Protein AF-0000000069704951 (afdb_homodimer)

pLDDT: mean 89.68, std 14.98, range [29.41, 98.88]

Nearest PDB structures (foldseek):
  1bdh-assembly1_A  TM=9.001E-01  e=2.059E-25  Escherichia coli
  1jft-assembly1_A-2  TM=9.031E-01  e=3.975E-25  Escherichia coli
  1qpz-assembly1_A  TM=8.983E-01  e=9.182E-25  Escherichia coli
  2pue-assembly1_A  TM=9.001E-01  e=1.482E-24  Escherichia coli
  2pua-assembly1_A  TM=8.979E-01  e=2.695E-24  Escherichia coli

Sequence (594 aa):
MGYQSNIFASNLRSKKTKNIGVLVPRLNSNFQSSVIAGMEKVANNAGFNLIISQSLENFEKECSNVESLFKSRVDGLLVSMAKNSNGTKHFDRFFNKGIPVIFFDRVADCDICTGVVIDNFNASYQATNHLLEQGCKRIVHVLGNTEINIYAERLKGYKNALTEHNISYDQTLIIIMDLGEDAGEFIVDQILGMETLPDGLFVSNDACAASCIKHLKLHNIRVPEDIAVVGFNNDPISRLVEPNITTVNYPGYEMGEIAMRNLINHLEGKDENTLSTTKKITLRSELLVRASSLKNNMGYQSNIFASNLRSKKTKNIGVLVPRLNSNFQSSVIAGMEKVANNAGFNLIISQSLENFEKECSNVESLFKSRVDGLLVSMAKNSNGTKHFDRFFNKGIPVIFFDRVADCDICTGVVIDNFNASYQATNHLLEQGCKRIVHVLGNTEINIYAERLKGYKNALTEHNISYDQTLIIIMDLGEDAGEFIVDQILGMETLPDGLFVSNDACAASCIKHLKLHNIRVPEDIAVVGFNNDPISRLVEPNITTVNYPGYEMGEIAMRNLINHLEGKDENTLSTTKKITLRSELLVRASSLKNN

Organism: NCBI:txid1187080

Structure (mmCIF, N/CA/C/O backbone):
data_AF-0000000069704951-model_v1
#
loop_
_entity.id
_entity.type
_entity.pdbx_description
1 polymer 'LacI family transcriptional regulator'
#
loop_
_atom_site.group_PDB
_atom_site.id
_atom_site.type_symbol
_atom_site.label_atom_id
_atom_site.label_alt_id
_atom_site.label_comp_id
_atom_site.label_asym_id
_atom_site.label_entity_id
_atom_site.label_seq_id
_atom_site.pdbx_PDB_ins_code
_atom_site.Cartn_x
_atom_site.Cartn_y
_atom_site.Cartn_z
_atom_site.occupancy
_atom_site.B_iso_or_equiv
_atom_site.auth_seq_id
_atom_site.auth_comp_id
_atom_site.auth_asym_id
_atom_site.auth_atom_id
_atom_site.pdbx_PDB_model_num
ATOM 1 N N . MET A 1 1 ? -59.781 -4.75 30.719 1 30.19 1 MET A N 1
ATOM 2 C CA . MET A 1 1 ? -59.344 -5.129 29.391 1 30.19 1 MET A CA 1
ATOM 3 C C . MET A 1 1 ? -57.906 -4.715 29.156 1 30.19 1 MET A C 1
ATOM 5 O O . MET A 1 1 ? -57.562 -3.529 29.188 1 30.19 1 MET A O 1
ATOM 9 N N . GLY A 1 2 ? -56.875 -5.332 29.656 1 30.8 2 GLY A N 1
ATOM 10 C CA . GLY A 1 2 ? -55.531 -5.082 30.109 1 30.8 2 GLY A CA 1
ATOM 11 C C . GLY A 1 2 ? -54.531 -4.855 28.984 1 30.8 2 GLY A C 1
ATOM 12 O O . GLY A 1 2 ? -54.656 -5.488 27.922 1 30.8 2 GLY A O 1
ATOM 13 N N . TYR A 1 3 ? -54.031 -3.541 28.812 1 30.89 3 TYR A N 1
ATOM 14 C CA . TYR A 1 3 ? -53.094 -2.961 27.875 1 30.89 3 TYR A CA 1
ATOM 15 C C . TYR A 1 3 ? -51.844 -3.846 27.734 1 30.89 3 TYR A C 1
ATOM 17 O O . TYR A 1 3 ? -51.094 -4.016 28.688 1 30.89 3 TYR A O 1
ATOM 25 N N . GLN A 1 4 ? -52 -5.039 27.047 1 29.78 4 GLN A N 1
ATOM 26 C CA . GLN A 1 4 ? -50.844 -5.887 26.734 1 29.78 4 GLN A CA 1
ATOM 27 C C . GLN A 1 4 ? -49.75 -5.086 26.031 1 29.78 4 GLN A C 1
ATOM 29 O O . GLN A 1 4 ? -49.938 -4.578 24.938 1 29.78 4 GLN A O 1
ATOM 34 N N . SER A 1 5 ? -48.969 -4.293 26.844 1 30.31 5 SER A N 1
ATOM 35 C CA . SER A 1 5 ? -47.812 -3.502 26.438 1 30.31 5 SER A CA 1
ATOM 36 C C . SER A 1 5 ? -46.969 -4.234 25.391 1 30.31 5 SER A C 1
ATOM 38 O O . SER A 1 5 ? -46.656 -5.41 25.562 1 30.31 5 SER A O 1
ATOM 40 N N . ASN A 1 6 ? -47.188 -3.941 24.094 1 29.41 6 ASN A N 1
ATOM 41 C CA . ASN A 1 6 ? -46.688 -4.473 22.828 1 29.41 6 ASN A CA 1
ATOM 42 C C . ASN A 1 6 ? -45.156 -4.691 22.906 1 29.41 6 ASN A C 1
ATOM 44 O O . ASN A 1 6 ? -44.406 -3.736 23.047 1 29.41 6 ASN A O 1
ATOM 48 N N . ILE A 1 7 ? -44.594 -5.785 23.484 1 32.75 7 ILE A N 1
ATOM 49 C CA . ILE A 1 7 ? -43.281 -6.434 23.422 1 32.75 7 ILE A CA 1
ATOM 50 C C . ILE A 1 7 ? -42.656 -6.203 22.047 1 32.75 7 ILE A C 1
ATOM 52 O O . ILE A 1 7 ? -41.5 -6.559 21.828 1 32.75 7 ILE A O 1
ATOM 56 N N . PHE A 1 8 ? -43.406 -5.961 20.953 1 31.23 8 PHE A N 1
ATOM 57 C CA . PHE A 1 8 ? -42.844 -5.785 19.625 1 31.23 8 PHE A CA 1
ATOM 58 C C . PHE A 1 8 ? -41.906 -4.574 19.578 1 31.23 8 PHE A C 1
ATOM 60 O O . PHE A 1 8 ? -41.188 -4.359 18.594 1 31.23 8 PHE A O 1
ATOM 67 N N . ALA A 1 9 ? -42.062 -3.51 20.375 1 33.44 9 ALA A N 1
ATOM 68 C CA . ALA A 1 9 ? -41.219 -2.32 20.406 1 33.44 9 ALA A CA 1
ATOM 69 C C . ALA A 1 9 ? -39.812 -2.66 20.844 1 33.44 9 ALA A C 1
ATOM 71 O O . ALA A 1 9 ? -38.844 -1.932 20.547 1 33.44 9 ALA A O 1
ATOM 72 N N . SER A 1 10 ? -39.562 -3.459 21.797 1 35.16 10 SER A N 1
ATOM 73 C CA . SER A 1 10 ? -38.281 -3.66 22.438 1 35.16 10 SER A CA 1
ATOM 74 C C . SER A 1 10 ? -37.281 -4.305 21.484 1 35.16 10 SER A C 1
ATOM 76 O O . SER A 1 10 ? -36.062 -4.125 21.625 1 35.16 10 SER A O 1
ATOM 78 N N . ASN A 1 11 ? -37.625 -5.398 20.75 1 34.03 11 ASN A N 1
ATOM 79 C CA . ASN A 1 11 ? -36.75 -6.234 19.953 1 34.03 11 ASN A CA 1
ATOM 80 C C . ASN A 1 11 ? -36.188 -5.477 18.734 1 34.03 11 ASN A C 1
ATOM 82 O O . ASN A 1 11 ? -35.688 -6.086 17.797 1 34.03 11 ASN A O 1
ATOM 86 N N . LEU A 1 12 ? -36.781 -4.426 18.328 1 36.84 12 LEU A N 1
ATOM 87 C CA . LEU A 1 12 ? -36.219 -3.525 17.328 1 36.84 12 LEU A CA 1
ATOM 88 C C . LEU A 1 12 ? -34.812 -3.084 17.734 1 36.84 12 LEU A C 1
ATOM 90 O O . LEU A 1 12 ? -34.5 -1.886 17.781 1 36.84 12 LEU A O 1
ATOM 94 N N . ARG A 1 13 ? -34.312 -3.324 18.828 1 40.25 13 ARG A N 1
ATOM 95 C CA . ARG A 1 13 ? -32.875 -3.111 19.094 1 40.25 13 ARG A CA 1
ATOM 96 C C . ARG A 1 13 ? -32.062 -3.26 17.812 1 40.25 13 ARG A C 1
ATOM 98 O O . ARG A 1 13 ? -32.125 -4.289 17.141 1 40.25 13 ARG A O 1
ATOM 105 N N . SER A 1 14 ? -31.688 -2.16 17.125 1 49.06 14 SER A N 1
ATOM 106 C CA . SER A 1 14 ? -31.016 -1.928 15.852 1 49.06 14 SER A CA 1
ATOM 107 C C . SER A 1 14 ? -30.031 -3.039 15.539 1 49.06 14 SER A C 1
ATOM 109 O O . SER A 1 14 ? -29.156 -3.354 16.359 1 49.06 14 SER A O 1
ATOM 111 N N . LYS A 1 15 ? -30.375 -4.094 14.938 1 60.53 15 LYS A N 1
ATOM 112 C CA . LYS A 1 15 ? -29.656 -5.289 14.523 1 60.53 15 LYS A CA 1
ATOM 113 C C . LYS A 1 15 ? -28.234 -4.938 14.086 1 60.53 15 LYS A C 1
ATOM 115 O O . LYS A 1 15 ? -28.031 -4.242 13.086 1 60.53 15 LYS A O 1
ATOM 120 N N . LYS A 1 16 ? -27.297 -5.117 15.039 1 78.31 16 LYS A N 1
ATOM 121 C CA . LYS A 1 16 ? -25.875 -4.98 14.766 1 78.31 16 LYS A CA 1
ATOM 122 C C . LYS A 1 16 ? -25.469 -5.75 13.508 1 78.31 16 LYS A C 1
ATOM 124 O O . LYS A 1 16 ? -25.859 -6.914 13.344 1 78.31 16 LYS A O 1
ATOM 129 N N . THR A 1 17 ? -25.047 -5.004 12.531 1 86.44 17 THR A N 1
ATOM 130 C CA . THR A 1 17 ? -24.609 -5.609 11.281 1 86.44 17 THR A CA 1
ATOM 131 C C . THR A 1 17 ? -23.219 -6.215 11.43 1 86.44 17 THR A C 1
ATOM 133 O O . THR A 1 17 ? -22.781 -7.016 10.594 1 86.44 17 THR A O 1
ATOM 136 N N . LYS A 1 18 ? -22.5 -5.773 12.531 1 92.56 18 LYS A N 1
ATOM 137 C CA . LYS A 1 18 ? -21.109 -6.152 12.773 1 92.56 18 LYS A CA 1
ATOM 138 C C . LYS A 1 18 ? -20.203 -5.648 11.648 1 92.56 18 LYS A C 1
ATOM 140 O O . LYS A 1 18 ? -19.219 -6.312 11.289 1 92.56 18 LYS A O 1
ATOM 145 N N . ASN A 1 19 ? -20.656 -4.5 11.047 1 94.75 19 ASN A N 1
ATOM 146 C CA . ASN A 1 19 ? -19.844 -3.803 10.055 1 94.75 19 ASN A CA 1
ATOM 147 C C . ASN A 1 19 ? -19.328 -2.465 10.594 1 94.75 19 ASN A C 1
ATOM 149 O O . ASN A 1 19 ? -20.078 -1.72 11.219 1 94.75 19 ASN A O 1
ATOM 153 N N . ILE A 1 20 ? -18.062 -2.271 10.398 1 97.25 20 ILE A N 1
ATOM 154 C CA . ILE A 1 20 ? -17.484 -0.973 10.727 1 97.25 20 ILE A CA 1
ATOM 155 C C . ILE A 1 20 ? -17.016 -0.28 9.445 1 97.25 20 ILE A C 1
ATOM 157 O O . ILE A 1 20 ? -16.328 -0.883 8.617 1 97.25 20 ILE A O 1
ATOM 161 N N . GLY A 1 21 ? -17.484 0.973 9.234 1 97.75 21 GLY A N 1
ATOM 162 C CA . GLY A 1 21 ? -17.016 1.768 8.109 1 97.75 21 GLY A CA 1
ATOM 163 C C . GLY A 1 21 ? -15.672 2.414 8.352 1 97.75 21 GLY A C 1
ATOM 164 O O . GLY A 1 21 ? -15.383 2.867 9.461 1 97.75 21 GLY A O 1
ATOM 165 N N . VAL A 1 22 ? -14.844 2.369 7.336 1 97.88 22 VAL A N 1
ATOM 166 C CA . VAL A 1 22 ? -13.562 3.07 7.352 1 97.88 22 VAL A CA 1
ATOM 167 C C . VAL A 1 22 ? -13.461 3.982 6.129 1 97.88 22 VAL A C 1
ATOM 169 O O . VAL A 1 22 ? -13.594 3.527 4.992 1 97.88 22 VAL A O 1
ATOM 172 N N . LEU A 1 23 ? -13.273 5.258 6.375 1 97.31 23 LEU A N 1
ATOM 173 C CA . LEU A 1 23 ? -13.141 6.25 5.316 1 97.31 23 LEU A CA 1
ATOM 174 C C . LEU A 1 23 ? -11.742 6.867 5.324 1 97.31 23 LEU A C 1
ATOM 176 O O . LEU A 1 23 ? -11.312 7.422 6.336 1 97.31 23 LEU A O 1
ATOM 180 N N . VAL A 1 24 ? -11.055 6.703 4.199 1 95.44 24 VAL A N 1
ATOM 181 C CA . VAL A 1 24 ? -9.695 7.219 4.105 1 95.44 24 VAL A CA 1
ATOM 182 C C . VAL A 1 24 ? -9.555 8.102 2.865 1 95.44 24 VAL A C 1
ATOM 184 O O . VAL A 1 24 ? -10.336 7.973 1.916 1 95.44 24 VAL A O 1
ATOM 187 N N . PRO A 1 25 ? -8.547 9 2.842 1 91.94 25 PRO A N 1
ATOM 188 C CA . PRO A 1 25 ? -8.359 9.836 1.656 1 91.94 25 PRO A CA 1
ATOM 189 C C . PRO A 1 25 ? -7.777 9.07 0.474 1 91.94 25 PRO A C 1
ATOM 191 O O . PRO A 1 25 ? -8.141 9.328 -0.676 1 91.94 25 PRO A O 1
ATOM 194 N N . ARG A 1 26 ? -6.852 8.141 0.787 1 87.25 26 ARG A N 1
ATOM 195 C CA . ARG A 1 26 ? -6.207 7.348 -0.25 1 87.25 26 ARG A CA 1
ATOM 196 C C . ARG A 1 26 ? -5.852 5.957 0.269 1 87.25 26 ARG A C 1
ATOM 198 O O . ARG A 1 26 ? -5.438 5.805 1.419 1 87.25 26 ARG A O 1
ATOM 205 N N . LEU A 1 27 ? -5.98 4.98 -0.632 1 87.19 27 LEU A N 1
ATOM 206 C CA . LEU A 1 27 ? -5.637 3.615 -0.249 1 87.19 27 LEU A CA 1
ATOM 207 C C . LEU A 1 27 ? -4.25 3.24 -0.763 1 87.19 27 LEU A C 1
ATOM 209 O O . LEU A 1 27 ? -3.693 2.213 -0.367 1 87.19 27 LEU A O 1
ATOM 213 N N . ASN A 1 28 ? -3.66 4.051 -1.605 1 78.81 28 ASN A N 1
ATOM 214 C CA . ASN A 1 28 ? -2.346 3.746 -2.162 1 78.81 28 ASN A CA 1
ATOM 215 C C . ASN A 1 28 ? -1.225 4.328 -1.307 1 78.81 28 ASN A C 1
ATOM 217 O O . ASN A 1 28 ? -0.296 4.949 -1.83 1 78.81 28 ASN A O 1
ATOM 221 N N . SER A 1 29 ? -1.322 4.234 -0.016 1 83.25 29 SER A N 1
ATOM 222 C CA . SER A 1 29 ? -0.356 4.695 0.978 1 83.25 29 SER A CA 1
ATOM 223 C C . SER A 1 29 ? 0.003 3.578 1.954 1 83.25 29 SER A C 1
ATOM 225 O O . SER A 1 29 ? -0.881 2.904 2.488 1 83.25 29 SER A O 1
ATOM 227 N N . ASN A 1 30 ? 1.362 3.42 2.092 1 86.31 30 ASN A N 1
ATOM 228 C CA . ASN A 1 30 ? 1.797 2.412 3.053 1 86.31 30 ASN A CA 1
ATOM 229 C C . ASN A 1 30 ? 1.276 2.715 4.453 1 86.31 30 ASN A C 1
ATOM 231 O O . ASN A 1 30 ? 0.973 1.798 5.219 1 86.31 30 ASN A O 1
ATOM 235 N N . PHE A 1 31 ? 1.188 3.984 4.738 1 90 31 PHE A N 1
ATOM 236 C CA . PHE A 1 31 ? 0.68 4.375 6.047 1 90 31 PHE A CA 1
ATOM 237 C C . PHE A 1 31 ? -0.77 3.938 6.215 1 90 31 PHE A C 1
ATOM 239 O O . PHE A 1 31 ? -1.118 3.299 7.211 1 90 31 PHE A O 1
ATOM 246 N N . GLN A 1 32 ? -1.568 4.199 5.281 1 91.75 32 GLN A N 1
ATOM 247 C CA . GLN A 1 32 ? -2.984 3.857 5.371 1 91.75 32 GLN A CA 1
ATOM 248 C C . GLN A 1 32 ? -3.182 2.344 5.406 1 91.75 32 GLN A C 1
ATOM 250 O O . GLN A 1 32 ? -4.047 1.843 6.129 1 91.75 32 GLN A O 1
ATOM 255 N N . SER A 1 33 ? -2.414 1.692 4.617 1 89.75 33 SER A N 1
ATOM 256 C CA . SER A 1 33 ? -2.496 0.235 4.629 1 89.75 33 SER A CA 1
ATOM 257 C C . SER A 1 33 ? -2.148 -0.325 6.004 1 89.75 33 SER A C 1
ATOM 259 O O . SER A 1 33 ? -2.764 -1.291 6.461 1 89.75 33 SER A O 1
ATOM 261 N N . SER A 1 34 ? -1.17 0.238 6.641 1 91.81 34 SER A N 1
ATOM 262 C CA . SER A 1 34 ? -0.765 -0.184 7.977 1 91.81 34 SER A CA 1
ATOM 263 C C . SER A 1 34 ? -1.862 0.092 9 1 91.81 34 SER A C 1
ATOM 265 O O . SER A 1 34 ? -2.117 -0.73 9.883 1 91.81 34 SER A O 1
ATOM 267 N N . VAL A 1 35 ? -2.494 1.228 8.867 1 96 35 VAL A N 1
ATOM 268 C CA . VAL A 1 35 ? -3.59 1.579 9.766 1 96 35 VAL A CA 1
ATOM 269 C C . VAL A 1 35 ? -4.715 0.556 9.633 1 96 35 VAL A C 1
ATOM 271 O O . VAL A 1 35 ? -5.215 0.038 10.633 1 96 35 VAL A O 1
ATOM 274 N N . ILE A 1 36 ? -5.027 0.257 8.414 1 95 36 ILE A N 1
ATOM 275 C CA . ILE A 1 36 ? -6.125 -0.666 8.141 1 95 36 ILE A CA 1
ATOM 276 C C . ILE A 1 36 ? -5.77 -2.057 8.664 1 95 36 ILE A C 1
ATOM 278 O O . ILE A 1 36 ? -6.629 -2.758 9.203 1 95 36 ILE A O 1
ATOM 282 N N . ALA A 1 37 ? -4.539 -2.43 8.539 1 92.31 37 ALA A N 1
ATOM 283 C CA . ALA A 1 37 ? -4.102 -3.715 9.07 1 92.31 37 ALA A CA 1
ATOM 284 C C . ALA A 1 37 ? -4.309 -3.777 10.586 1 92.31 37 ALA A C 1
ATOM 286 O O . ALA A 1 37 ? -4.781 -4.785 11.109 1 92.31 37 ALA A O 1
ATOM 287 N N . GLY A 1 38 ? -3.932 -2.746 11.258 1 94.88 38 GLY A N 1
ATOM 288 C CA . GLY A 1 38 ? -4.168 -2.674 12.688 1 94.88 38 GLY A CA 1
ATOM 289 C C . GLY A 1 38 ? -5.641 -2.725 13.055 1 94.88 38 GLY A C 1
ATOM 290 O O . GLY A 1 38 ? -6.031 -3.42 13.992 1 94.88 38 GLY A O 1
ATOM 291 N N . MET A 1 39 ? -6.461 -2.002 12.266 1 97.19 39 MET A N 1
ATOM 292 C CA . MET A 1 39 ? -7.906 -2.021 12.469 1 97.19 39 MET A CA 1
ATOM 293 C C . MET A 1 39 ? -8.461 -3.432 12.297 1 97.19 39 MET A C 1
ATOM 295 O O . MET A 1 39 ? -9.281 -3.885 13.102 1 97.19 39 MET A O 1
ATOM 299 N N . GLU A 1 40 ? -7.984 -4.078 11.273 1 94.06 40 GLU A N 1
ATOM 300 C CA . GLU A 1 40 ? -8.461 -5.418 10.938 1 94.06 40 GLU A CA 1
ATOM 301 C C . GLU A 1 40 ? -8.148 -6.41 12.055 1 94.06 40 GLU A C 1
ATOM 303 O O . GLU A 1 40 ? -8.984 -7.254 12.391 1 94.06 40 GLU A O 1
ATOM 308 N N . LYS A 1 41 ? -6.996 -6.316 12.562 1 92.69 41 LYS A N 1
ATOM 309 C CA . LYS A 1 41 ? -6.609 -7.223 13.641 1 92.69 41 LYS A CA 1
ATOM 310 C C . LYS A 1 41 ? -7.598 -7.148 14.797 1 92.69 41 LYS A C 1
ATOM 312 O O . LYS A 1 41 ? -8.125 -8.172 15.234 1 92.69 41 LYS A O 1
ATOM 317 N N . VAL A 1 42 ? -7.898 -5.992 15.195 1 95.62 42 VAL A N 1
ATOM 318 C CA . VAL A 1 42 ? -8.773 -5.781 16.344 1 95.62 42 VAL A CA 1
ATOM 319 C C . VAL A 1 42 ? -10.211 -6.148 15.969 1 95.62 42 VAL A C 1
ATOM 321 O O . VAL A 1 42 ? -10.898 -6.836 16.719 1 95.62 42 VAL A O 1
ATOM 324 N N . ALA A 1 43 ? -10.648 -5.695 14.781 1 95.31 43 ALA A N 1
ATOM 325 C CA . ALA A 1 43 ? -12.016 -5.957 14.32 1 95.31 43 ALA A CA 1
ATOM 326 C C . ALA A 1 43 ? -12.273 -7.457 14.195 1 95.31 43 ALA A C 1
ATOM 328 O O . ALA A 1 43 ? -13.312 -7.953 14.633 1 95.31 43 ALA A O 1
ATOM 329 N N . ASN A 1 44 ? -11.383 -8.125 13.633 1 90.31 44 ASN A N 1
ATOM 330 C CA . ASN A 1 44 ? -11.523 -9.562 13.43 1 90.31 44 ASN A CA 1
ATOM 331 C C . ASN A 1 44 ? -11.648 -10.305 14.758 1 90.31 44 ASN A C 1
ATOM 333 O O . ASN A 1 44 ? -12.477 -11.211 14.891 1 90.31 44 ASN A O 1
ATOM 337 N N . ASN A 1 45 ? -10.82 -9.945 15.641 1 91 45 ASN A N 1
ATOM 338 C CA . ASN A 1 45 ? -10.852 -10.57 16.953 1 91 45 ASN A CA 1
ATOM 339 C C . ASN A 1 45 ? -12.195 -10.352 17.656 1 91 45 ASN A C 1
ATOM 341 O O . ASN A 1 45 ? -12.625 -11.18 18.453 1 91 45 ASN A O 1
ATOM 345 N N . ALA A 1 46 ? -12.875 -9.289 17.281 1 92.88 46 ALA A N 1
ATOM 346 C CA . ALA A 1 46 ? -14.141 -8.945 17.922 1 92.88 46 ALA A CA 1
ATOM 347 C C . ALA A 1 46 ? -15.328 -9.375 17.062 1 92.88 46 ALA A C 1
ATOM 349 O O . ALA A 1 46 ? -16.484 -9.156 17.422 1 92.88 46 ALA A O 1
ATOM 350 N N . GLY A 1 47 ? -15.047 -9.945 15.867 1 90.81 47 GLY A N 1
ATOM 351 C CA . GLY A 1 47 ? -16.094 -10.484 15.016 1 90.81 47 GLY A CA 1
ATOM 352 C C . GLY A 1 47 ? -16.719 -9.438 14.109 1 90.81 47 GLY A C 1
ATOM 353 O O . GLY A 1 47 ? -17.859 -9.602 13.664 1 90.81 47 GLY A O 1
ATOM 354 N N . PHE A 1 48 ? -16.047 -8.281 13.891 1 93.75 48 PHE A N 1
ATOM 355 C CA . PHE A 1 48 ? -16.547 -7.234 13.008 1 93.75 48 PHE A CA 1
ATOM 356 C C . PHE A 1 48 ? -15.906 -7.34 11.625 1 93.75 48 PHE A C 1
ATOM 358 O O . PHE A 1 48 ? -14.773 -7.805 11.5 1 93.75 48 PHE A O 1
ATOM 365 N N . ASN A 1 49 ? -16.672 -6.855 10.602 1 92.94 49 ASN A N 1
ATOM 366 C CA . ASN A 1 49 ? -16.141 -6.672 9.25 1 92.94 49 ASN A CA 1
ATOM 367 C C . ASN A 1 49 ? -15.898 -5.195 8.945 1 92.94 49 ASN A C 1
ATOM 369 O O . ASN A 1 49 ? -16.594 -4.324 9.469 1 92.94 49 ASN A O 1
ATOM 373 N N . LEU A 1 50 ? -14.906 -5.02 8.102 1 95.31 50 LEU A N 1
ATOM 374 C CA . LEU A 1 50 ? -14.641 -3.648 7.68 1 95.31 50 LEU A CA 1
ATOM 375 C C . LEU A 1 50 ? -15.227 -3.381 6.297 1 95.31 50 LEU A C 1
ATOM 377 O O . LEU A 1 50 ? -15.148 -4.234 5.41 1 95.31 50 LEU A O 1
ATOM 381 N N . ILE A 1 51 ? -15.836 -2.207 6.188 1 95.19 51 ILE A N 1
ATOM 382 C CA . ILE A 1 51 ? -16.25 -1.634 4.91 1 95.19 51 ILE A CA 1
ATOM 383 C C . ILE A 1 51 ? -15.461 -0.347 4.648 1 95.19 51 ILE A C 1
ATOM 385 O O . ILE A 1 51 ? -15.68 0.664 5.324 1 95.19 51 ILE A O 1
ATOM 389 N N . ILE A 1 52 ? -14.656 -0.426 3.596 1 95.44 52 ILE A N 1
ATOM 390 C CA . ILE A 1 52 ? -13.672 0.636 3.404 1 95.44 52 ILE A CA 1
ATOM 391 C C . ILE A 1 52 ? -14.023 1.444 2.158 1 95.44 52 ILE A C 1
ATOM 393 O O . ILE A 1 52 ? -14.398 0.879 1.129 1 95.44 52 ILE A O 1
ATOM 397 N N . SER A 1 53 ? -13.922 2.773 2.271 1 94.75 53 SER A N 1
ATOM 398 C CA . SER A 1 53 ? -14.086 3.689 1.147 1 94.75 53 SER A CA 1
ATOM 399 C C . SER A 1 53 ? -13 4.754 1.137 1 94.75 53 SER A C 1
ATOM 401 O O . SER A 1 53 ? -12.406 5.051 2.176 1 94.75 53 SER A O 1
ATOM 403 N N . GLN A 1 54 ? -12.742 5.266 -0.022 1 92.75 54 GLN A N 1
ATOM 404 C CA . GLN A 1 54 ? -11.766 6.344 -0.119 1 92.75 54 GLN A CA 1
ATOM 405 C C . GLN A 1 54 ? -12.352 7.559 -0.834 1 92.75 54 GLN A C 1
ATOM 407 O O . GLN A 1 54 ? -13.117 7.414 -1.785 1 92.75 54 GLN A O 1
ATOM 412 N N . SER A 1 55 ? -11.938 8.734 -0.42 1 91.62 55 SER A N 1
ATOM 413 C CA . SER A 1 55 ? -12.484 9.977 -0.935 1 91.62 55 SER A CA 1
ATOM 414 C C . SER A 1 55 ? -11.648 10.523 -2.084 1 91.62 55 SER A C 1
ATOM 416 O O . SER A 1 55 ? -12.07 11.438 -2.797 1 91.62 55 SER A O 1
ATOM 418 N N . LEU A 1 56 ? -10.43 9.984 -2.312 1 87.69 56 LEU A N 1
ATOM 419 C CA . LEU A 1 56 ? -9.492 10.5 -3.301 1 87.69 56 LEU A CA 1
ATOM 420 C C . LEU A 1 56 ? -9.266 11.992 -3.115 1 87.69 56 LEU A C 1
ATOM 422 O O . LEU A 1 56 ? -9.258 12.75 -4.09 1 87.69 56 LEU A O 1
ATOM 426 N N . GLU A 1 57 ? -9.258 12.383 -1.902 1 87.88 57 GLU A N 1
ATOM 427 C CA . GLU A 1 57 ? -8.945 13.75 -1.49 1 87.88 57 GLU A CA 1
ATOM 428 C C . GLU A 1 57 ? -10.031 14.727 -1.938 1 87.88 57 GLU A C 1
ATOM 430 O O . GLU A 1 57 ? -9.789 15.93 -2.049 1 87.88 57 GLU A O 1
ATOM 435 N N . ASN A 1 58 ? -11.219 14.266 -2.217 1 90.5 58 ASN A N 1
ATOM 436 C CA . ASN A 1 58 ? -12.328 15.07 -2.699 1 90.5 58 ASN A CA 1
ATOM 437 C C . ASN A 1 58 ? -13.453 15.164 -1.668 1 90.5 58 ASN A C 1
ATOM 439 O O . ASN A 1 58 ? -13.977 14.133 -1.226 1 90.5 58 ASN A O 1
ATOM 443 N N . PHE A 1 59 ? -13.828 16.375 -1.396 1 92.12 59 PHE A N 1
ATOM 444 C CA . PHE A 1 59 ? -14.82 16.609 -0.35 1 92.12 59 PHE A CA 1
ATOM 445 C C . PHE A 1 59 ? -16.172 16.047 -0.763 1 92.12 59 PHE A C 1
ATOM 447 O O . PHE A 1 59 ? -16.859 15.422 0.043 1 92.12 59 PHE A O 1
ATOM 454 N N . GLU A 1 60 ? -16.547 16.25 -1.953 1 92.19 60 GLU A N 1
ATOM 455 C CA . GLU A 1 60 ? -17.844 15.758 -2.432 1 92.19 60 GLU A CA 1
ATOM 456 C C . GLU A 1 60 ? -17.891 14.234 -2.375 1 92.19 60 GLU A C 1
ATOM 458 O O . GLU A 1 60 ? -18.922 13.664 -2.02 1 92.19 60 GLU A O 1
ATOM 463 N N . LYS A 1 61 ? -16.828 13.68 -2.666 1 92.06 61 LYS A N 1
ATOM 464 C CA . LYS A 1 61 ? -16.766 12.227 -2.6 1 92.06 61 LYS A CA 1
ATOM 465 C C . LYS A 1 61 ? -16.797 11.734 -1.152 1 92.06 61 LYS A C 1
ATOM 467 O O . LYS A 1 61 ? -17.406 10.703 -0.855 1 92.06 61 LYS A O 1
ATOM 472 N N . GLU A 1 62 ? -16.094 12.445 -0.313 1 94.44 62 GLU A N 1
ATOM 473 C CA . GLU A 1 62 ? -16.172 12.117 1.107 1 94.44 62 GLU A CA 1
ATOM 474 C C . GLU A 1 62 ? -17.609 12.125 1.603 1 94.44 62 GLU A C 1
ATOM 476 O O . GLU A 1 62 ? -18.047 11.195 2.279 1 94.44 62 GLU A O 1
ATOM 481 N N . CYS A 1 63 ? -18.375 13.156 1.234 1 95.06 63 CYS A N 1
ATOM 482 C CA . CYS A 1 63 ? -19.766 13.273 1.629 1 95.06 63 CYS A CA 1
ATOM 483 C C . CYS A 1 63 ? -20.594 12.102 1.085 1 95.06 63 CYS A C 1
ATOM 485 O O . CYS A 1 63 ? -21.391 11.508 1.81 1 95.06 63 CYS A O 1
ATOM 487 N N . SER A 1 64 ? -20.312 11.82 -0.166 1 93.88 64 SER A N 1
ATOM 488 C CA . SER A 1 64 ? -21.031 10.711 -0.801 1 93.88 64 SER A CA 1
ATOM 489 C C . SER A 1 64 ? -20.719 9.391 -0.117 1 93.88 64 SER A C 1
ATOM 491 O O . SER A 1 64 ? -21.609 8.562 0.088 1 93.88 64 SER A O 1
ATOM 493 N N . ASN A 1 65 ? -19.5 9.203 0.21 1 94.62 65 ASN A N 1
ATOM 494 C CA . ASN A 1 65 ? -19.078 7.984 0.894 1 94.62 65 ASN A CA 1
ATOM 495 C C . ASN A 1 65 ? -19.719 7.871 2.275 1 94.62 65 ASN A C 1
ATOM 497 O O . ASN A 1 65 ? -20.141 6.789 2.684 1 94.62 65 ASN A O 1
ATOM 501 N N . VAL A 1 66 ? -19.734 8.977 2.963 1 96.06 66 VAL A N 1
ATOM 502 C CA . VAL A 1 66 ? -20.344 8.992 4.289 1 96.06 66 VAL A CA 1
ATOM 503 C C . VAL A 1 66 ? -21.812 8.586 4.188 1 96.06 66 VAL A C 1
ATOM 505 O O . VAL A 1 66 ? -22.297 7.758 4.973 1 96.06 66 VAL A O 1
ATOM 508 N N . GLU A 1 67 ? -22.469 9.117 3.217 1 95 67 GLU A N 1
ATOM 509 C CA . GLU A 1 67 ? -23.859 8.773 2.986 1 95 67 GLU A CA 1
ATOM 510 C C . GLU A 1 67 ? -24.016 7.293 2.654 1 95 67 GLU A C 1
ATOM 512 O O . GLU A 1 67 ? -24.906 6.621 3.178 1 95 67 GLU A O 1
ATOM 517 N N . SER A 1 68 ? -23.156 6.824 1.826 1 93 68 SER A N 1
ATOM 518 C CA . SER A 1 68 ? -23.188 5.422 1.426 1 93 68 SER A CA 1
ATOM 519 C C . SER A 1 68 ? -22.969 4.5 2.619 1 93 68 SER A C 1
ATOM 521 O O . SER A 1 68 ? -23.656 3.488 2.77 1 93 68 SER A O 1
ATOM 523 N N . LEU A 1 69 ? -22.031 4.82 3.455 1 95.5 69 LEU A N 1
ATOM 524 C CA . LEU A 1 69 ? -21.719 4 4.625 1 95.5 69 LEU A CA 1
ATOM 525 C C . LEU A 1 69 ? -22.875 4.039 5.633 1 95.5 69 LEU A C 1
ATOM 527 O O . LEU A 1 69 ? -23.156 3.035 6.289 1 95.5 69 LEU A O 1
ATOM 531 N N . PHE A 1 70 ? -23.516 5.188 5.703 1 94.81 70 PHE A N 1
ATOM 532 C CA . PHE A 1 70 ? -24.688 5.289 6.555 1 94.81 70 PHE A CA 1
ATOM 533 C C . PHE A 1 70 ? -25.797 4.375 6.055 1 94.81 70 PHE A C 1
ATOM 535 O O . PHE A 1 70 ? -26.391 3.615 6.832 1 94.81 70 PHE A O 1
ATOM 542 N N . LYS A 1 71 ? -25.984 4.406 4.777 1 91.06 71 LYS A N 1
ATOM 543 C CA . LYS A 1 71 ? -27.031 3.602 4.156 1 91.06 71 LYS A CA 1
ATOM 544 C C . LYS A 1 71 ? -26.703 2.113 4.246 1 91.06 71 LYS A C 1
ATOM 546 O O . LYS A 1 71 ? -27.609 1.273 4.242 1 91.06 71 LYS A O 1
ATOM 551 N N . SER A 1 72 ? -25.484 1.854 4.352 1 90.56 72 SER A N 1
ATOM 552 C CA . SER A 1 72 ? -25.047 0.468 4.488 1 90.56 72 SER A CA 1
ATOM 553 C C . SER A 1 72 ? -25.219 -0.026 5.922 1 90.56 72 SER A C 1
ATOM 555 O O . SER A 1 72 ? -24.922 -1.183 6.227 1 90.56 72 SER A O 1
ATOM 557 N N . ARG A 1 73 ? -25.594 0.835 6.855 1 92.12 73 ARG A N 1
ATOM 558 C CA . ARG A 1 73 ? -25.953 0.522 8.234 1 92.12 73 ARG A CA 1
ATOM 559 C C . ARG A 1 73 ? -24.75 0.023 9.016 1 92.12 73 ARG A C 1
ATOM 561 O O . ARG A 1 73 ? -24.828 -0.971 9.742 1 92.12 73 ARG A O 1
ATOM 568 N N . VAL A 1 74 ? -23.625 0.678 8.82 1 95.31 74 VAL A N 1
ATOM 569 C CA . VAL A 1 74 ? -22.453 0.336 9.625 1 95.31 74 VAL A CA 1
ATOM 570 C C . VAL A 1 74 ? -22.719 0.679 11.086 1 95.31 74 VAL A C 1
ATOM 572 O O . VAL A 1 74 ? -23.453 1.622 11.391 1 95.31 74 VAL A O 1
ATOM 575 N N . ASP A 1 75 ? -22.094 -0.116 11.992 1 95.81 75 ASP A N 1
ATOM 576 C CA . ASP A 1 75 ? -22.281 0.065 13.43 1 95.81 75 ASP A CA 1
ATOM 577 C C . ASP A 1 75 ? -21.422 1.209 13.953 1 95.81 75 ASP A C 1
ATOM 579 O O . ASP A 1 75 ? -21.672 1.734 15.039 1 95.81 75 ASP A O 1
ATOM 583 N N . GLY A 1 76 ? -20.438 1.585 13.32 1 96.19 76 GLY A N 1
ATOM 584 C CA . GLY A 1 76 ? -19.5 2.652 13.656 1 96.19 76 GLY A CA 1
ATOM 585 C C . GLY A 1 76 ? -18.656 3.09 12.477 1 96.19 76 GLY A C 1
ATOM 586 O O . GLY A 1 76 ? -18.625 2.418 11.438 1 96.19 76 GLY A O 1
ATOM 587 N N . LEU A 1 77 ? -18 4.266 12.648 1 97.06 77 LEU A N 1
ATOM 588 C CA . LEU A 1 77 ? -17.25 4.855 11.547 1 97.06 77 LEU A CA 1
ATOM 589 C C . LEU A 1 77 ? -15.883 5.348 12.016 1 97.06 77 LEU A C 1
ATOM 591 O O . LEU A 1 77 ? -15.781 6 13.062 1 97.06 77 LEU A O 1
ATOM 595 N N . LEU A 1 78 ? -14.859 4.898 11.336 1 97.81 78 LEU A N 1
ATOM 596 C CA . LEU A 1 78 ? -13.516 5.445 11.492 1 97.81 78 LEU A CA 1
ATOM 597 C C . LEU A 1 78 ? -13.133 6.312 10.297 1 97.81 78 LEU A C 1
ATOM 599 O O . LEU A 1 78 ? -13.289 5.891 9.148 1 97.81 78 LEU A O 1
ATOM 603 N N . VAL A 1 79 ? -12.578 7.578 10.562 1 97 79 VAL A N 1
ATOM 604 C CA . VAL A 1 79 ? -12.453 8.523 9.461 1 97 79 VAL A CA 1
ATOM 605 C C . VAL A 1 79 ? -11.086 9.203 9.516 1 97 79 VAL A C 1
ATOM 607 O O . VAL A 1 79 ? -10.656 9.68 10.57 1 97 79 VAL A O 1
ATOM 610 N N . SER A 1 80 ? -10.367 9.156 8.445 1 96.06 80 SER A N 1
ATOM 611 C CA . SER A 1 80 ? -9.305 10.102 8.141 1 96.06 80 SER A CA 1
ATOM 612 C C . SER A 1 80 ? -9.742 11.086 7.051 1 96.06 80 SER A C 1
ATOM 614 O O . SER A 1 80 ? -9.984 10.688 5.91 1 96.06 80 SER A O 1
ATOM 616 N N . MET A 1 81 ? -9.75 12.289 7.316 1 93.75 81 MET A N 1
ATOM 617 C CA . MET A 1 81 ? -10.453 13.281 6.512 1 93.75 81 MET A CA 1
ATOM 618 C C . MET A 1 81 ? -9.695 13.578 5.223 1 93.75 81 MET A C 1
ATOM 620 O O . MET A 1 81 ? -8.477 13.438 5.172 1 93.75 81 MET A O 1
ATOM 624 N N . ALA A 1 82 ? -10.477 14.047 4.223 1 90.75 82 ALA A N 1
ATOM 625 C CA . ALA A 1 82 ? -9.906 14.523 2.963 1 90.75 82 ALA A CA 1
ATOM 626 C C . ALA A 1 82 ? -9.312 15.914 3.123 1 90.75 82 ALA A C 1
ATOM 628 O O . ALA A 1 82 ? -9.539 16.578 4.137 1 90.75 82 ALA A O 1
ATOM 629 N N . LYS A 1 83 ? -8.469 16.359 2.148 1 82.56 83 LYS A N 1
ATOM 630 C CA . LYS A 1 83 ? -7.758 17.625 2.189 1 82.56 83 LYS A CA 1
ATOM 631 C C . LYS A 1 83 ? -8.727 18.797 2.303 1 82.56 83 LYS A C 1
ATOM 633 O O . LYS A 1 83 ? -8.484 19.75 3.047 1 82.56 83 LYS A O 1
ATOM 638 N N . ASN A 1 84 ? -9.812 18.859 1.644 1 77.12 84 ASN A N 1
ATOM 639 C CA . ASN A 1 84 ? -10.695 20.031 1.605 1 77.12 84 ASN A CA 1
ATOM 640 C C . ASN A 1 84 ? -11.961 19.797 2.428 1 77.12 84 ASN A C 1
ATOM 642 O O . ASN A 1 84 ? -12.992 20.422 2.166 1 77.12 84 ASN A O 1
ATOM 646 N N . SER A 1 85 ? -11.695 18.906 3.398 1 76.94 85 SER A N 1
ATOM 647 C CA . SER A 1 85 ? -12.883 18.656 4.211 1 76.94 85 SER A CA 1
ATOM 648 C C . SER A 1 85 ? -13.258 19.875 5.043 1 76.94 85 SER A C 1
ATOM 650 O O . SER A 1 85 ? -12.375 20.562 5.57 1 76.94 85 SER A O 1
ATOM 652 N N . ASN A 1 86 ? -14.539 20.219 4.941 1 75 86 ASN A N 1
ATOM 653 C CA . ASN A 1 86 ? -15.07 21.406 5.609 1 75 86 ASN A CA 1
ATOM 654 C C . ASN A 1 86 ? -16.031 21.031 6.738 1 75 86 ASN A C 1
ATOM 656 O O . ASN A 1 86 ? -17.219 20.859 6.504 1 75 86 ASN A O 1
ATOM 660 N N . GLY A 1 87 ? -15.531 20.922 7.93 1 80.56 87 GLY A N 1
ATOM 661 C CA . GLY A 1 87 ? -16.406 20.703 9.078 1 80.56 87 GLY A CA 1
ATOM 662 C C . GLY A 1 87 ? -16.891 19.281 9.203 1 80.56 87 GLY A C 1
ATOM 663 O O . GLY A 1 87 ? -16.281 18.359 8.648 1 80.56 87 GLY A O 1
ATOM 664 N N . THR A 1 88 ? -17.906 19.062 10.047 1 89.38 88 THR A N 1
ATOM 665 C CA . THR A 1 88 ? -18.344 17.719 10.359 1 89.38 88 THR A CA 1
ATOM 666 C C . THR A 1 88 ? -19.844 17.562 10.07 1 89.38 88 THR A C 1
ATOM 668 O O . THR A 1 88 ? -20.469 16.609 10.516 1 89.38 88 THR A O 1
ATOM 671 N N . LYS A 1 89 ? -20.406 18.406 9.289 1 91.56 89 LYS A N 1
ATOM 672 C CA . LYS A 1 89 ? -21.859 18.406 9.062 1 91.56 89 LYS A CA 1
ATOM 673 C C . LYS A 1 89 ? -22.297 17.141 8.336 1 91.56 89 LYS A C 1
ATOM 675 O O . LYS A 1 89 ? -23.391 16.625 8.578 1 91.56 89 LYS A O 1
ATOM 680 N N . HIS A 1 90 ? -21.484 16.719 7.426 1 93.06 90 HIS A N 1
ATOM 681 C CA . HIS A 1 90 ? -21.859 15.57 6.621 1 93.06 90 HIS A CA 1
ATOM 682 C C . HIS A 1 90 ? -21.844 14.289 7.453 1 93.06 90 HIS A C 1
ATOM 684 O O . HIS A 1 90 ? -22.297 13.242 6.988 1 93.06 90 HIS A O 1
ATOM 690 N N . PHE A 1 91 ? -21.406 14.398 8.711 1 94.38 91 PHE A N 1
ATOM 691 C CA . PHE A 1 91 ? -21.453 13.258 9.625 1 94.38 91 PHE A CA 1
ATOM 692 C C . PHE A 1 91 ? -22.688 13.344 10.523 1 94.38 91 PHE A C 1
ATOM 694 O O . PHE A 1 91 ? -22.906 12.469 11.367 1 94.38 91 PHE A O 1
ATOM 701 N N . ASP A 1 92 ? -23.547 14.273 10.422 1 93.75 92 ASP A N 1
ATOM 702 C CA . ASP A 1 92 ? -24.641 14.562 11.344 1 93.75 92 ASP A CA 1
ATOM 703 C C . ASP A 1 92 ? -25.594 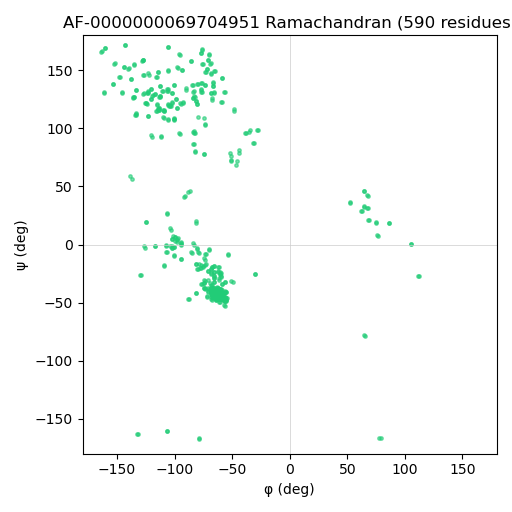13.367 11.469 1 93.75 92 ASP A C 1
ATOM 705 O O . ASP A 1 92 ? -26.125 13.102 12.547 1 93.75 92 ASP A O 1
ATOM 709 N N . ARG A 1 93 ? -25.812 12.727 10.398 1 94.25 93 ARG A N 1
ATOM 710 C CA . ARG A 1 93 ? -26.703 11.578 10.453 1 94.25 93 ARG A CA 1
ATOM 711 C C . ARG A 1 93 ? -26.172 10.508 11.406 1 94.25 93 ARG A C 1
ATOM 713 O O . ARG A 1 93 ? -26.953 9.852 12.102 1 94.25 93 ARG A O 1
ATOM 720 N N . PHE A 1 94 ? -24.875 10.344 11.391 1 94.12 94 PHE A N 1
ATOM 721 C CA . PHE A 1 94 ? -24.266 9.406 12.328 1 94.12 94 PHE A CA 1
ATOM 722 C C . PHE A 1 94 ? -24.438 9.883 13.766 1 94.12 94 PHE A C 1
ATOM 724 O O . PHE A 1 94 ? -24.891 9.125 14.625 1 94.12 94 PHE A O 1
ATOM 731 N N . PHE A 1 95 ? -24.188 11.148 13.969 1 91.12 95 PHE A N 1
ATOM 732 C CA . PHE A 1 95 ? -24.297 11.727 15.297 1 91.12 95 PHE A CA 1
ATOM 733 C C . PHE A 1 95 ? -25.719 11.648 15.82 1 91.12 95 PHE A C 1
ATOM 735 O O . PHE A 1 95 ? -25.953 11.227 16.953 1 91.12 95 PHE A O 1
ATOM 742 N N . ASN A 1 96 ? -26.609 11.984 15 1 92.94 96 ASN A N 1
ATOM 743 C CA . ASN A 1 96 ? -28.016 12.047 15.391 1 92.94 96 ASN A CA 1
ATOM 744 C C . ASN A 1 96 ? -28.562 10.664 15.727 1 92.94 96 ASN A C 1
ATOM 746 O O . ASN A 1 96 ? -29.453 10.531 16.562 1 92.94 96 ASN A O 1
ATOM 750 N N . LYS A 1 97 ? -28 9.664 15.109 1 93.88 97 LYS A N 1
ATOM 751 C CA . LYS A 1 97 ? -28.484 8.305 15.352 1 93.88 97 LYS A CA 1
ATOM 752 C C . LYS A 1 97 ? -27.656 7.621 16.438 1 93.88 97 LYS A C 1
ATOM 754 O O . LYS A 1 97 ? -27.891 6.449 16.75 1 93.88 97 LYS A O 1
ATOM 759 N N . GLY A 1 98 ? -26.719 8.352 16.922 1 90.19 98 GLY A N 1
ATOM 760 C CA . GLY A 1 98 ? -25.891 7.809 17.984 1 90.19 98 GLY A CA 1
ATOM 761 C C . GLY A 1 98 ? -24.875 6.785 17.5 1 90.19 98 GLY A C 1
ATOM 762 O O . GLY A 1 98 ? -24.422 5.945 18.266 1 90.19 98 GLY A O 1
ATOM 763 N N . ILE A 1 99 ? -24.578 6.754 16.219 1 93.31 99 ILE A N 1
ATOM 764 C CA . ILE A 1 99 ? -23.547 5.887 15.672 1 93.31 99 ILE A CA 1
ATOM 765 C C . ILE A 1 99 ? -22.172 6.516 15.898 1 93.31 99 ILE A C 1
ATOM 767 O O . ILE A 1 99 ? -21.906 7.633 15.453 1 93.31 99 ILE A O 1
ATOM 771 N N . PRO A 1 100 ? -21.297 5.797 16.609 1 93.5 100 PRO A N 1
ATOM 772 C CA . PRO A 1 100 ? -20.016 6.414 16.969 1 93.5 100 PRO A CA 1
ATOM 773 C C . PRO A 1 100 ? -19.125 6.676 15.75 1 93.5 100 PRO A C 1
ATOM 775 O O . PRO A 1 100 ? -19.062 5.848 14.836 1 93.5 100 PRO A O 1
ATOM 778 N N . VAL A 1 101 ? -18.453 7.875 15.773 1 94.5 101 VAL A N 1
ATOM 779 C CA . VAL A 1 101 ? -17.469 8.289 14.773 1 94.5 101 VAL A CA 1
ATOM 780 C C . VAL A 1 101 ? -16.156 8.641 15.461 1 94.5 101 VAL A C 1
ATOM 782 O O . VAL A 1 101 ? -16.125 9.477 16.359 1 94.5 101 VAL A O 1
ATOM 785 N N . ILE A 1 102 ? -15.094 7.949 15.078 1 95.12 102 ILE A N 1
ATOM 786 C CA . ILE A 1 102 ? -13.758 8.25 15.586 1 95.12 102 ILE A CA 1
ATOM 787 C C . ILE A 1 102 ? -12.859 8.695 14.43 1 95.12 102 ILE A C 1
ATOM 789 O O . ILE A 1 102 ? -12.852 8.07 13.367 1 95.12 102 ILE A O 1
ATOM 793 N N . PHE A 1 103 ? -12.227 9.789 14.633 1 95.25 103 PHE A N 1
ATOM 794 C CA . PHE A 1 103 ? -11.281 10.281 13.633 1 95.25 103 PHE A CA 1
ATOM 795 C C . PHE A 1 103 ? -9.867 9.812 13.953 1 95.25 103 PHE A C 1
ATOM 797 O O . PHE A 1 103 ? -9.531 9.555 15.109 1 95.25 103 PHE A O 1
ATOM 804 N N . PHE A 1 104 ? -9.078 9.648 12.883 1 95.81 104 PHE A N 1
ATOM 805 C CA . PHE A 1 104 ? -7.68 9.266 13.047 1 95.81 104 PHE A CA 1
ATOM 806 C C . PHE A 1 104 ? -6.809 9.945 12 1 95.81 104 PHE A C 1
ATOM 808 O O . PHE A 1 104 ? -7.289 10.289 10.914 1 95.81 104 PHE A O 1
ATOM 815 N N . ASP A 1 105 ? -5.52 10.211 12.234 1 94.44 105 ASP A N 1
ATOM 816 C CA . ASP A 1 105 ? -4.543 10.805 11.328 1 94.44 105 ASP A CA 1
ATOM 817 C C . ASP A 1 105 ? -4.918 12.25 10.992 1 94.44 105 ASP A C 1
ATOM 819 O O . ASP A 1 105 ? -4.453 13.188 11.641 1 94.44 105 ASP A O 1
ATOM 823 N N . ARG A 1 106 ? -5.863 12.414 10.102 1 93.44 106 ARG A N 1
ATOM 824 C CA . ARG A 1 106 ? -6.457 13.711 9.789 1 93.44 106 ARG A CA 1
ATOM 825 C C . ARG A 1 106 ? -7.805 13.867 10.484 1 93.44 106 ARG A C 1
ATOM 827 O O . ARG A 1 106 ? -8.797 13.273 10.062 1 93.44 106 ARG A O 1
ATOM 834 N N . VAL A 1 107 ? -7.789 14.734 11.5 1 90.19 107 VAL A N 1
ATOM 835 C CA . VAL A 1 107 ? -8.93 14.734 12.406 1 90.19 107 VAL A CA 1
ATOM 836 C C . VAL A 1 107 ? -9.688 16.062 12.289 1 90.19 107 VAL A C 1
ATOM 838 O O . VAL A 1 107 ? -9.094 17.094 11.969 1 90.19 107 VAL A O 1
ATOM 841 N N . ALA A 1 108 ? -10.953 15.969 12.492 1 83.56 108 ALA A N 1
ATOM 842 C CA . ALA A 1 108 ? -11.797 17.156 12.523 1 83.56 108 ALA A CA 1
ATOM 843 C C . ALA A 1 108 ? -11.586 17.953 13.805 1 83.56 108 ALA A C 1
ATOM 845 O O . ALA A 1 108 ? -11.195 17.391 14.836 1 83.56 108 ALA A O 1
ATOM 846 N N . ASP A 1 109 ? -11.758 19.203 13.594 1 78.12 109 ASP A N 1
ATOM 847 C CA . ASP A 1 109 ? -11.805 20.047 14.781 1 78.12 109 ASP A CA 1
ATOM 848 C C . ASP A 1 109 ? -13.195 20.031 15.406 1 78.12 109 ASP A C 1
ATOM 850 O O . ASP A 1 109 ? -14.039 20.875 15.07 1 78.12 109 ASP A O 1
ATOM 854 N N . CYS A 1 110 ? -13.461 19.031 16.125 1 73 110 CYS A N 1
ATOM 855 C CA . CYS A 1 110 ? -14.789 18.891 16.719 1 73 110 CYS A CA 1
ATOM 856 C C . CYS A 1 110 ? -14.695 18.5 18.188 1 73 110 CYS A C 1
ATOM 858 O O . CYS A 1 110 ? -13.93 17.609 18.547 1 73 110 CYS A O 1
ATOM 860 N N . ASP A 1 111 ? -15.422 19.156 18.969 1 68.44 111 ASP A N 1
ATOM 861 C CA . ASP A 1 111 ? -15.375 18.984 20.422 1 68.44 111 ASP A CA 1
ATOM 862 C C . ASP A 1 111 ? -15.977 17.641 20.828 1 68.44 111 ASP A C 1
ATOM 864 O O . ASP A 1 111 ? -15.641 17.094 21.875 1 68.44 111 ASP A O 1
ATOM 868 N N . ILE A 1 112 ? -16.797 17.109 20.016 1 69.5 112 ILE A N 1
ATOM 869 C CA . ILE A 1 112 ? -17.531 15.93 20.438 1 69.5 112 ILE A CA 1
ATOM 870 C C . ILE A 1 112 ? -16.906 14.688 19.812 1 69.5 112 ILE A C 1
ATOM 872 O O . ILE A 1 112 ? -17.391 13.57 20 1 69.5 112 ILE A O 1
ATOM 876 N N . CYS A 1 113 ? -15.828 14.852 19.125 1 78.44 113 CYS A N 1
ATOM 877 C CA . CYS A 1 113 ? -15.266 13.703 18.422 1 78.44 113 CYS A CA 1
ATOM 878 C C . CYS A 1 113 ? -13.891 13.344 18.984 1 78.44 113 CYS A C 1
ATOM 880 O O . CYS A 1 113 ? -13.156 14.219 19.453 1 78.44 113 CYS A O 1
ATOM 882 N N . THR A 1 114 ? -13.672 12.062 19 1 87.5 114 THR A N 1
ATOM 883 C CA . THR A 1 114 ? -12.367 11.555 19.391 1 87.5 114 THR A CA 1
ATOM 884 C C . THR A 1 114 ? -11.453 11.414 18.172 1 87.5 114 THR A C 1
ATOM 886 O O . THR A 1 114 ? -11.883 10.984 17.109 1 87.5 114 THR A O 1
ATOM 889 N N . GLY A 1 115 ? -10.25 11.883 18.359 1 93.06 115 GLY A N 1
ATOM 890 C CA . GLY A 1 115 ? -9.242 11.766 17.328 1 93.06 115 GLY A CA 1
ATOM 891 C C . GLY A 1 115 ? -7.984 11.062 17.797 1 93.06 115 GLY A C 1
ATOM 892 O O . GLY A 1 115 ? -7.535 11.273 18.922 1 93.06 115 GLY A O 1
ATOM 893 N N . VAL A 1 116 ? -7.527 10.094 17.062 1 94.81 116 VAL A N 1
ATOM 894 C CA . VAL A 1 116 ? -6.25 9.438 17.312 1 94.81 116 VAL A CA 1
ATOM 895 C C . VAL A 1 116 ? -5.176 10.023 16.406 1 94.81 116 VAL A C 1
ATOM 897 O O . VAL A 1 116 ? -5.285 9.945 15.172 1 94.81 116 VAL A O 1
ATOM 900 N N . VAL A 1 117 ? -4.125 10.656 16.938 1 95.19 117 VAL A N 1
ATOM 901 C CA . VAL A 1 117 ? -3.156 11.398 16.125 1 95.19 117 VAL A CA 1
ATOM 902 C C . VAL A 1 117 ? -1.756 11.211 16.719 1 95.19 117 VAL A C 1
ATOM 904 O O . VAL A 1 117 ? -1.587 10.562 17.75 1 95.19 117 VAL A O 1
ATOM 907 N N . ILE A 1 118 ? -0.727 11.68 16 1 95.94 118 ILE A N 1
ATOM 908 C CA . ILE A 1 118 ? 0.589 11.922 16.578 1 95.94 118 ILE A CA 1
ATOM 909 C C . ILE A 1 118 ? 0.814 13.422 16.75 1 95.94 118 ILE A C 1
ATOM 911 O O . ILE A 1 118 ? -0.019 14.234 16.328 1 95.94 118 ILE A O 1
ATOM 915 N N . ASP A 1 119 ? 1.886 13.773 17.453 1 96.81 119 ASP A N 1
ATOM 916 C CA . ASP A 1 119 ? 2.314 15.164 17.547 1 96.81 119 ASP A CA 1
ATOM 917 C C . ASP A 1 119 ? 3.17 15.562 16.359 1 96.81 119 ASP A C 1
ATOM 919 O O . ASP A 1 119 ? 4.398 15.492 16.406 1 96.81 119 ASP A O 1
ATOM 923 N N . ASN A 1 120 ? 2.518 15.977 15.312 1 97.06 120 ASN A N 1
ATOM 924 C CA . ASN A 1 120 ? 3.188 16.297 14.055 1 97.06 120 ASN A CA 1
ATOM 925 C C . ASN A 1 120 ? 4.164 17.453 14.219 1 97.06 120 ASN A C 1
ATOM 927 O O . ASN A 1 120 ? 5.199 17.5 13.555 1 97.06 120 ASN A O 1
ATOM 931 N N . PHE A 1 121 ? 3.773 18.406 15.023 1 97.5 121 PHE A N 1
ATOM 932 C CA . PHE A 1 121 ? 4.684 19.516 15.312 1 97.5 121 PHE A CA 1
ATOM 933 C C . PHE A 1 121 ? 6.008 18.984 15.867 1 97.5 121 PHE A C 1
ATOM 935 O O . PHE A 1 121 ? 7.07 19.281 15.32 1 97.5 121 PHE A O 1
ATOM 942 N N . ASN A 1 122 ? 5.914 18.203 16.844 1 97.94 122 ASN A N 1
ATOM 943 C CA . ASN A 1 122 ? 7.121 17.688 17.484 1 97.94 122 ASN A CA 1
ATOM 944 C C . ASN A 1 122 ? 7.898 16.75 16.562 1 97.94 122 ASN A C 1
ATOM 946 O O . ASN A 1 122 ? 9.133 16.75 16.562 1 97.94 122 ASN A O 1
ATOM 950 N N . ALA A 1 123 ? 7.207 15.93 15.836 1 98.12 123 ALA A N 1
ATOM 951 C CA . ALA A 1 123 ? 7.855 15.016 14.898 1 98.12 123 ALA A CA 1
ATOM 952 C C . ALA A 1 123 ? 8.703 15.789 13.891 1 98.12 123 ALA A C 1
ATOM 954 O O . ALA A 1 123 ? 9.867 15.438 13.656 1 98.12 123 ALA A O 1
ATOM 955 N N . SER A 1 124 ? 8.125 16.812 13.336 1 98.38 124 SER A N 1
ATOM 956 C CA . SER A 1 124 ? 8.836 17.609 12.344 1 98.38 124 SER A CA 1
ATOM 957 C C . SER A 1 124 ? 9.953 18.422 12.984 1 98.38 124 SER A C 1
ATOM 959 O O . SER A 1 124 ? 11.016 18.609 12.383 1 98.38 124 SER A O 1
ATOM 961 N N . TYR A 1 125 ? 9.68 18.922 14.156 1 98.56 125 TYR A N 1
ATOM 962 C CA . TYR A 1 125 ? 10.703 19.641 14.906 1 98.56 125 TYR A CA 1
ATOM 963 C C . TYR A 1 125 ? 11.93 18.766 15.125 1 98.56 125 TYR A C 1
ATOM 965 O O . TYR A 1 125 ? 13.055 19.188 14.859 1 98.56 125 TYR A O 1
ATOM 973 N N . GLN A 1 126 ? 11.734 17.547 15.547 1 98.5 126 GLN A N 1
ATOM 974 C CA . GLN A 1 126 ? 12.828 16.625 15.836 1 98.5 126 GLN A CA 1
ATOM 975 C C . GLN A 1 126 ? 13.617 16.281 14.57 1 98.5 126 GLN A C 1
ATOM 977 O O . GLN A 1 126 ? 14.844 16.234 14.594 1 98.5 126 GLN A O 1
ATOM 982 N N . ALA A 1 127 ? 12.891 16.078 13.5 1 98.75 127 ALA A N 1
ATOM 983 C CA . ALA A 1 127 ? 13.531 15.742 12.227 1 98.75 127 ALA A CA 1
ATOM 984 C C . ALA A 1 127 ? 14.398 16.891 11.727 1 98.75 127 ALA A C 1
ATOM 986 O O . ALA A 1 127 ? 15.547 16.688 11.328 1 98.75 127 ALA A O 1
ATOM 987 N N . THR A 1 128 ? 13.844 18.078 11.781 1 98.81 128 THR A N 1
ATOM 988 C CA . THR A 1 128 ? 14.57 19.266 11.344 1 98.81 128 THR A CA 1
ATOM 989 C C . THR A 1 128 ? 15.758 19.547 12.258 1 98.81 128 THR A C 1
ATOM 991 O O . THR A 1 128 ? 16.859 19.828 11.781 1 98.81 128 THR A O 1
ATOM 994 N N . ASN A 1 129 ? 15.5 19.469 13.531 1 98.62 129 ASN A N 1
ATOM 995 C CA . ASN A 1 129 ? 16.562 19.688 14.516 1 98.62 129 ASN A CA 1
ATOM 996 C C . ASN A 1 129 ? 17.734 18.734 14.305 1 98.62 129 ASN A C 1
ATOM 998 O O . ASN A 1 129 ? 18.891 19.125 14.422 1 98.62 129 ASN A O 1
ATOM 1002 N N . HIS A 1 130 ? 17.438 17.5 14.016 1 98.69 130 HIS A N 1
ATOM 1003 C CA . HIS A 1 130 ? 18.469 16.516 13.742 1 98.69 130 HIS A CA 1
ATOM 1004 C C . HIS A 1 130 ? 19.375 16.953 12.586 1 98.69 130 HIS A C 1
ATOM 1006 O O . HIS A 1 130 ? 20.594 16.891 12.688 1 98.69 130 HIS A O 1
ATOM 1012 N N . LEU A 1 131 ? 18.75 17.406 11.492 1 98.75 131 LEU A N 1
ATOM 1013 C CA . LEU A 1 131 ? 19.516 17.875 10.344 1 98.75 131 LEU A CA 1
ATOM 1014 C C . LEU A 1 131 ? 20.391 19.062 10.727 1 98.75 131 LEU A C 1
ATOM 1016 O O . LEU A 1 131 ? 21.562 19.141 10.32 1 98.75 131 LEU A O 1
ATOM 1020 N N . LEU A 1 132 ? 19.875 19.984 11.523 1 98.44 132 LEU A N 1
ATOM 1021 C CA . LEU A 1 132 ? 20.625 21.156 11.977 1 98.44 132 LEU A CA 1
ATOM 1022 C C . LEU A 1 132 ? 21.797 20.734 12.852 1 98.44 132 LEU A C 1
ATOM 1024 O O . LEU A 1 132 ? 22.891 21.281 12.719 1 98.44 132 LEU A O 1
ATOM 1028 N N . GLU A 1 133 ? 21.531 19.75 13.695 1 97.88 133 GLU A N 1
ATOM 1029 C CA . GLU A 1 133 ? 22.578 19.234 14.578 1 97.88 133 GLU A CA 1
ATOM 1030 C C . GLU A 1 133 ? 23.688 18.547 13.781 1 97.88 133 GLU A C 1
ATOM 1032 O O . GLU A 1 133 ? 24.844 18.5 14.227 1 97.88 133 GLU A O 1
ATOM 1037 N N . GLN A 1 134 ? 23.328 18.031 12.617 1 97.56 134 GLN A N 1
ATOM 1038 C CA . GLN A 1 134 ? 24.297 17.391 11.742 1 97.56 134 GLN A CA 1
ATOM 1039 C C . GLN A 1 134 ? 25.078 18.438 10.938 1 97.56 134 GLN A C 1
ATOM 1041 O O . GLN A 1 134 ? 25.953 18.094 10.148 1 97.56 134 GLN A O 1
ATOM 1046 N N . GLY A 1 135 ? 24.719 19.75 11.086 1 97.31 135 GLY A N 1
ATOM 1047 C CA . GLY A 1 135 ? 25.469 20.828 10.469 1 97.31 135 GLY A CA 1
ATOM 1048 C C . GLY A 1 135 ? 24.766 21.438 9.266 1 97.31 135 GLY A C 1
ATOM 1049 O O . GLY A 1 135 ? 25.281 22.375 8.648 1 97.31 135 GLY A O 1
ATOM 1050 N N . CYS A 1 136 ? 23.594 20.938 8.93 1 98.12 136 CYS A N 1
ATOM 1051 C CA . CYS A 1 136 ? 22.859 21.516 7.809 1 98.12 136 CYS A CA 1
ATOM 1052 C C . CYS A 1 136 ? 22.375 22.922 8.133 1 98.12 136 CYS A C 1
ATOM 1054 O O . CYS A 1 136 ? 22.031 23.219 9.281 1 98.12 136 CYS A O 1
ATOM 1056 N N . LYS A 1 137 ? 22.328 23.766 7.125 1 97 137 LYS A N 1
ATOM 1057 C CA . LYS A 1 137 ? 21.922 25.156 7.316 1 97 137 LYS A CA 1
ATOM 1058 C C . LYS A 1 137 ? 20.828 25.547 6.32 1 97 137 LYS A C 1
ATOM 1060 O O . LYS A 1 137 ? 20.078 26.5 6.547 1 97 137 LYS A O 1
ATOM 1065 N N . ARG A 1 138 ? 20.812 24.891 5.219 1 98.31 138 ARG A N 1
ATOM 1066 C CA . ARG A 1 138 ? 19.828 25.125 4.172 1 98.31 138 ARG A CA 1
ATOM 1067 C C . ARG A 1 138 ? 19.016 23.859 3.893 1 98.31 138 ARG A C 1
ATOM 1069 O O . ARG A 1 138 ? 19.391 23.062 3.025 1 98.31 138 ARG A O 1
ATOM 1076 N N . ILE A 1 139 ? 17.922 23.781 4.566 1 98.69 139 ILE A N 1
ATOM 1077 C CA . ILE A 1 139 ? 17.156 22.531 4.562 1 98.69 139 ILE A CA 1
ATOM 1078 C C . ILE A 1 139 ? 15.867 22.719 3.76 1 98.69 139 ILE A C 1
ATOM 1080 O O . ILE A 1 139 ? 15.016 23.531 4.121 1 98.69 139 ILE A O 1
ATOM 1084 N N . VAL A 1 140 ? 15.734 22 2.658 1 98.81 140 VAL A N 1
ATOM 1085 C CA . VAL A 1 140 ? 14.477 21.938 1.915 1 98.81 140 VAL A CA 1
ATOM 1086 C C . VAL A 1 140 ? 13.492 21.016 2.641 1 98.81 140 VAL A C 1
ATOM 1088 O O . VAL A 1 140 ? 13.859 19.938 3.094 1 98.81 140 VAL A O 1
ATOM 1091 N N . HIS A 1 141 ? 12.305 21.484 2.82 1 98.62 141 HIS A N 1
ATOM 1092 C CA . HIS A 1 141 ? 11.227 20.688 3.383 1 98.62 141 HIS A CA 1
ATOM 1093 C C . HIS A 1 141 ? 10.125 20.438 2.355 1 98.62 141 HIS A C 1
ATOM 1095 O O . HIS A 1 141 ? 9.531 21.391 1.838 1 98.62 141 HIS A O 1
ATOM 1101 N N . VAL A 1 142 ? 9.961 19.156 2.014 1 98 142 VAL A N 1
ATOM 1102 C CA . VAL A 1 142 ? 8.93 18.766 1.059 1 98 142 VAL A CA 1
ATOM 1103 C C . VAL A 1 142 ? 7.672 18.328 1.806 1 98 142 VAL A C 1
ATOM 1105 O O . VAL A 1 142 ? 7.707 17.391 2.592 1 98 142 VAL A O 1
ATOM 1108 N N . LEU A 1 143 ? 6.566 19.016 1.518 1 95.5 143 LEU A N 1
ATOM 1109 C CA . LEU A 1 143 ? 5.309 18.812 2.229 1 95.5 143 LEU A CA 1
ATOM 1110 C C . LEU A 1 143 ? 4.164 18.578 1.251 1 95.5 143 LEU A C 1
ATOM 1112 O O . LEU A 1 143 ? 4.277 18.891 0.065 1 95.5 143 LEU A O 1
ATOM 1116 N N . GLY A 1 144 ? 3.133 17.953 1.78 1 91.56 144 GLY A N 1
ATOM 1117 C CA . GLY A 1 144 ? 1.855 18 1.087 1 91.56 144 GLY A CA 1
ATOM 1118 C C . GLY A 1 144 ? 1.11 19.297 1.292 1 91.56 144 GLY A C 1
ATOM 1119 O O . GLY A 1 144 ? 1.674 20.266 1.804 1 91.56 144 GLY A O 1
ATOM 1120 N N . ASN A 1 145 ? -0.154 19.297 0.918 1 86 145 ASN A N 1
ATOM 1121 C CA . ASN A 1 145 ? -0.998 20.469 1.044 1 86 145 ASN A CA 1
ATOM 1122 C C . ASN A 1 145 ? -1.096 20.938 2.492 1 86 145 ASN A C 1
ATOM 1124 O O . ASN A 1 145 ? -1.62 20.219 3.348 1 86 145 ASN A O 1
ATOM 1128 N N . THR A 1 146 ? -0.731 22.188 2.771 1 87.12 146 THR A N 1
ATOM 1129 C CA . THR A 1 146 ? -0.622 22.672 4.141 1 87.12 146 THR A CA 1
ATOM 1130 C C . THR A 1 146 ? -1.984 23.125 4.668 1 87.12 146 THR A C 1
ATOM 1132 O O . THR A 1 146 ? -2.109 23.516 5.828 1 87.12 146 THR A O 1
ATOM 1135 N N . GLU A 1 147 ? -2.996 22.969 3.807 1 82.12 147 GLU A N 1
ATOM 1136 C CA . GLU A 1 147 ? -4.359 23.125 4.301 1 82.12 147 GLU A CA 1
ATOM 1137 C C . GLU A 1 147 ? -4.785 21.938 5.148 1 82.12 147 GLU A C 1
ATOM 1139 O O . GLU A 1 147 ? -5.75 22.016 5.914 1 82.12 147 GLU A O 1
ATOM 1144 N N . ILE A 1 148 ? -4.059 20.953 4.977 1 82.12 148 ILE A N 1
ATOM 1145 C CA . ILE A 1 148 ? -4.258 19.766 5.805 1 82.12 148 ILE A CA 1
ATOM 1146 C C . ILE A 1 148 ? -3.525 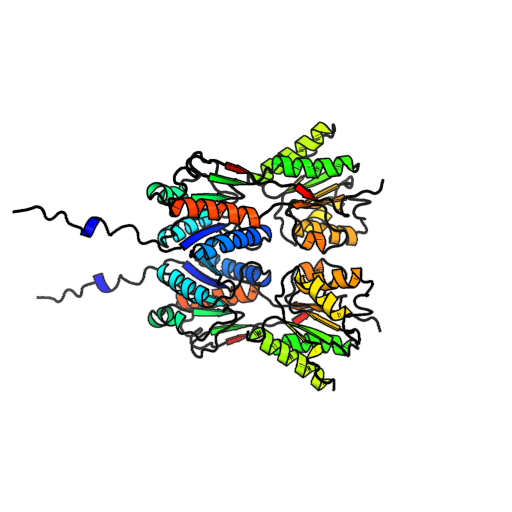19.938 7.133 1 82.12 148 ILE A C 1
ATOM 1148 O O . ILE A 1 148 ? -2.342 20.281 7.16 1 82.12 148 ILE A O 1
ATOM 1152 N N . ASN A 1 149 ? -4.176 19.672 8.18 1 85.69 149 ASN A N 1
ATOM 1153 C CA . ASN A 1 149 ? -3.701 19.969 9.523 1 85.69 149 ASN A CA 1
ATOM 1154 C C . ASN A 1 149 ? -2.348 19.328 9.797 1 85.69 149 ASN A C 1
ATOM 1156 O O . ASN A 1 149 ? -1.464 19.953 10.391 1 85.69 149 ASN A O 1
ATOM 1160 N N . ILE A 1 150 ? -2.15 18.125 9.367 1 90.75 150 ILE A N 1
ATOM 1161 C CA . ILE A 1 150 ? -0.919 17.422 9.711 1 90.75 150 ILE A CA 1
ATOM 1162 C C . ILE A 1 150 ? 0.276 18.141 9.078 1 90.75 150 ILE A C 1
ATOM 1164 O O . ILE A 1 150 ? 1.306 18.328 9.727 1 90.75 150 ILE A O 1
ATOM 1168 N N . TYR A 1 151 ? 0.157 18.609 7.902 1 93.81 151 TYR A N 1
ATOM 1169 C CA . TYR A 1 151 ? 1.265 19.266 7.219 1 93.81 151 TYR A CA 1
ATOM 1170 C C . TYR A 1 151 ? 1.477 20.672 7.754 1 93.81 151 TYR A C 1
ATOM 1172 O O . TYR A 1 151 ? 2.609 21.156 7.809 1 93.81 151 TYR A O 1
ATOM 1180 N N . ALA A 1 152 ? 0.381 21.344 8.133 1 94.12 152 ALA A N 1
ATOM 1181 C CA . ALA A 1 152 ? 0.512 22.641 8.781 1 94.12 152 ALA A CA 1
ATOM 1182 C C . ALA A 1 152 ? 1.341 22.547 10.055 1 94.12 152 ALA A C 1
ATOM 1184 O O . ALA A 1 152 ? 2.219 23.375 10.297 1 94.12 152 ALA A O 1
ATOM 1185 N N . GLU A 1 153 ? 1.038 21.516 10.82 1 96 153 GLU A N 1
ATOM 1186 C CA . GLU A 1 153 ? 1.765 21.312 12.07 1 96 153 GLU A CA 1
ATOM 1187 C C . GLU A 1 153 ? 3.221 20.938 11.805 1 96 153 GLU A C 1
ATOM 1189 O O . GLU A 1 153 ? 4.121 21.375 12.531 1 96 153 GLU A O 1
ATOM 1194 N N . ARG A 1 154 ? 3.479 20.172 10.773 1 97.44 154 ARG A N 1
ATOM 1195 C CA . ARG A 1 154 ? 4.848 19.797 10.422 1 97.44 154 ARG A CA 1
ATOM 1196 C C . ARG A 1 154 ? 5.641 21.031 9.977 1 97.44 154 ARG A C 1
ATOM 1198 O O . ARG A 1 154 ? 6.805 21.188 10.352 1 97.44 154 ARG A O 1
ATOM 1205 N N . LEU A 1 155 ? 4.969 21.859 9.211 1 98.06 155 LEU A N 1
ATOM 1206 C CA . LEU A 1 155 ? 5.621 23.094 8.789 1 98.06 155 LEU A CA 1
ATOM 1207 C C . LEU A 1 155 ? 5.977 23.953 9.992 1 98.06 155 LEU A C 1
ATOM 1209 O O . LEU A 1 155 ? 7.062 24.531 10.047 1 98.06 155 LEU A O 1
ATOM 1213 N N . LYS A 1 156 ? 5.059 24.031 10.953 1 98.12 156 LYS A N 1
ATOM 1214 C CA . LYS A 1 156 ? 5.316 24.797 12.18 1 98.12 156 LYS A CA 1
ATOM 1215 C C . LYS A 1 156 ? 6.52 24.234 12.93 1 98.12 156 LYS A C 1
ATOM 1217 O O . LYS A 1 156 ? 7.348 25 13.438 1 98.12 156 LYS A O 1
ATOM 1222 N N . GLY A 1 157 ? 6.57 22.906 13.016 1 98.56 157 GLY A N 1
ATOM 1223 C CA . GLY A 1 157 ? 7.707 22.266 13.664 1 98.56 157 GLY A CA 1
ATOM 1224 C C . GLY A 1 157 ? 9.031 22.562 12.977 1 98.56 157 GLY A C 1
ATOM 1225 O O . GLY A 1 157 ? 10.031 22.844 13.641 1 98.56 157 GLY A O 1
ATOM 1226 N N . TYR A 1 158 ? 8.992 22.578 11.664 1 98.69 158 TYR A N 1
ATOM 1227 C CA . TYR A 1 158 ? 10.148 22.922 10.844 1 98.69 158 TYR A CA 1
ATOM 1228 C C . TYR A 1 158 ? 10.609 24.344 11.125 1 98.69 158 TYR A C 1
ATOM 1230 O O . TYR A 1 158 ? 11.789 24.578 11.406 1 98.69 158 TYR A O 1
ATOM 1238 N N . LYS A 1 159 ? 9.742 25.266 11.117 1 98.69 159 LYS A N 1
ATOM 1239 C CA . LYS A 1 159 ? 10.039 26.672 11.344 1 98.69 159 LYS A CA 1
ATOM 1240 C C . LYS A 1 159 ? 10.594 26.891 12.75 1 98.69 159 LYS A C 1
ATOM 1242 O O . LYS A 1 159 ? 11.531 27.688 12.938 1 98.69 159 LYS A O 1
ATOM 1247 N N . ASN A 1 160 ? 10 26.234 13.68 1 98.62 160 ASN A N 1
ATOM 1248 C CA . ASN A 1 160 ? 10.438 26.406 15.062 1 98.62 160 ASN A CA 1
ATOM 1249 C C . ASN A 1 160 ? 11.875 25.938 15.258 1 98.62 160 ASN A C 1
ATOM 1251 O O . ASN A 1 160 ? 12.641 26.562 15.992 1 98.62 160 ASN A O 1
ATOM 1255 N N . ALA A 1 161 ? 12.211 24.797 14.656 1 98.69 161 ALA A N 1
ATOM 1256 C CA . ALA A 1 161 ? 13.586 24.297 14.742 1 98.69 161 ALA A CA 1
ATOM 1257 C C . ALA A 1 161 ? 14.57 25.297 14.156 1 98.69 161 ALA A C 1
ATOM 1259 O O . ALA A 1 161 ? 15.625 25.562 14.742 1 98.69 161 ALA A O 1
ATOM 1260 N N . LEU A 1 162 ? 14.227 25.891 13.016 1 98.62 162 LEU A N 1
ATOM 1261 C CA . LEU A 1 162 ? 15.078 26.891 12.406 1 98.62 162 LEU A CA 1
ATOM 1262 C C . LEU A 1 162 ? 15.281 28.078 13.344 1 98.62 162 LEU A C 1
ATOM 1264 O O . LEU A 1 162 ? 16.406 28.531 13.555 1 98.62 162 LEU A O 1
ATOM 1268 N N . THR A 1 163 ? 14.203 28.516 13.891 1 98.19 163 THR A N 1
ATOM 1269 C CA . THR A 1 163 ? 14.227 29.672 14.773 1 98.19 163 THR A CA 1
ATOM 1270 C C . THR A 1 163 ? 15.141 29.422 15.969 1 98.19 163 THR A C 1
ATOM 1272 O O . THR A 1 163 ? 15.961 30.281 16.312 1 98.19 163 THR A O 1
ATOM 1275 N N . GLU A 1 164 ? 15.039 28.312 16.547 1 97.94 164 GLU A N 1
ATOM 1276 C CA . GLU A 1 164 ? 15.812 27.984 17.734 1 97.94 164 GLU A CA 1
ATOM 1277 C C . GLU A 1 164 ? 17.312 27.906 17.406 1 97.94 164 GLU A C 1
ATOM 1279 O O . GLU A 1 164 ? 18.141 28.078 18.297 1 97.94 164 GLU A O 1
ATOM 1284 N N . HIS A 1 165 ? 17.625 27.672 16.203 1 97.94 165 HIS A N 1
ATOM 1285 C CA . HIS A 1 165 ? 19.016 27.609 15.781 1 97.94 165 HIS A CA 1
ATOM 1286 C C . HIS A 1 165 ? 19.453 28.906 15.117 1 97.94 165 HIS A C 1
ATOM 1288 O O . HIS A 1 165 ? 20.531 28.969 14.508 1 97.94 165 HIS A O 1
ATOM 1294 N N . ASN A 1 166 ? 18.594 29.875 15.156 1 97.88 166 ASN A N 1
ATOM 1295 C CA . ASN A 1 166 ? 18.859 31.219 14.625 1 97.88 166 ASN A CA 1
ATOM 1296 C C . ASN A 1 166 ? 19.062 31.188 13.109 1 97.88 166 ASN A C 1
ATOM 1298 O O . ASN A 1 166 ? 19.953 31.859 12.594 1 97.88 166 ASN A O 1
ATOM 1302 N N . ILE A 1 167 ? 18.375 30.297 12.484 1 97.81 167 ILE A N 1
ATOM 1303 C CA . ILE A 1 167 ? 18.359 30.25 11.023 1 97.81 167 ILE A CA 1
ATOM 1304 C C . ILE A 1 167 ? 17.062 30.844 10.508 1 97.81 167 ILE A C 1
ATOM 1306 O O . ILE A 1 167 ? 15.977 30.516 10.992 1 97.81 167 ILE A O 1
ATOM 1310 N N . SER A 1 168 ? 17.125 31.75 9.578 1 97.31 168 SER A N 1
ATOM 1311 C CA . SER A 1 168 ? 15.953 32.438 9.055 1 97.31 168 SER A CA 1
ATOM 1312 C C . SER A 1 168 ? 15.141 31.5 8.156 1 97.31 168 SER A C 1
ATOM 1314 O O . SER A 1 168 ? 15.703 30.734 7.363 1 97.31 168 SER A O 1
ATOM 1316 N N . TYR A 1 169 ? 13.914 31.594 8.359 1 97.69 169 TYR A N 1
ATOM 1317 C CA . TYR A 1 169 ? 12.992 30.875 7.484 1 97.69 169 TYR A CA 1
ATOM 1318 C C . TYR A 1 169 ? 13.055 31.422 6.062 1 97.69 169 TYR A C 1
ATOM 1320 O O . TYR A 1 169 ? 13.07 32.625 5.855 1 97.69 169 TYR A O 1
ATOM 1328 N N . ASP A 1 170 ? 13.188 30.594 5.105 1 97.62 170 ASP A N 1
ATOM 1329 C CA . ASP A 1 170 ? 13.211 30.906 3.682 1 97.62 170 ASP A CA 1
ATOM 1330 C C . ASP A 1 170 ? 12.125 30.141 2.928 1 97.62 170 ASP A C 1
ATOM 1332 O O . ASP A 1 170 ? 12.234 28.938 2.732 1 97.62 170 ASP A O 1
ATOM 1336 N N . GLN A 1 171 ? 11.125 30.828 2.457 1 96.56 171 GLN A N 1
ATOM 1337 C 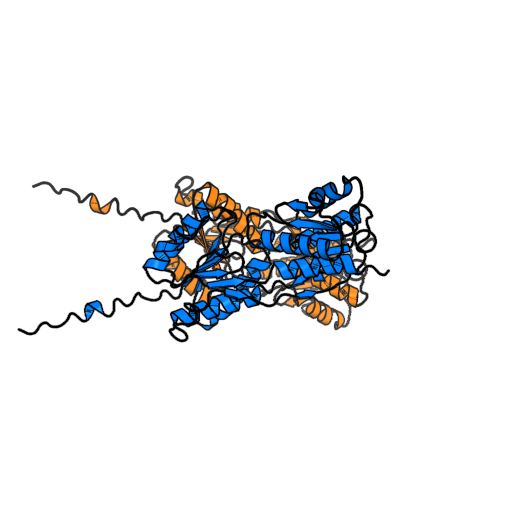CA . GLN A 1 171 ? 9.977 30.219 1.8 1 96.56 171 GLN A CA 1
ATOM 1338 C C . GLN A 1 171 ? 10.391 29.484 0.533 1 96.56 171 GLN A C 1
ATOM 1340 O O . GLN A 1 171 ? 9.727 28.531 0.12 1 96.56 171 GLN A O 1
ATOM 1345 N N . THR A 1 172 ? 11.516 29.828 -0.055 1 96.75 172 THR A N 1
ATOM 1346 C CA . THR A 1 172 ? 11.961 29.203 -1.297 1 96.75 172 THR A CA 1
ATOM 1347 C C . THR A 1 172 ? 12.461 27.781 -1.042 1 96.75 172 THR A C 1
ATOM 1349 O O . THR A 1 172 ? 12.656 27.016 -1.983 1 96.75 172 THR A O 1
ATOM 1352 N N . LEU A 1 173 ? 12.578 27.406 0.239 1 98.19 173 LEU A N 1
ATOM 1353 C CA . LEU A 1 173 ? 13.047 26.078 0.603 1 98.19 173 LEU A CA 1
ATOM 1354 C C . LEU A 1 173 ? 11.883 25.141 0.901 1 98.19 173 LEU A C 1
ATOM 1356 O O . LEU A 1 173 ? 12.086 23.984 1.294 1 98.19 173 LEU A O 1
ATOM 1360 N N . ILE A 1 174 ? 10.664 25.625 0.684 1 98.19 174 ILE A N 1
ATOM 1361 C CA . ILE A 1 174 ? 9.469 24.828 0.879 1 98.19 174 ILE A CA 1
ATOM 1362 C C . ILE A 1 174 ? 8.938 24.344 -0.473 1 98.19 174 ILE A C 1
ATOM 1364 O O . ILE A 1 174 ? 8.703 25.156 -1.373 1 98.19 174 ILE A O 1
ATOM 1368 N N . ILE A 1 175 ? 8.828 23.047 -0.617 1 97.38 175 ILE A N 1
ATOM 1369 C CA . ILE A 1 175 ? 8.227 22.453 -1.808 1 97.38 175 ILE A CA 1
ATOM 1370 C C . ILE A 1 175 ? 6.922 21.75 -1.431 1 97.38 175 ILE A C 1
ATOM 1372 O O . ILE A 1 175 ? 6.918 20.844 -0.602 1 97.38 175 ILE A O 1
ATOM 1376 N N . ILE A 1 176 ? 5.793 22.219 -1.973 1 94.81 176 ILE A N 1
ATOM 1377 C CA . ILE A 1 176 ? 4.484 21.609 -1.739 1 94.81 176 ILE A CA 1
ATOM 1378 C C . ILE A 1 176 ? 4.059 20.812 -2.971 1 94.81 176 ILE A C 1
ATOM 1380 O O . ILE A 1 176 ? 3.945 21.375 -4.066 1 94.81 176 ILE A O 1
ATOM 1384 N N . MET A 1 177 ? 3.881 19.547 -2.777 1 90.62 177 MET A N 1
ATOM 1385 C CA . MET A 1 177 ? 3.451 18.719 -3.906 1 90.62 177 MET A CA 1
ATOM 1386 C C . MET A 1 177 ? 2.832 17.406 -3.424 1 90.62 177 MET A C 1
ATOM 1388 O O . MET A 1 177 ? 2.824 17.125 -2.227 1 90.62 177 MET A O 1
ATOM 1392 N N . ASP A 1 178 ? 2.203 16.703 -4.387 1 83.19 178 ASP A N 1
ATOM 1393 C CA . ASP A 1 178 ? 1.726 15.359 -4.082 1 83.19 178 ASP A CA 1
ATOM 1394 C C . ASP A 1 178 ? 2.893 14.398 -3.857 1 83.19 178 ASP A C 1
ATOM 1396 O O . ASP A 1 178 ? 3.799 14.305 -4.688 1 83.19 178 ASP A O 1
ATOM 1400 N N . LEU A 1 179 ? 2.939 13.766 -2.781 1 83 179 LEU A N 1
ATOM 1401 C CA . LEU A 1 179 ? 4.078 12.977 -2.316 1 83 179 LEU A CA 1
ATOM 1402 C C . LEU A 1 179 ? 4.012 11.555 -2.867 1 83 179 LEU A C 1
ATOM 1404 O O . LEU A 1 179 ? 4.164 10.586 -2.117 1 83 179 LEU A O 1
ATOM 1408 N N . GLY A 1 180 ? 3.732 11.469 -4.156 1 77.12 180 GLY A N 1
ATOM 1409 C CA . GLY A 1 180 ? 3.75 10.156 -4.789 1 77.12 180 GLY A CA 1
ATOM 1410 C C . GLY A 1 180 ? 5.152 9.641 -5.051 1 77.12 180 GLY A C 1
ATOM 1411 O O . GLY A 1 180 ? 6.133 10.352 -4.84 1 77.12 180 GLY A O 1
ATOM 1412 N N . GLU A 1 181 ? 5.297 8.344 -5.41 1 72.38 181 GLU A N 1
ATOM 1413 C CA . GLU A 1 181 ? 6.586 7.688 -5.629 1 72.38 181 GLU A CA 1
ATOM 1414 C C . GLU A 1 181 ? 7.344 8.344 -6.781 1 72.38 181 GLU A C 1
ATOM 1416 O O . GLU A 1 181 ? 8.578 8.312 -6.812 1 72.38 181 GLU A O 1
ATOM 1421 N N . ASP A 1 182 ? 6.695 9.031 -7.574 1 76.56 182 ASP A N 1
ATOM 1422 C CA . ASP A 1 182 ? 7.332 9.578 -8.766 1 76.56 182 ASP A CA 1
ATOM 1423 C C . ASP A 1 182 ? 7.676 11.055 -8.578 1 76.56 182 ASP A C 1
ATOM 1425 O O . ASP A 1 182 ? 8.227 11.688 -9.484 1 76.56 182 ASP A O 1
ATOM 1429 N N . ALA A 1 183 ? 7.496 11.5 -7.445 1 90.12 183 ALA A N 1
ATOM 1430 C CA . ALA A 1 183 ? 7.684 12.93 -7.219 1 90.12 183 ALA A CA 1
ATOM 1431 C C . ALA A 1 183 ? 9.156 13.266 -7.039 1 90.12 183 ALA A C 1
ATOM 1433 O O . ALA A 1 183 ? 9.555 14.43 -7.156 1 90.12 183 ALA A O 1
ATOM 1434 N N . GLY A 1 184 ? 9.977 12.297 -6.781 1 94.56 184 GLY A N 1
ATOM 1435 C CA . GLY A 1 184 ? 11.375 12.5 -6.449 1 94.56 184 GLY A CA 1
ATOM 1436 C C . GLY A 1 184 ? 12.148 13.211 -7.539 1 94.56 184 GLY A C 1
ATOM 1437 O O . GLY A 1 184 ? 12.961 14.094 -7.254 1 94.56 184 GLY A O 1
ATOM 1438 N N . GLU A 1 185 ? 11.859 12.844 -8.789 1 94.19 185 GLU A N 1
ATOM 1439 C CA . GLU A 1 185 ? 12.547 13.469 -9.914 1 94.19 185 GLU A CA 1
ATOM 1440 C C . GLU A 1 185 ? 12.273 14.969 -9.977 1 94.19 185 GLU A C 1
ATOM 1442 O O . GLU A 1 185 ? 13.195 15.766 -10.148 1 94.19 185 GLU A O 1
ATOM 1447 N N . PHE A 1 186 ? 11.055 15.289 -9.805 1 96.12 186 PHE A N 1
ATOM 1448 C CA . PHE A 1 186 ? 10.641 16.688 -9.875 1 96.12 186 PHE A CA 1
ATOM 1449 C C . PHE A 1 186 ? 11.25 17.484 -8.727 1 96.12 186 PHE A C 1
ATOM 1451 O O . PHE A 1 186 ? 11.703 18.609 -8.93 1 96.12 186 PHE A O 1
ATOM 1458 N N . ILE A 1 187 ? 11.258 16.906 -7.586 1 97.44 187 ILE A N 1
ATOM 1459 C CA . ILE A 1 187 ? 11.805 17.562 -6.402 1 97.44 187 ILE A CA 1
ATOM 1460 C C . ILE A 1 187 ? 13.289 17.844 -6.602 1 97.44 187 ILE A C 1
ATOM 1462 O O . ILE A 1 187 ? 13.758 18.953 -6.34 1 97.44 187 ILE A O 1
ATOM 1466 N N . VAL A 1 188 ? 14.023 16.922 -7.086 1 97.88 188 VAL A N 1
ATOM 1467 C CA . VAL A 1 188 ? 15.469 17.062 -7.277 1 97.88 188 VAL A CA 1
ATOM 1468 C C . VAL A 1 188 ? 15.742 18.078 -8.383 1 97.88 188 VAL A C 1
ATOM 1470 O O . VAL A 1 188 ? 16.688 18.875 -8.273 1 97.88 188 VAL A O 1
ATOM 1473 N N . ASP A 1 189 ? 14.898 18.062 -9.414 1 97.19 189 ASP A N 1
ATOM 1474 C CA . ASP A 1 189 ? 15.031 19.062 -10.461 1 97.19 189 ASP A CA 1
ATOM 1475 C C . ASP A 1 189 ? 14.906 20.469 -9.891 1 97.19 189 ASP A C 1
ATOM 1477 O O . ASP A 1 189 ? 15.664 21.375 -10.258 1 97.19 189 ASP A O 1
ATOM 1481 N N . GLN A 1 190 ? 13.945 20.656 -9.055 1 97.38 190 GLN A N 1
ATOM 1482 C CA . GLN A 1 190 ? 13.766 21.953 -8.414 1 97.38 190 GLN A CA 1
ATOM 1483 C C . GLN A 1 190 ? 14.977 22.312 -7.559 1 97.38 190 GLN A C 1
ATOM 1485 O O . GLN A 1 190 ? 15.422 23.469 -7.566 1 97.38 190 GLN A O 1
ATOM 1490 N N . ILE A 1 191 ? 15.5 21.375 -6.852 1 97.94 191 ILE A N 1
ATOM 1491 C CA . ILE A 1 191 ? 16.656 21.578 -5.977 1 97.94 191 ILE A CA 1
ATOM 1492 C C . ILE A 1 191 ? 17.859 21.984 -6.809 1 97.94 191 ILE A C 1
ATOM 1494 O O . ILE A 1 191 ? 18.578 22.938 -6.453 1 97.94 191 ILE A O 1
ATOM 1498 N N . LEU A 1 192 ? 18.047 21.312 -7.922 1 97.62 192 LEU A N 1
ATOM 1499 C CA . LEU A 1 192 ? 19.203 21.578 -8.789 1 97.62 192 LEU A CA 1
ATOM 1500 C C . LEU A 1 192 ? 19.094 22.953 -9.438 1 97.62 192 LEU A C 1
ATOM 1502 O O . LEU A 1 192 ? 20.094 23.516 -9.883 1 97.62 192 LEU A O 1
ATOM 1506 N N . GLY A 1 193 ? 17.906 23.469 -9.508 1 97.19 193 GLY A N 1
ATOM 1507 C CA . GLY A 1 193 ? 17.672 24.781 -10.094 1 97.19 193 GLY A CA 1
ATOM 1508 C C . GLY A 1 193 ? 17.875 25.906 -9.109 1 97.19 193 GLY A C 1
ATOM 1509 O O . GLY A 1 193 ? 17.875 27.078 -9.5 1 97.19 193 GLY A O 1
ATOM 1510 N N . MET A 1 194 ? 18.078 25.594 -7.867 1 96.81 194 MET A N 1
ATOM 1511 C CA . MET A 1 194 ? 18.266 26.625 -6.852 1 96.81 194 MET A CA 1
ATOM 1512 C C . MET A 1 194 ? 19.641 27.297 -7.008 1 96.81 194 MET A C 1
ATOM 1514 O O . MET A 1 194 ? 20.594 26.672 -7.484 1 96.81 194 MET A O 1
ATOM 1518 N N . GLU A 1 195 ? 19.719 28.531 -6.613 1 94.81 195 GLU A N 1
ATOM 1519 C CA . GLU A 1 195 ? 20.953 29.297 -6.695 1 94.81 195 GLU A CA 1
ATOM 1520 C C . GLU A 1 195 ? 22.047 28.656 -5.84 1 94.81 195 GLU A C 1
ATOM 1522 O O . GLU A 1 195 ? 23.203 28.562 -6.266 1 94.81 195 GLU A O 1
ATOM 1527 N N . THR A 1 196 ? 21.672 28.297 -4.664 1 96.12 196 THR A N 1
ATOM 1528 C CA . THR A 1 196 ? 22.531 27.578 -3.74 1 96.12 196 THR A CA 1
ATOM 1529 C C . THR A 1 196 ? 21.938 26.219 -3.383 1 96.12 196 THR A C 1
ATOM 1531 O O . THR A 1 196 ? 20.781 26.141 -2.947 1 96.12 196 THR A O 1
ATOM 1534 N N . LEU A 1 197 ? 22.75 25.203 -3.537 1 97.25 197 LEU A N 1
ATOM 1535 C CA . LEU A 1 197 ? 22.281 23.859 -3.215 1 97.25 197 LEU A CA 1
ATOM 1536 C C . LEU A 1 197 ? 22.016 23.719 -1.719 1 97.25 197 LEU A C 1
ATOM 1538 O O . LEU A 1 197 ? 22.812 24.203 -0.901 1 97.25 197 LEU A O 1
ATOM 1542 N N . PRO A 1 198 ? 20.938 23.109 -1.406 1 98.56 198 PRO A N 1
ATOM 1543 C CA . PRO A 1 198 ? 20.75 22.797 0.013 1 98.56 198 PRO A CA 1
ATOM 1544 C C . PRO A 1 198 ? 21.688 21.719 0.517 1 98.56 198 PRO A C 1
ATOM 1546 O O . PRO A 1 198 ? 22.312 21.016 -0.284 1 98.56 198 PRO A O 1
ATOM 1549 N N . ASP A 1 199 ? 21.766 21.672 1.789 1 98.56 199 ASP A N 1
ATOM 1550 C CA . ASP A 1 199 ? 22.609 20.641 2.381 1 98.56 199 ASP A CA 1
ATOM 1551 C C . ASP A 1 199 ? 21.766 19.688 3.23 1 98.56 199 ASP A C 1
ATOM 1553 O O . ASP A 1 199 ? 22.297 18.734 3.812 1 98.56 199 ASP A O 1
ATOM 1557 N N . GLY A 1 200 ? 20.438 19.906 3.35 1 98.75 200 GLY A N 1
ATOM 1558 C CA . GLY A 1 200 ? 19.453 19.047 3.992 1 98.75 200 GLY A CA 1
ATOM 1559 C C . GLY A 1 200 ? 18.156 18.938 3.221 1 98.75 200 GLY A C 1
ATOM 1560 O O . GLY A 1 200 ? 17.719 19.891 2.582 1 98.75 200 GLY A O 1
ATOM 1561 N N . LEU A 1 201 ? 17.594 17.812 3.213 1 98.81 201 LEU A N 1
ATOM 1562 C CA . LEU A 1 201 ? 16.312 17.531 2.572 1 98.81 201 LEU A CA 1
ATOM 1563 C C . LEU A 1 201 ? 15.406 16.719 3.496 1 98.81 201 LEU A C 1
ATOM 1565 O O . LEU A 1 201 ? 15.734 15.578 3.854 1 98.81 201 LEU A O 1
ATOM 1569 N N . PHE A 1 202 ? 14.359 17.344 3.947 1 98.81 202 PHE A N 1
ATOM 1570 C CA . PHE A 1 202 ? 13.344 16.688 4.77 1 98.81 202 PHE A CA 1
ATOM 1571 C C . PHE A 1 202 ? 12.078 16.438 3.965 1 98.81 202 PHE A C 1
ATOM 1573 O O . PHE A 1 202 ? 11.352 17.375 3.629 1 98.81 202 PHE A O 1
ATOM 1580 N N . VAL A 1 203 ? 11.852 15.141 3.645 1 98.19 203 VAL A N 1
ATOM 1581 C CA . VAL A 1 203 ? 10.719 14.75 2.812 1 98.19 203 VAL A CA 1
ATOM 1582 C C . VAL A 1 203 ? 9.656 14.086 3.676 1 98.19 203 VAL A C 1
ATOM 1584 O O . VAL A 1 203 ? 9.945 13.148 4.426 1 98.19 203 VAL A O 1
ATOM 1587 N N . SER A 1 204 ? 8.414 14.438 3.527 1 96 204 SER A N 1
ATOM 1588 C CA . SER A 1 204 ? 7.336 14.008 4.406 1 96 204 SER A CA 1
ATOM 1589 C C . SER A 1 204 ? 6.84 12.617 4.035 1 96 204 SER A C 1
ATOM 1591 O O . SER A 1 204 ? 5.707 12.242 4.355 1 96 204 SER A O 1
ATOM 1593 N N . ASN A 1 205 ? 7.602 11.859 3.336 1 94.12 205 ASN A N 1
ATOM 1594 C CA . ASN A 1 205 ? 7.238 10.516 2.896 1 94.12 205 ASN A CA 1
ATOM 1595 C C . ASN A 1 205 ? 8.461 9.703 2.486 1 94.12 205 ASN A C 1
ATOM 1597 O O . ASN A 1 205 ? 9.258 10.148 1.656 1 94.12 205 ASN A O 1
ATOM 1601 N N . ASP A 1 206 ? 8.594 8.5 2.975 1 94.94 206 ASP A N 1
ATOM 1602 C CA . ASP A 1 206 ? 9.797 7.695 2.779 1 94.94 206 ASP A CA 1
ATOM 1603 C C . ASP A 1 206 ? 9.945 7.277 1.317 1 94.94 206 ASP A C 1
ATOM 1605 O O . ASP A 1 206 ? 11.062 7.25 0.786 1 94.94 206 ASP A O 1
ATOM 1609 N N . ALA A 1 207 ? 8.828 6.91 0.729 1 92.75 207 ALA A N 1
ATOM 1610 C CA . ALA A 1 207 ? 8.914 6.508 -0.674 1 92.75 207 ALA A CA 1
ATOM 1611 C C . ALA A 1 207 ? 9.391 7.668 -1.547 1 92.75 207 ALA A C 1
ATOM 1613 O O . ALA A 1 207 ? 10.219 7.477 -2.441 1 92.75 207 ALA A O 1
ATOM 1614 N N . CYS A 1 208 ? 8.898 8.82 -1.283 1 94.81 208 CYS A N 1
ATOM 1615 C CA . CYS A 1 208 ? 9.328 10.023 -1.983 1 94.81 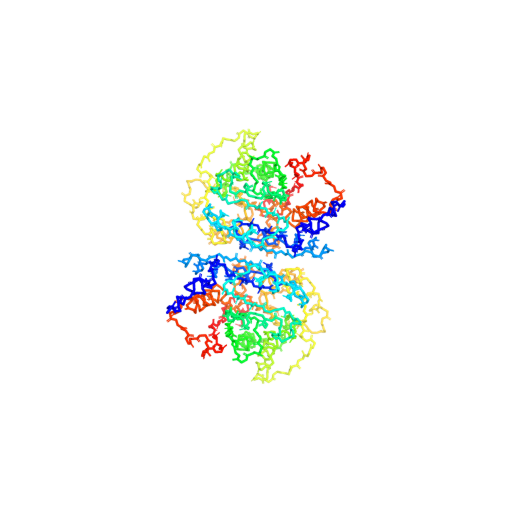208 CYS A CA 1
ATOM 1616 C C . CYS A 1 208 ? 10.789 10.336 -1.68 1 94.81 208 CYS A C 1
ATOM 1618 O O . CYS A 1 208 ? 11.547 10.711 -2.576 1 94.81 208 CYS A O 1
ATOM 1620 N N . ALA A 1 209 ? 11.164 10.195 -0.432 1 97.06 209 ALA A N 1
ATOM 1621 C CA . ALA A 1 209 ? 12.555 10.422 -0.037 1 97.06 209 ALA A CA 1
ATOM 1622 C C . ALA A 1 209 ? 13.5 9.477 -0.782 1 97.06 209 ALA A C 1
ATOM 1624 O O . ALA A 1 209 ? 14.562 9.891 -1.249 1 97.06 209 ALA A O 1
ATOM 1625 N N . ALA A 1 210 ? 13.062 8.242 -0.891 1 95.88 210 ALA A N 1
ATOM 1626 C CA . ALA A 1 210 ? 13.859 7.262 -1.622 1 95.88 210 ALA A CA 1
ATOM 1627 C C . ALA A 1 210 ? 14.016 7.664 -3.086 1 95.88 210 ALA A C 1
ATOM 1629 O O . ALA A 1 210 ? 15.102 7.531 -3.658 1 95.88 210 ALA A O 1
ATOM 1630 N N . SER A 1 211 ? 12.953 8.133 -3.656 1 96 211 SER A N 1
ATOM 1631 C CA . SER A 1 211 ? 13.008 8.602 -5.035 1 96 211 SER A CA 1
ATOM 1632 C C . SER A 1 211 ? 13.938 9.805 -5.176 1 96 211 SER A C 1
ATOM 1634 O O . SER A 1 211 ? 14.688 9.898 -6.148 1 96 211 SER A O 1
ATOM 1636 N N . CYS A 1 212 ? 13.898 10.672 -4.238 1 97.62 212 CYS A N 1
ATOM 1637 C CA . CYS A 1 212 ? 14.805 11.812 -4.238 1 97.62 212 CYS A CA 1
ATOM 1638 C C . CYS A 1 212 ? 16.266 11.359 -4.191 1 97.62 212 CYS A C 1
ATOM 1640 O O . CYS A 1 212 ? 17.094 11.859 -4.949 1 97.62 212 CYS A O 1
ATOM 1642 N N . ILE A 1 213 ? 16.547 10.414 -3.283 1 97.44 213 ILE A N 1
ATOM 1643 C CA . ILE A 1 213 ? 17.906 9.922 -3.135 1 97.44 213 ILE A CA 1
ATOM 1644 C C . ILE A 1 213 ? 18.391 9.336 -4.461 1 97.44 213 ILE A C 1
ATOM 1646 O O . ILE A 1 213 ? 19.516 9.625 -4.898 1 97.44 213 ILE A O 1
ATOM 1650 N N . LYS A 1 214 ? 17.547 8.555 -5.094 1 95.75 214 LYS A N 1
ATOM 1651 C CA . LYS A 1 214 ? 17.891 7.977 -6.391 1 95.75 214 LYS A CA 1
ATOM 1652 C C . LYS A 1 214 ? 18.266 9.062 -7.395 1 95.75 214 LYS A C 1
ATOM 1654 O O . LYS A 1 214 ? 19.297 8.961 -8.078 1 95.75 214 LYS A O 1
ATOM 1659 N N . HIS A 1 215 ? 17.453 10.07 -7.484 1 96.56 215 HIS A N 1
ATOM 1660 C CA . HIS A 1 215 ? 17.656 11.109 -8.492 1 96.56 215 HIS A CA 1
ATOM 1661 C C . HIS A 1 215 ? 18.828 12.016 -8.117 1 96.56 215 HIS A C 1
ATOM 1663 O O . HIS A 1 215 ? 19.531 12.516 -9 1 96.56 215 HIS A O 1
ATOM 1669 N N . LEU A 1 216 ? 19.078 12.234 -6.812 1 98 216 LEU A N 1
ATOM 1670 C CA . LEU A 1 216 ? 20.281 12.938 -6.391 1 98 216 LEU A CA 1
ATOM 1671 C C . LEU A 1 216 ? 21.547 12.203 -6.848 1 98 216 LEU A C 1
ATOM 1673 O O . LEU A 1 216 ? 22.453 12.82 -7.41 1 98 216 LEU A O 1
ATOM 1677 N N . LYS A 1 217 ? 21.531 10.922 -6.668 1 96.81 217 LYS A N 1
ATOM 1678 C CA . LYS A 1 217 ? 22.672 10.094 -7.07 1 96.81 217 LYS A CA 1
ATOM 1679 C C . LYS A 1 217 ? 22.891 10.164 -8.578 1 96.81 217 LYS A C 1
ATOM 1681 O O . LYS A 1 217 ? 24.031 10.211 -9.039 1 96.81 217 LYS A O 1
ATOM 1686 N N . LEU A 1 218 ? 21.828 10.141 -9.289 1 95.19 218 LEU A N 1
ATOM 1687 C CA . LEU A 1 218 ? 21.906 10.211 -10.742 1 95.19 218 LEU A CA 1
ATOM 1688 C C . LEU A 1 218 ? 22.594 11.5 -11.188 1 95.19 218 LEU A C 1
ATOM 1690 O O . LEU A 1 218 ? 23.156 11.562 -12.273 1 95.19 218 LEU A O 1
ATOM 1694 N N . HIS A 1 219 ? 22.531 12.492 -10.328 1 97.31 219 HIS A N 1
ATOM 1695 C CA . HIS A 1 219 ? 23.156 13.781 -10.625 1 97.31 219 HIS A CA 1
ATOM 1696 C C . HIS A 1 219 ? 24.469 13.953 -9.867 1 97.31 219 HIS A C 1
ATOM 1698 O O . HIS A 1 219 ? 24.953 15.078 -9.711 1 97.31 219 HIS A O 1
ATOM 1704 N N . ASN A 1 220 ? 24.953 12.883 -9.312 1 97.75 220 ASN A N 1
ATOM 1705 C CA . ASN A 1 220 ? 26.266 12.805 -8.656 1 97.75 220 ASN A CA 1
ATOM 1706 C C . ASN A 1 220 ? 26.297 13.633 -7.379 1 97.75 220 ASN A C 1
ATOM 1708 O O . ASN A 1 220 ? 27.312 14.258 -7.066 1 97.75 220 ASN A O 1
ATOM 1712 N N . ILE A 1 221 ? 25.172 13.719 -6.758 1 98.12 221 ILE A N 1
ATOM 1713 C CA . ILE A 1 221 ? 25.094 14.336 -5.438 1 98.12 221 ILE A CA 1
ATOM 1714 C C . ILE A 1 221 ? 25.094 13.258 -4.359 1 98.12 221 ILE A C 1
ATOM 1716 O O . ILE A 1 221 ? 24.266 12.352 -4.379 1 98.12 221 ILE A O 1
ATOM 1720 N N . ARG A 1 222 ? 26.062 13.461 -3.479 1 97.5 222 ARG A N 1
ATOM 1721 C CA . ARG A 1 222 ? 26.25 12.422 -2.467 1 97.5 222 ARG A CA 1
ATOM 1722 C C . ARG A 1 222 ? 25.297 12.633 -1.297 1 97.5 222 ARG A C 1
ATOM 1724 O O . ARG A 1 222 ? 25.062 13.766 -0.875 1 97.5 222 ARG A O 1
ATOM 1731 N N . VAL A 1 223 ? 24.656 11.531 -0.777 1 98.44 223 VAL A N 1
ATOM 1732 C CA . VAL A 1 223 ? 23.828 11.484 0.418 1 98.44 223 VAL A CA 1
ATOM 1733 C C . VAL A 1 223 ? 24.5 10.617 1.482 1 98.44 223 VAL A C 1
ATOM 1735 O O . VAL A 1 223 ? 24.766 9.438 1.249 1 98.44 223 VAL A O 1
ATOM 1738 N N . PRO A 1 224 ? 24.844 11.148 2.557 1 98.31 224 PRO A N 1
ATOM 1739 C CA . PRO A 1 224 ? 24.406 12.414 3.145 1 98.31 224 PRO A CA 1
ATOM 1740 C C . PRO A 1 224 ? 25.438 13.531 2.961 1 98.31 224 PRO A C 1
ATOM 1742 O O . PRO A 1 224 ? 25.219 14.664 3.393 1 98.31 224 PRO A O 1
ATOM 1745 N N . GLU A 1 225 ? 26.562 13.219 2.389 1 97.69 225 GLU A N 1
ATOM 1746 C CA . GLU A 1 225 ? 27.703 14.117 2.432 1 97.69 225 GLU A CA 1
ATOM 1747 C C . GLU A 1 225 ? 27.359 15.492 1.864 1 97.69 225 GLU A C 1
ATOM 1749 O O . GLU A 1 225 ? 27.688 16.516 2.457 1 97.69 225 GLU A O 1
ATOM 1754 N N . ASP A 1 226 ? 26.734 15.523 0.704 1 97.88 226 ASP A N 1
ATOM 1755 C CA . ASP A 1 226 ? 26.359 16.781 0.076 1 97.88 226 ASP A CA 1
ATOM 1756 C C . ASP A 1 226 ? 24.984 17.234 0.557 1 97.88 226 ASP A C 1
ATOM 1758 O O . ASP A 1 226 ? 24.797 18.406 0.903 1 97.88 226 ASP A O 1
ATOM 1762 N N . ILE A 1 227 ? 24 16.328 0.572 1 98.69 227 ILE A N 1
ATOM 1763 C CA . ILE A 1 227 ? 22.656 16.609 1.046 1 98.69 227 ILE A CA 1
ATOM 1764 C C . ILE A 1 227 ? 22.188 15.484 1.972 1 98.69 227 ILE A C 1
ATOM 1766 O O . ILE A 1 227 ? 22.031 14.344 1.538 1 98.69 227 ILE A O 1
ATOM 1770 N N . ALA A 1 228 ? 22.031 15.805 3.24 1 98.81 228 ALA A N 1
ATOM 1771 C CA . ALA A 1 228 ? 21.453 14.852 4.184 1 98.81 228 ALA A CA 1
ATOM 1772 C C . ALA A 1 228 ? 19.938 14.742 4.012 1 98.81 228 ALA A C 1
ATOM 1774 O O . ALA A 1 228 ? 19.266 15.75 3.785 1 98.81 228 ALA A O 1
ATOM 1775 N N . VAL A 1 229 ? 19.406 13.5 4.094 1 98.88 229 VAL A N 1
ATOM 1776 C CA . VAL A 1 229 ? 18 13.289 3.762 1 98.88 229 VAL A CA 1
ATOM 1777 C C . VAL A 1 229 ? 17.281 12.656 4.945 1 98.88 229 VAL A C 1
ATOM 1779 O O . VAL A 1 229 ? 17.781 11.703 5.551 1 98.88 229 VAL A O 1
ATOM 1782 N N . VAL A 1 230 ? 16.156 13.195 5.312 1 98.81 230 VAL A N 1
ATOM 1783 C CA . VAL A 1 230 ? 15.242 12.641 6.297 1 98.81 230 VAL A CA 1
ATOM 1784 C C . VAL A 1 230 ? 13.883 12.391 5.652 1 98.81 230 VAL A C 1
ATOM 1786 O O . VAL A 1 230 ? 13.414 13.203 4.848 1 98.81 230 VAL A O 1
ATOM 1789 N N . GLY A 1 231 ? 13.367 11.234 5.934 1 98.19 231 GLY A N 1
ATOM 1790 C CA . GLY A 1 231 ? 12.031 10.898 5.477 1 98.19 231 GLY A CA 1
ATOM 1791 C C . GLY A 1 231 ? 10.992 10.906 6.59 1 98.19 231 GLY A C 1
ATOM 1792 O O . GLY A 1 231 ? 11.156 11.609 7.59 1 98.19 231 GLY A O 1
ATOM 1793 N N . PHE A 1 232 ? 9.867 10.242 6.363 1 97.38 232 PHE A N 1
ATOM 1794 C CA . PHE A 1 232 ? 8.742 10.195 7.293 1 97.38 232 PHE A CA 1
ATOM 1795 C C . PHE A 1 232 ? 7.938 8.914 7.098 1 97.38 232 PHE A C 1
ATOM 1797 O O . PHE A 1 232 ? 7.734 8.469 5.965 1 97.38 232 PHE A O 1
ATOM 1804 N N . ASN A 1 233 ? 7.484 8.242 8.242 1 94.88 233 ASN A N 1
ATOM 1805 C CA . ASN A 1 233 ? 6.539 7.137 8.281 1 94.88 233 ASN A CA 1
ATOM 1806 C C . ASN A 1 233 ? 7.211 5.84 8.719 1 94.88 233 ASN A C 1
ATOM 1808 O O . ASN A 1 233 ? 6.539 4.914 9.18 1 94.88 233 ASN A O 1
ATOM 1812 N N . ASN A 1 234 ? 8.492 5.723 8.469 1 95.94 234 ASN A N 1
ATOM 1813 C CA . ASN A 1 234 ? 9.203 4.48 8.75 1 95.94 234 ASN A CA 1
ATOM 1814 C C . ASN A 1 234 ? 8.688 3.33 7.895 1 95.94 234 ASN A C 1
ATOM 1816 O O . ASN A 1 234 ? 8.398 2.248 8.406 1 95.94 234 ASN A O 1
ATOM 1820 N N . ASP A 1 235 ? 8.523 3.625 6.605 1 92.06 235 ASP A N 1
ATOM 1821 C CA . ASP A 1 235 ? 8.133 2.588 5.656 1 92.06 235 ASP A CA 1
ATOM 1822 C C . ASP A 1 235 ? 9.273 1.604 5.414 1 92.06 235 ASP A C 1
ATOM 1824 O O . ASP A 1 235 ? 10.445 1.952 5.578 1 92.06 235 ASP A O 1
ATOM 1828 N N . PRO A 1 236 ? 8.922 0.423 4.941 1 88.94 236 PRO A N 1
ATOM 1829 C CA . PRO A 1 236 ? 9.969 -0.578 4.699 1 88.94 236 PRO A CA 1
ATOM 1830 C C . PRO A 1 236 ? 11.055 -0.079 3.754 1 88.94 236 PRO A C 1
ATOM 1832 O O . PRO A 1 236 ? 12.227 -0.425 3.92 1 88.94 236 PRO A O 1
ATOM 1835 N N . ILE A 1 237 ? 10.672 0.744 2.842 1 91.88 237 ILE A N 1
ATOM 1836 C CA . ILE A 1 237 ? 11.609 1.238 1.835 1 91.88 237 ILE A CA 1
ATOM 1837 C C . ILE A 1 237 ? 12.758 1.979 2.516 1 91.88 237 ILE A C 1
ATOM 1839 O O . ILE A 1 237 ? 13.875 2.012 1.998 1 91.88 237 ILE A O 1
ATOM 1843 N N . SER A 1 238 ? 12.5 2.535 3.67 1 95.31 238 SER A N 1
ATOM 1844 C CA . SER A 1 238 ? 13.516 3.312 4.371 1 95.31 238 SER A CA 1
ATOM 1845 C C . SER A 1 238 ? 14.68 2.43 4.812 1 95.31 238 SER A C 1
ATOM 1847 O O . SER A 1 238 ? 15.781 2.926 5.07 1 95.31 238 SER A O 1
ATOM 1849 N N . ARG A 1 239 ? 14.422 1.112 4.848 1 93.62 239 ARG A N 1
ATOM 1850 C CA . ARG A 1 239 ? 15.453 0.171 5.27 1 93.62 239 ARG A CA 1
ATOM 1851 C C . ARG A 1 239 ? 15.992 -0.625 4.086 1 93.62 239 ARG A C 1
ATOM 1853 O O . ARG A 1 239 ? 16.922 -1.411 4.23 1 93.62 239 ARG A O 1
ATOM 1860 N N . LEU A 1 240 ? 15.422 -0.334 2.902 1 92.94 240 LEU A N 1
ATOM 1861 C CA . LEU A 1 240 ? 15.75 -1.187 1.763 1 92.94 240 LEU A CA 1
ATOM 1862 C C . LEU A 1 240 ? 16.625 -0.442 0.76 1 92.94 240 LEU A C 1
ATOM 1864 O O . LEU A 1 240 ? 17.266 -1.062 -0.094 1 92.94 240 LEU A O 1
ATOM 1868 N N . VAL A 1 241 ? 16.625 0.843 0.88 1 94 241 VAL A N 1
ATOM 1869 C CA . VAL A 1 241 ? 17.422 1.645 -0.036 1 94 241 VAL A CA 1
ATOM 1870 C C . VAL A 1 241 ? 18.766 1.979 0.611 1 94 241 VAL A C 1
ATOM 1872 O O . VAL A 1 241 ? 18.953 1.773 1.812 1 94 241 VAL A O 1
ATOM 1875 N N . GLU A 1 242 ? 19.703 2.412 -0.292 1 93.44 242 GLU A N 1
ATOM 1876 C CA . GLU A 1 242 ? 21.031 2.818 0.176 1 93.44 242 GLU A CA 1
ATOM 1877 C C . GLU A 1 242 ? 21.328 4.27 -0.19 1 93.44 242 GLU A C 1
ATOM 1879 O O . GLU A 1 242 ? 21.328 4.633 -1.368 1 93.44 242 GLU A O 1
ATOM 1884 N N . PRO A 1 243 ? 21.688 5.098 0.851 1 96.56 243 PRO A N 1
ATOM 1885 C CA . PRO A 1 243 ? 21.719 4.785 2.281 1 96.56 243 PRO A CA 1
ATOM 1886 C C . PRO A 1 243 ? 20.328 4.57 2.873 1 96.56 243 PRO A C 1
ATOM 1888 O O . PRO A 1 243 ? 19.328 5.035 2.309 1 96.56 243 PRO A O 1
ATOM 1891 N N . ASN A 1 244 ? 20.266 3.803 4.008 1 97.25 244 ASN A N 1
ATOM 1892 C CA . ASN A 1 244 ? 19.016 3.715 4.75 1 97.25 244 ASN A CA 1
ATOM 1893 C C . ASN A 1 244 ? 18.531 5.086 5.219 1 97.25 244 ASN A C 1
ATOM 1895 O O . ASN A 1 244 ? 19.344 5.914 5.652 1 97.25 244 ASN A O 1
ATOM 1899 N N . ILE A 1 245 ? 17.297 5.277 5.203 1 98.31 245 ILE A N 1
ATOM 1900 C CA . ILE A 1 245 ? 16.75 6.625 5.352 1 98.31 245 ILE A CA 1
ATOM 1901 C C . ILE A 1 245 ? 16.438 6.898 6.82 1 98.31 245 ILE A C 1
ATOM 1903 O O . ILE A 1 245 ? 15.719 6.137 7.461 1 98.31 245 ILE A O 1
ATOM 1907 N N . THR A 1 246 ? 17.031 7.938 7.379 1 98.81 246 THR A N 1
ATOM 1908 C CA . THR A 1 246 ? 16.516 8.516 8.617 1 98.81 246 THR A CA 1
ATOM 1909 C C . THR A 1 246 ? 15.062 8.93 8.453 1 98.81 246 THR A C 1
ATOM 1911 O O . THR A 1 246 ? 14.695 9.562 7.457 1 98.81 246 THR A O 1
ATOM 1914 N N . THR A 1 247 ? 14.219 8.531 9.406 1 98.69 247 THR A N 1
ATOM 1915 C CA . THR A 1 247 ? 12.789 8.758 9.195 1 98.69 247 THR A CA 1
ATOM 1916 C C . THR A 1 247 ? 12.07 8.898 10.531 1 98.69 247 THR A C 1
ATOM 1918 O O . THR A 1 247 ? 12.586 8.484 11.57 1 98.69 247 THR A O 1
ATOM 1921 N N . VAL A 1 248 ? 10.945 9.57 10.508 1 98.44 248 VAL A N 1
ATOM 1922 C CA . VAL A 1 248 ? 10.062 9.633 11.664 1 98.44 248 VAL A CA 1
ATOM 1923 C C . VAL A 1 248 ? 9.164 8.398 11.695 1 98.44 248 VAL A C 1
ATOM 1925 O O . VAL A 1 248 ? 8.531 8.055 10.688 1 98.44 248 VAL A O 1
ATOM 1928 N N . ASN A 1 249 ? 9.164 7.719 12.758 1 97.31 249 ASN A N 1
ATOM 1929 C CA . ASN A 1 249 ? 8.258 6.586 12.93 1 97.31 249 ASN A CA 1
ATOM 1930 C C . ASN A 1 249 ? 6.82 7.047 13.156 1 97.31 249 ASN A C 1
ATOM 1932 O O . ASN A 1 249 ? 6.496 7.574 14.227 1 97.31 249 ASN A O 1
ATOM 1936 N N . TYR A 1 250 ? 5.98 6.98 12.188 1 95.25 250 TYR A N 1
ATOM 1937 C CA . TYR A 1 250 ? 4.539 7.203 12.234 1 95.25 250 TYR A CA 1
ATOM 1938 C C . TYR A 1 250 ? 3.789 5.887 12.398 1 95.25 250 TYR A C 1
ATOM 1940 O O . TYR A 1 250 ? 3.533 5.184 11.422 1 95.25 250 TYR A O 1
ATOM 1948 N N . PRO A 1 251 ? 3.424 5.48 13.648 1 95.06 251 PRO A N 1
ATOM 1949 C CA . PRO A 1 251 ? 2.963 4.121 13.945 1 95.06 251 PRO A CA 1
ATOM 1950 C C . PRO A 1 251 ? 1.543 3.857 13.453 1 95.06 251 PRO A C 1
ATOM 1952 O O . PRO A 1 251 ? 0.604 3.814 14.25 1 95.06 251 PRO A O 1
ATOM 1955 N N . GLY A 1 252 ? 1.402 3.623 12.172 1 95.44 252 GLY A N 1
ATOM 1956 C CA . GLY A 1 252 ? 0.104 3.418 11.547 1 95.44 252 GLY A CA 1
ATOM 1957 C C . GLY A 1 252 ? -0.631 2.207 12.094 1 95.44 252 GLY A C 1
ATOM 1958 O O . GLY A 1 252 ? -1.825 2.281 12.391 1 95.44 252 GLY A O 1
ATOM 1959 N N . TYR A 1 253 ? 0.08 1.088 12.273 1 94.44 253 TYR A N 1
ATOM 1960 C CA . TYR A 1 253 ? -0.524 -0.142 12.773 1 94.44 253 TYR A CA 1
ATOM 1961 C C . TYR A 1 253 ? -1.12 0.066 14.164 1 94.44 253 TYR A C 1
ATOM 1963 O O . TYR A 1 253 ? -2.275 -0.285 14.406 1 94.44 253 TYR A O 1
ATOM 1971 N N . GLU A 1 254 ? -0.411 0.691 15 1 96.5 254 GLU A N 1
ATOM 1972 C CA . GLU A 1 254 ? -0.868 0.972 16.359 1 96.5 254 GLU A CA 1
ATOM 1973 C C . GLU A 1 254 ? -2.045 1.944 16.359 1 96.5 254 GLU A C 1
ATOM 1975 O O . GLU A 1 254 ? -2.982 1.794 17.141 1 96.5 254 GLU A O 1
ATOM 1980 N N . MET A 1 255 ? -1.954 2.928 15.539 1 96.94 255 MET A N 1
ATOM 1981 C CA . MET A 1 255 ? -3.055 3.881 15.414 1 96.94 255 MET A CA 1
ATOM 1982 C C . MET A 1 255 ? -4.352 3.166 15.055 1 96.94 255 MET A C 1
ATOM 1984 O O . MET A 1 255 ? -5.402 3.449 15.641 1 96.94 255 MET A O 1
ATOM 1988 N N . GLY A 1 256 ? -4.227 2.24 14.086 1 97.75 256 GLY A N 1
ATOM 1989 C CA . GLY A 1 256 ? -5.391 1.457 13.703 1 97.75 256 GLY A CA 1
ATOM 1990 C C . GLY A 1 256 ? -5.957 0.63 14.836 1 97.75 256 GLY A C 1
ATOM 1991 O O . GLY A 1 256 ? -7.172 0.604 15.047 1 97.75 256 GLY A O 1
ATOM 1992 N N . GLU A 1 257 ? -5.059 -0.024 15.562 1 97 257 GLU A N 1
ATOM 1993 C CA . GLU A 1 257 ? -5.484 -0.841 16.688 1 97 257 GLU A CA 1
ATOM 1994 C C . GLU A 1 257 ? -6.211 0.001 17.734 1 97 257 GLU A C 1
ATOM 1996 O O . GLU A 1 257 ? -7.285 -0.376 18.219 1 97 257 GLU A O 1
ATOM 2001 N N . ILE A 1 258 ? -5.637 1.135 18.047 1 96.38 258 ILE A N 1
ATOM 2002 C CA . ILE A 1 258 ? -6.16 1.989 19.094 1 96.38 258 ILE A CA 1
ATOM 2003 C C . ILE A 1 258 ? -7.512 2.568 18.672 1 96.38 258 ILE A C 1
ATOM 2005 O O . ILE A 1 258 ? -8.469 2.559 19.453 1 96.38 258 ILE A O 1
ATOM 2009 N N . ALA A 1 259 ? -7.594 3.045 17.438 1 96.81 259 ALA A N 1
ATOM 2010 C CA . ALA A 1 259 ? -8.844 3.615 16.953 1 96.81 259 ALA A CA 1
ATOM 2011 C C . ALA A 1 259 ? -9.969 2.58 16.969 1 96.81 259 ALA A C 1
ATOM 2013 O O . ALA A 1 259 ? -11.055 2.848 17.484 1 96.81 259 ALA A O 1
ATOM 2014 N N . MET A 1 260 ? -9.68 1.395 16.469 1 96.88 260 MET A N 1
ATOM 2015 C CA . MET A 1 260 ? -10.68 0.33 16.391 1 96.88 260 MET A CA 1
ATOM 2016 C C . MET A 1 260 ? -11.07 -0.164 17.781 1 96.88 260 MET A C 1
ATOM 2018 O O . MET A 1 260 ? -12.25 -0.377 18.062 1 96.88 260 MET A O 1
ATOM 2022 N N . ARG A 1 261 ? -10.094 -0.357 18.656 1 95.81 261 ARG A N 1
ATOM 2023 C CA . ARG A 1 261 ? -10.359 -0.822 20.016 1 95.81 261 ARG A CA 1
ATOM 2024 C C . ARG A 1 261 ? -11.281 0.145 20.75 1 95.81 261 ARG A C 1
ATOM 2026 O O . ARG A 1 261 ? -12.211 -0.28 21.438 1 95.81 261 ARG A O 1
ATOM 2033 N N . ASN A 1 262 ? -11.031 1.395 20.609 1 94 262 ASN A N 1
ATOM 2034 C CA . ASN A 1 262 ? -11.875 2.391 21.25 1 94 262 ASN A CA 1
ATOM 2035 C C . ASN A 1 262 ? -13.297 2.363 20.703 1 94 262 ASN A C 1
ATOM 2037 O O . ASN A 1 262 ? -14.258 2.475 21.469 1 94 262 ASN A O 1
ATOM 2041 N N . LEU A 1 263 ? -13.398 2.211 19.391 1 94.62 263 LEU A N 1
ATOM 2042 C CA . LEU A 1 263 ? -14.719 2.145 18.766 1 94.62 263 LEU A CA 1
ATOM 2043 C C . LEU A 1 263 ? -15.484 0.921 19.266 1 94.62 263 LEU A C 1
ATOM 2045 O O . LEU A 1 263 ? -16.656 1.031 19.656 1 94.62 263 LEU A O 1
ATOM 2049 N N . ILE A 1 264 ? -14.859 -0.2 19.281 1 94.12 264 ILE A N 1
ATOM 2050 C CA . ILE A 1 264 ? -15.508 -1.455 19.641 1 94.12 264 ILE A CA 1
ATOM 2051 C C . ILE A 1 264 ? -15.875 -1.442 21.125 1 94.12 264 ILE A C 1
ATOM 2053 O O . ILE A 1 264 ? -16.953 -1.907 21.516 1 94.12 264 ILE A O 1
ATOM 2057 N N . ASN A 1 265 ? -14.945 -0.941 21.922 1 91.38 265 ASN A N 1
ATOM 2058 C CA . ASN A 1 265 ? -15.258 -0.812 23.344 1 91.38 265 ASN A CA 1
ATOM 2059 C C . ASN A 1 265 ? -16.531 0.008 23.562 1 91.38 265 ASN A C 1
ATOM 2061 O O . ASN A 1 265 ? -17.328 -0.316 24.438 1 91.38 265 ASN A O 1
ATOM 2065 N N . HIS A 1 266 ? -16.672 1.041 22.812 1 89.44 266 HIS A N 1
ATOM 2066 C CA . HIS A 1 266 ? -17.875 1.862 22.906 1 89.44 266 HIS A CA 1
ATOM 2067 C C . HIS A 1 266 ? -19.109 1.08 22.469 1 89.44 266 HIS A C 1
ATOM 2069 O O . HIS A 1 266 ? -20.156 1.135 23.125 1 89.44 266 HIS A O 1
ATOM 2075 N N . LEU A 1 267 ? -19 0.334 21.391 1 90.56 267 LEU A N 1
ATOM 2076 C CA . LEU A 1 267 ? -20.109 -0.436 20.828 1 90.56 267 LEU A CA 1
ATOM 2077 C C . LEU A 1 267 ? -20.531 -1.545 21.781 1 90.56 267 LEU A C 1
ATOM 2079 O O . LEU A 1 267 ? -21.719 -1.896 21.859 1 90.56 267 LEU A O 1
ATOM 2083 N N . GLU A 1 268 ? -19.609 -2.049 22.484 1 88.12 268 GLU A N 1
ATOM 2084 C CA . GLU A 1 268 ? -19.891 -3.178 23.359 1 88.12 268 GLU A CA 1
ATOM 2085 C C . GLU A 1 268 ? -20.203 -2.707 24.781 1 88.12 268 GLU A C 1
ATOM 2087 O O . GLU A 1 268 ? -20.453 -3.523 25.672 1 88.12 268 GLU A O 1
ATOM 2092 N N . GLY A 1 269 ? -20.234 -1.502 25.062 1 80.25 269 GLY A N 1
ATOM 2093 C CA . GLY A 1 269 ? -20.641 -0.939 26.344 1 80.25 269 GLY A CA 1
ATOM 2094 C C . GLY A 1 269 ? -19.594 -1.101 27.422 1 80.25 269 GLY A C 1
ATOM 2095 O O . GLY A 1 269 ? -19.906 -1.02 28.609 1 80.25 269 GLY A O 1
ATOM 2096 N N . LYS A 1 270 ? -18.422 -1.546 27.156 1 68.5 270 LYS A N 1
ATOM 2097 C CA . LYS A 1 270 ? -17.375 -1.781 28.156 1 68.5 270 LYS A CA 1
ATOM 2098 C C . LYS A 1 270 ? -16.828 -0.465 28.688 1 68.5 270 LYS A C 1
ATOM 2100 O O . LYS A 1 270 ? -16.328 -0.412 29.812 1 68.5 270 LYS A O 1
ATOM 2105 N N . ASP A 1 271 ? -16.844 0.545 27.859 1 60.5 271 ASP A N 1
ATOM 2106 C CA . ASP A 1 271 ? -16.297 1.834 28.25 1 60.5 271 ASP A CA 1
ATOM 2107 C C . ASP A 1 271 ? -17.172 2.984 27.766 1 60.5 271 ASP A C 1
ATOM 2109 O O . ASP A 1 271 ? -16.781 3.74 26.875 1 60.5 271 ASP A O 1
ATOM 2113 N N . GLU A 1 272 ? -18.344 3.035 28.141 1 56.09 272 GLU A N 1
ATOM 2114 C CA . GLU A 1 272 ? -19.359 3.963 27.625 1 56.09 272 GLU A CA 1
ATOM 2115 C C . GLU A 1 272 ? -18.844 5.402 27.656 1 56.09 272 GLU A C 1
ATOM 2117 O O . GLU A 1 272 ? -19.141 6.188 26.766 1 56.09 272 GLU A O 1
ATOM 2122 N N . ASN A 1 273 ? -18 5.715 28.609 1 57.78 273 ASN A N 1
ATOM 2123 C CA . ASN A 1 273 ? -17.703 7.133 28.797 1 57.78 273 ASN A CA 1
ATOM 2124 C C . ASN A 1 273 ? -16.328 7.484 28.234 1 57.78 273 ASN A C 1
ATOM 2126 O O . ASN A 1 273 ? -15.953 8.656 28.188 1 57.78 273 ASN A O 1
ATOM 2130 N N . THR A 1 274 ? -15.695 6.52 27.734 1 58.25 274 THR A N 1
ATOM 2131 C CA . THR A 1 274 ? -14.312 6.797 27.344 1 58.25 274 THR A CA 1
ATOM 2132 C C . THR A 1 274 ? -14.266 7.621 26.062 1 58.25 274 THR A C 1
ATOM 2134 O O . THR A 1 274 ? -13.547 8.617 25.984 1 58.25 274 THR A O 1
ATOM 2137 N N . LEU A 1 275 ? -15.141 7.348 25.172 1 66.75 275 LEU A N 1
ATOM 2138 C CA . LEU A 1 275 ? -15.117 8.109 23.922 1 66.75 275 LEU A CA 1
ATOM 2139 C C . LEU A 1 275 ? -15.656 9.523 24.141 1 66.75 275 LEU A C 1
ATOM 2141 O O . LEU A 1 275 ? -15.156 10.477 23.547 1 66.75 275 LEU A O 1
ATOM 2145 N N . SER A 1 276 ? -16.562 9.539 25.031 1 62.28 276 SER A N 1
ATOM 2146 C CA . SER A 1 276 ? -17.172 10.844 25.266 1 62.28 276 SER A CA 1
ATOM 2147 C C . SER A 1 276 ? -16.25 11.75 26.062 1 62.28 276 SER A C 1
ATOM 2149 O O . SER A 1 276 ? -16.359 12.977 25.984 1 62.28 276 SER A O 1
ATOM 2151 N N . THR A 1 277 ? -15.344 11.125 26.688 1 68.38 277 THR A N 1
ATOM 2152 C CA . THR A 1 277 ? -14.492 11.93 27.547 1 68.38 277 THR A CA 1
ATOM 2153 C C . THR A 1 277 ? -13.102 12.102 26.953 1 68.38 277 THR A C 1
ATOM 2155 O O . THR A 1 277 ? -12.289 12.875 27.453 1 68.38 277 THR A O 1
ATOM 2158 N N . THR A 1 278 ? -12.961 11.391 25.906 1 75.5 278 THR A N 1
ATOM 2159 C CA . THR A 1 278 ? -11.641 11.461 25.281 1 75.5 278 THR A CA 1
ATOM 2160 C C . THR A 1 278 ? -11.703 12.211 23.953 1 75.5 278 THR A C 1
ATOM 2162 O O . THR A 1 278 ? -12.32 11.742 23 1 75.5 278 THR A O 1
ATOM 2165 N N . LYS A 1 279 ? -11.141 13.375 23.984 1 79.12 279 LYS A N 1
ATOM 2166 C CA . LYS A 1 279 ? -11.148 14.188 22.766 1 79.12 279 LYS A CA 1
ATOM 2167 C C . LYS A 1 279 ? -10.039 13.75 21.812 1 79.12 279 LYS A C 1
ATOM 2169 O O . LYS A 1 279 ? -10.266 13.641 20.609 1 79.12 279 LYS A O 1
ATOM 2174 N N . LYS A 1 280 ? -8.922 13.508 22.5 1 88.69 280 LYS A N 1
ATOM 2175 C CA . LYS A 1 280 ? -7.773 13.266 21.625 1 88.69 280 LYS A CA 1
ATOM 2176 C C . LYS A 1 280 ? -6.824 12.234 22.25 1 88.69 280 LYS A C 1
ATOM 2178 O O . LYS A 1 280 ? -6.551 12.273 23.453 1 88.69 280 LYS A O 1
ATOM 2183 N N . ILE A 1 281 ? -6.426 11.25 21.5 1 91.69 281 ILE A N 1
ATOM 2184 C CA . ILE A 1 281 ? -5.391 10.281 21.844 1 91.69 281 ILE A CA 1
ATOM 2185 C C . ILE A 1 281 ? -4.148 10.523 21 1 91.69 281 ILE A C 1
ATOM 2187 O O . ILE A 1 281 ? -4.199 10.438 19.766 1 91.69 281 ILE A O 1
ATOM 2191 N N . THR A 1 282 ? -3.074 10.898 21.578 1 94.12 282 THR A N 1
ATOM 2192 C CA . THR A 1 282 ? -1.832 11.18 20.859 1 94.12 282 THR A CA 1
ATOM 2193 C C . THR A 1 282 ? -0.84 10.039 21.031 1 94.12 282 THR A C 1
ATOM 2195 O O . THR A 1 282 ? -0.459 9.695 22.156 1 94.12 282 THR A O 1
ATOM 2198 N N . LEU A 1 283 ? -0.438 9.438 19.969 1 96 283 LEU A N 1
ATOM 2199 C CA . LEU A 1 283 ? 0.521 8.336 19.984 1 96 283 LEU A CA 1
ATOM 2200 C C . LEU A 1 283 ? 1.952 8.867 19.969 1 96 283 LEU A C 1
ATOM 2202 O O . LEU A 1 283 ? 2.199 9.984 19.516 1 96 283 LEU A O 1
ATOM 2206 N N . ARG A 1 284 ? 2.803 8.008 20.438 1 93.81 284 ARG A N 1
ATOM 2207 C CA . ARG A 1 284 ? 4.219 8.352 20.422 1 93.81 284 ARG A CA 1
ATOM 2208 C C . ARG A 1 284 ? 4.805 8.195 19.016 1 93.81 284 ARG A C 1
ATOM 2210 O O . ARG A 1 284 ? 4.473 7.242 18.312 1 93.81 284 ARG A O 1
ATOM 2217 N N . SER A 1 285 ? 5.535 9.156 18.578 1 94 285 SER A N 1
ATOM 2218 C CA . SER A 1 285 ? 6.367 9.109 17.391 1 94 285 SER A CA 1
ATOM 2219 C C . SER A 1 285 ? 7.824 9.406 17.703 1 94 285 SER A C 1
ATOM 2221 O O . SER A 1 285 ? 8.117 10.102 18.688 1 94 285 SER A O 1
ATOM 2223 N N . GLU A 1 286 ? 8.734 8.789 17 1 96.31 286 GLU A N 1
ATOM 2224 C CA . GLU A 1 286 ? 10.148 9.016 17.266 1 96.31 286 GLU A CA 1
ATOM 2225 C C . GLU A 1 286 ? 10.945 9.102 15.961 1 96.31 286 GLU A C 1
ATOM 2227 O O . GLU A 1 286 ? 10.555 8.531 14.945 1 96.31 286 GLU A O 1
ATOM 2232 N N . LEU A 1 287 ? 11.992 9.828 16.047 1 98.38 287 LEU A N 1
ATOM 2233 C CA . LEU A 1 287 ? 12.938 9.875 14.938 1 98.38 287 LEU A CA 1
ATOM 2234 C C . LEU A 1 287 ? 13.875 8.672 14.961 1 98.38 287 LEU A C 1
ATOM 2236 O O . LEU A 1 287 ? 14.492 8.383 15.992 1 98.38 287 LEU A O 1
ATOM 2240 N N . LEU A 1 288 ? 13.922 7.945 13.945 1 98.5 288 LEU A N 1
ATOM 2241 C CA . LEU A 1 288 ? 14.859 6.844 13.766 1 98.5 288 LEU A CA 1
ATOM 2242 C C . LEU A 1 288 ? 16.031 7.262 12.875 1 98.5 288 LEU A C 1
ATOM 2244 O O . LEU A 1 288 ? 15.867 7.402 11.664 1 98.5 288 LEU A O 1
ATOM 2248 N N . VAL A 1 289 ? 17.141 7.406 13.477 1 98.62 289 VAL A N 1
ATOM 2249 C CA . VAL A 1 289 ? 18.312 7.906 12.766 1 98.62 289 VAL A CA 1
ATOM 2250 C C . VAL A 1 289 ? 18.984 6.762 12.023 1 98.62 289 VAL A C 1
ATOM 2252 O O . VAL A 1 289 ? 19.266 5.707 12.609 1 98.62 289 VAL A O 1
ATOM 2255 N N . ARG A 1 290 ? 19.203 7 10.688 1 98.06 290 ARG A N 1
ATOM 2256 C CA . ARG A 1 290 ? 19.906 6.043 9.836 1 98.06 290 ARG A CA 1
ATOM 2257 C C . ARG A 1 290 ? 20.969 6.73 9 1 98.06 290 ARG A C 1
ATOM 2259 O O . ARG A 1 290 ? 21.359 7.867 9.281 1 98.06 290 ARG A O 1
ATOM 2266 N N . ALA A 1 291 ? 21.453 6.121 7.961 1 97.81 291 ALA A N 1
ATOM 2267 C CA . ALA A 1 291 ? 22.688 6.527 7.281 1 97.81 291 ALA A CA 1
ATOM 2268 C C . ALA A 1 291 ? 22.453 7.742 6.395 1 97.81 291 ALA A C 1
ATOM 2270 O O . ALA A 1 291 ? 23.375 8.5 6.102 1 97.81 291 ALA A O 1
ATOM 2271 N N . SER A 1 292 ? 21.219 8.031 6.012 1 98.56 292 SER A N 1
ATOM 2272 C CA . SER A 1 292 ? 20.938 9.039 4.996 1 98.56 292 SER A CA 1
ATOM 2273 C C . SER A 1 292 ? 21.125 10.453 5.547 1 98.56 292 SER A C 1
ATOM 2275 O O . SER A 1 292 ? 21.156 11.422 4.789 1 98.56 292 SER A O 1
ATOM 2277 N N . SER A 1 293 ? 21.266 10.57 6.91 1 98.62 293 SER A N 1
ATOM 2278 C CA . SER A 1 293 ? 21.344 11.914 7.469 1 98.62 293 SER A CA 1
ATOM 2279 C C . SER A 1 293 ? 22.578 12.078 8.352 1 98.62 293 SER A C 1
ATOM 2281 O O . SER A 1 293 ? 22.766 13.117 8.984 1 98.62 293 SER A O 1
ATOM 2283 N N . LEU A 1 294 ? 23.359 11.055 8.523 1 96.94 294 LEU A N 1
ATOM 2284 C CA . LEU A 1 294 ? 24.547 11.109 9.359 1 96.94 294 LEU A CA 1
ATOM 2285 C C . LEU A 1 294 ? 25.734 11.664 8.578 1 96.94 294 LEU A C 1
ATOM 2287 O O . LEU A 1 294 ? 26.391 10.93 7.832 1 96.94 294 LEU A O 1
ATOM 2291 N N . LYS A 1 295 ? 25.906 12.914 8.781 1 91.94 295 LYS A N 1
ATOM 2292 C CA . LYS A 1 295 ? 27.031 13.555 8.109 1 91.94 295 LYS A CA 1
ATOM 2293 C C . LYS A 1 295 ? 28.328 13.344 8.883 1 91.94 295 LYS A C 1
ATOM 2295 O O . LYS A 1 295 ? 28.328 13.344 10.117 1 91.94 295 LYS A O 1
ATOM 2300 N N . ASN A 1 296 ? 29.172 12.336 8.555 1 70.5 296 ASN A N 1
ATOM 2301 C CA . ASN A 1 296 ? 30.469 12.156 9.219 1 70.5 296 ASN A CA 1
ATOM 2302 C C . ASN A 1 296 ? 31.281 13.445 9.219 1 70.5 296 ASN A C 1
ATOM 2304 O O . ASN A 1 296 ? 31.719 13.906 8.156 1 70.5 296 ASN A O 1
ATOM 2308 N N . ASN A 1 297 ? 30.891 14.422 10 1 47.94 297 ASN A N 1
ATOM 2309 C CA . ASN A 1 297 ? 31.859 15.5 10.172 1 47.94 297 ASN A CA 1
ATOM 2310 C C . ASN A 1 297 ? 33.156 14.992 10.805 1 47.94 297 ASN A C 1
ATOM 2312 O O . ASN A 1 297 ? 33.125 14.023 11.562 1 47.94 297 ASN A O 1
ATOM 2316 N N . MET B 1 1 ? -65.625 -2.365 -15.148 1 30.92 1 MET B N 1
ATOM 2317 C CA . MET B 1 1 ? -64.938 -1.918 -13.93 1 30.92 1 MET B CA 1
ATOM 2318 C C . MET B 1 1 ? -63.406 -2.174 -14.023 1 30.92 1 MET B C 1
ATOM 2320 O O . MET B 1 1 ? -63 -3.311 -14.227 1 30.92 1 MET B O 1
ATOM 2324 N N . GLY B 1 2 ? -62.562 -1.373 -14.562 1 30.47 2 GLY B N 1
ATOM 2325 C CA . GLY B 1 2 ? -61.312 -1.369 -15.336 1 30.47 2 GLY B CA 1
ATOM 2326 C C . GLY B 1 2 ? -60.094 -1.587 -14.492 1 30.47 2 GLY B C 1
ATOM 2327 O O . GLY B 1 2 ? -60 -1.102 -13.359 1 30.47 2 GLY B O 1
ATOM 2328 N N . TYR B 1 3 ? -59.406 -2.816 -14.617 1 30.77 3 TYR B N 1
ATOM 2329 C CA . TYR B 1 3 ? -58.219 -3.348 -13.992 1 30.77 3 TYR B CA 1
ATOM 2330 C C . TYR B 1 3 ? -57.094 -2.316 -14.016 1 30.77 3 TYR B C 1
ATOM 2332 O O . TYR B 1 3 ? -56.562 -1.972 -15.078 1 30.77 3 TYR B O 1
ATOM 2340 N N . GLN B 1 4 ? -57.219 -1.167 -13.242 1 29.64 4 GLN B N 1
ATOM 2341 C CA . GLN B 1 4 ? -56.125 -0.208 -13.125 1 29.64 4 GLN B CA 1
ATOM 2342 C C . GLN B 1 4 ? -54.812 -0.901 -12.734 1 29.64 4 GLN B C 1
ATOM 2344 O O . GLN B 1 4 ? -54.688 -1.443 -11.633 1 29.64 4 GLN B O 1
ATOM 2349 N N . SER B 1 5 ? -54.156 -1.598 -13.695 1 30.36 5 SER B N 1
ATOM 2350 C CA . SER B 1 5 ? -52.875 -2.273 -13.586 1 30.36 5 SER B CA 1
ATOM 2351 C C . SER B 1 5 ? -51.875 -1.462 -12.75 1 30.36 5 SER B C 1
ATOM 2353 O O . SER B 1 5 ? -51.719 -0.261 -12.977 1 30.36 5 SER B O 1
ATOM 2355 N N . ASN B 1 6 ? -51.75 -1.758 -11.445 1 29.5 6 ASN B N 1
ATOM 2356 C CA . ASN B 1 6 ? -51 -1.138 -10.359 1 29.5 6 ASN B CA 1
ATOM 2357 C C . ASN B 1 6 ? -49.594 -0.761 -10.781 1 29.5 6 ASN B C 1
ATOM 2359 O O . ASN B 1 6 ? -48.781 -1.634 -11.086 1 29.5 6 ASN B O 1
ATOM 2363 N N . ILE B 1 7 ? -49.312 0.359 -11.516 1 32.38 7 ILE B N 1
ATOM 2364 C CA . ILE B 1 7 ? -48.094 1.15 -11.797 1 32.38 7 ILE B CA 1
ATOM 2365 C C . ILE B 1 7 ? -47.156 1.062 -10.609 1 32.38 7 ILE B C 1
ATOM 2367 O O . ILE B 1 7 ? -46.031 1.548 -10.688 1 32.38 7 ILE B O 1
ATOM 2371 N N . PHE B 1 8 ? -47.562 0.81 -9.359 1 31.31 8 PHE B N 1
ATOM 2372 C CA . PHE B 1 8 ? -46.688 0.759 -8.211 1 31.31 8 PHE B CA 1
ATOM 2373 C C . PHE B 1 8 ? -45.656 -0.349 -8.367 1 31.31 8 PHE B C 1
ATOM 2375 O O . PHE B 1 8 ? -44.656 -0.389 -7.641 1 31.31 8 PHE B O 1
ATOM 2382 N N . ALA B 1 9 ? -45.875 -1.482 -9.039 1 34.09 9 ALA B N 1
ATOM 2383 C CA . ALA B 1 9 ? -44.969 -2.596 -9.258 1 34.09 9 ALA B CA 1
ATOM 2384 C C . ALA B 1 9 ? -43.781 -2.166 -10.109 1 34.09 9 ALA B C 1
ATOM 2386 O O . ALA B 1 9 ? -42.688 -2.748 -10.016 1 34.09 9 ALA B O 1
ATOM 2387 N N . SER B 1 10 ? -43.906 -1.417 -11.125 1 35.28 10 SER B N 1
ATOM 2388 C CA . SER B 1 10 ? -42.844 -1.122 -12.117 1 35.28 10 SER B CA 1
ATOM 2389 C C . SER B 1 10 ? -41.75 -0.284 -11.508 1 35.28 10 SER B C 1
ATOM 2391 O O . SER B 1 10 ? -40.594 -0.319 -11.977 1 35.28 10 SER B O 1
ATOM 2393 N N . ASN B 1 11 ? -42.031 0.816 -10.758 1 34.41 11 ASN B N 1
ATOM 2394 C CA . ASN B 1 11 ? -41.094 1.807 -10.227 1 34.41 11 ASN B CA 1
ATOM 2395 C C . ASN B 1 11 ? -40.188 1.203 -9.164 1 34.41 11 ASN B C 1
ATOM 2397 O O . ASN B 1 11 ? -39.5 1.931 -8.438 1 34.41 11 ASN B O 1
ATOM 2401 N N . LEU B 1 12 ? -40.5 0.13 -8.578 1 36.88 12 LEU B N 1
ATOM 2402 C CA . LEU B 1 12 ? -39.594 -0.647 -7.746 1 36.88 12 LEU B CA 1
ATOM 2403 C C . LEU B 1 12 ? -38.312 -0.967 -8.492 1 36.88 12 LEU B C 1
ATOM 2405 O O . LEU B 1 12 ? -37.906 -2.127 -8.57 1 36.88 12 LEU B O 1
ATOM 2409 N N . ARG B 1 13 ? -38.156 -0.742 -9.672 1 40.56 13 ARG B N 1
ATOM 2410 C CA . ARG B 1 13 ? -36.844 -0.812 -10.312 1 40.56 13 ARG B CA 1
ATOM 2411 C C . ARG B 1 13 ? -35.719 -0.512 -9.32 1 40.56 13 ARG B C 1
ATOM 2413 O O . ARG B 1 13 ? -35.719 0.553 -8.695 1 40.56 13 ARG B O 1
ATOM 2420 N N . SER B 1 14 ? -35.062 -1.536 -8.758 1 49.34 14 SER B N 1
ATOM 2421 C CA . SER B 1 14 ? -34.062 -1.643 -7.707 1 49.34 14 SER B CA 1
ATOM 2422 C C . SER B 1 14 ? -33.156 -0.416 -7.68 1 49.34 14 SER B C 1
ATOM 2424 O O . SER B 1 14 ? -32.562 -0.042 -8.703 1 49.34 14 SER B O 1
ATOM 2426 N N . LYS B 1 15 ? -33.469 0.617 -7.008 1 60.69 15 LYS B N 1
ATOM 2427 C CA . LYS B 1 15 ? -32.781 1.884 -6.797 1 60.69 15 LYS B CA 1
ATOM 2428 C C . LYS B 1 15 ? -31.266 1.681 -6.746 1 60.69 15 LYS B C 1
ATOM 2430 O O . LYS B 1 15 ? -30.75 1.012 -5.848 1 60.69 15 LYS B O 1
ATOM 2435 N N . LYS B 1 16 ? -30.641 1.964 -7.918 1 78.56 16 LYS B N 1
ATOM 2436 C CA . LYS B 1 16 ? -29.188 1.974 -8.016 1 78.56 16 LYS B CA 1
ATOM 2437 C C . LYS B 1 16 ? -28.562 2.793 -6.891 1 78.56 16 LYS B C 1
ATOM 2439 O O . LYS B 1 16 ? -29.016 3.906 -6.605 1 78.56 16 LYS B O 1
ATOM 2444 N N . THR B 1 17 ? -27.812 2.111 -6.086 1 86.31 17 THR B N 1
ATOM 2445 C CA . THR B 1 17 ? -27.141 2.773 -4.977 1 86.31 17 THR B CA 1
ATOM 2446 C C . THR B 1 17 ? -25.891 3.506 -5.469 1 86.31 17 THR B C 1
ATOM 2448 O O . THR B 1 17 ? -25.344 4.352 -4.762 1 86.31 17 THR B O 1
ATOM 2451 N N . LYS B 1 18 ? -25.438 3.127 -6.723 1 92.56 18 LYS B N 1
ATOM 2452 C CA . LYS B 1 18 ? -24.203 3.633 -7.305 1 92.56 18 LYS B CA 1
ATOM 2453 C C . LYS B 1 18 ? -23 3.234 -6.457 1 92.56 18 LYS B C 1
ATOM 2455 O O . LYS B 1 18 ? -22.031 3.99 -6.352 1 92.56 18 LYS B O 1
ATOM 2460 N N . ASN B 1 19 ? -23.172 2.064 -5.777 1 94.81 19 ASN B N 1
ATOM 2461 C CA . ASN B 1 19 ? -22.062 1.458 -5.047 1 94.81 19 ASN B CA 1
ATOM 2462 C C . ASN B 1 19 ? -21.594 0.168 -5.707 1 94.81 19 ASN B C 1
ATOM 2464 O O . ASN B 1 19 ? -22.406 -0.65 -6.137 1 94.81 19 ASN B O 1
ATOM 2468 N N . ILE B 1 20 ? -20.297 0.091 -5.852 1 97.31 20 ILE B N 1
ATOM 2469 C CA . ILE B 1 20 ? -19.703 -1.153 -6.328 1 97.31 20 ILE B CA 1
ATOM 2470 C C . ILE B 1 20 ? -18.875 -1.783 -5.219 1 97.31 20 ILE B C 1
ATOM 2472 O O . ILE B 1 20 ? -18.047 -1.108 -4.594 1 97.31 20 ILE B O 1
ATOM 2476 N N . GLY B 1 21 ? -19.141 -3.072 -4.918 1 97.69 21 GLY B N 1
ATOM 2477 C CA . GLY B 1 21 ? -18.328 -3.805 -3.957 1 97.69 21 GLY B CA 1
ATOM 2478 C C . GLY B 1 21 ? -17.031 -4.328 -4.543 1 97.69 21 GLY B C 1
ATOM 2479 O O . GLY B 1 21 ? -17 -4.762 -5.699 1 97.69 21 GLY B O 1
ATOM 2480 N N . VAL B 1 22 ? -15.977 -4.195 -3.779 1 97.88 22 VAL B N 1
ATOM 2481 C CA . VAL B 1 22 ? -14.688 -4.777 -4.129 1 97.88 22 VAL B CA 1
ATOM 2482 C C . VAL B 1 22 ? -14.188 -5.66 -2.99 1 97.88 22 VAL B C 1
ATOM 2484 O O . VAL B 1 22 ? -14.07 -5.203 -1.851 1 97.88 22 VAL B O 1
ATOM 2487 N N . LEU B 1 23 ? -13.953 -6.906 -3.287 1 97.25 23 LEU B N 1
ATOM 2488 C CA . LEU B 1 23 ? -13.461 -7.871 -2.311 1 97.25 23 LEU B CA 1
ATOM 2489 C C . LEU B 1 23 ? -12.062 -8.352 -2.684 1 97.25 23 LEU B C 1
ATOM 2491 O O . LEU B 1 23 ? -11.859 -8.883 -3.779 1 97.25 23 LEU B O 1
ATOM 2495 N N . VAL B 1 24 ? -11.125 -8.117 -1.773 1 95.44 24 VAL B N 1
ATOM 2496 C CA . VAL B 1 24 ? -9.742 -8.5 -2.041 1 95.44 24 VAL B CA 1
ATOM 2497 C C . VAL B 1 24 ? -9.211 -9.352 -0.887 1 95.44 24 VAL B C 1
ATOM 2499 O O . VAL B 1 24 ? -9.727 -9.281 0.231 1 95.44 24 VAL B O 1
ATOM 2502 N N . PRO B 1 25 ? -8.156 -10.141 -1.144 1 91.88 25 PRO B N 1
ATOM 2503 C CA . PRO B 1 25 ? -7.59 -10.945 -0.056 1 91.88 25 PRO B CA 1
ATOM 2504 C C . PRO B 1 25 ? -6.797 -10.109 0.945 1 91.88 25 PRO B C 1
ATOM 2506 O O . PRO B 1 25 ? -6.824 -10.391 2.146 1 91.88 25 PRO B O 1
ATOM 2509 N N . ARG B 1 26 ? -6.07 -9.109 0.42 1 87.31 26 ARG B N 1
ATOM 2510 C CA . ARG B 1 26 ? -5.258 -8.242 1.267 1 87.31 26 ARG B CA 1
ATOM 2511 C C . ARG B 1 26 ? -5.184 -6.832 0.695 1 87.31 26 ARG B C 1
ATOM 2513 O O . ARG B 1 26 ? -5.098 -6.652 -0.521 1 87.31 26 ARG B O 1
ATOM 2520 N N . LEU B 1 27 ? -5.164 -5.855 1.608 1 87.25 27 LEU B N 1
ATOM 2521 C CA . LEU B 1 27 ? -5.059 -4.469 1.168 1 87.25 27 LEU B CA 1
ATOM 2522 C C . LEU B 1 27 ? -3.629 -3.961 1.312 1 87.25 27 LEU B C 1
ATOM 2524 O O . LEU B 1 27 ? -3.295 -2.885 0.812 1 87.25 27 LEU B O 1
ATOM 2528 N N . ASN B 1 28 ? -2.758 -4.707 1.946 1 78.81 28 ASN B N 1
ATOM 2529 C CA . ASN B 1 28 ? -1.381 -4.273 2.156 1 78.81 28 ASN B CA 1
ATOM 2530 C C . ASN B 1 28 ? -0.465 -4.75 1.032 1 78.81 28 ASN B C 1
ATOM 2532 O O . ASN B 1 28 ? 0.65 -5.207 1.286 1 78.81 28 ASN B O 1
ATOM 2536 N N . SER B 1 29 ? -0.915 -4.703 -0.19 1 83.31 29 SER B N 1
ATOM 2537 C CA . SER B 1 29 ? -0.192 -5.074 -1.402 1 83.31 29 SER B CA 1
ATOM 2538 C C . SER B 1 29 ? -0.205 -3.943 -2.424 1 83.31 29 SER B C 1
ATOM 2540 O O . SER B 1 29 ? -1.255 -3.359 -2.697 1 83.31 29 SER B O 1
ATOM 2542 N N . ASN B 1 30 ? 1.046 -3.662 -2.908 1 86.25 30 ASN B N 1
ATOM 2543 C CA . ASN B 1 30 ? 1.12 -2.631 -3.938 1 86.25 30 ASN B CA 1
ATOM 2544 C C . ASN B 1 30 ? 0.284 -2.998 -5.16 1 86.25 30 ASN B C 1
ATOM 2546 O O . ASN B 1 30 ? -0.295 -2.123 -5.805 1 86.25 30 ASN B O 1
ATOM 2550 N N . PHE B 1 31 ? 0.249 -4.273 -5.422 1 89.88 31 PHE B N 1
ATOM 2551 C CA . PHE B 1 31 ? -0.544 -4.727 -6.559 1 89.88 31 PHE B CA 1
ATOM 2552 C C . PHE B 1 31 ? -2.021 -4.426 -6.34 1 89.88 31 PHE B C 1
ATOM 2554 O O . PHE B 1 31 ? -2.674 -3.836 -7.207 1 89.88 31 PHE B O 1
ATOM 2561 N N . GLN B 1 32 ? -2.52 -4.742 -5.238 1 91.75 32 GLN B N 1
ATOM 2562 C CA . GLN B 1 32 ? -3.936 -4.531 -4.953 1 91.75 32 GLN B CA 1
ATOM 2563 C C . GLN B 1 32 ? -4.273 -3.041 -4.918 1 91.75 32 GLN B C 1
ATOM 2565 O O . GLN B 1 32 ? -5.34 -2.631 -5.383 1 91.75 32 GLN B O 1
ATOM 2570 N N . SER B 1 33 ? -3.383 -2.316 -4.344 1 89.81 33 SER B N 1
ATOM 2571 C CA . SER B 1 33 ? -3.598 -0.873 -4.316 1 89.81 33 SER B CA 1
ATOM 2572 C C . SER B 1 33 ? -3.676 -0.3 -5.727 1 89.81 33 SER B C 1
ATOM 2574 O O . SER B 1 33 ? -4.477 0.6 -5.996 1 89.81 33 SER B O 1
ATOM 2576 N N . SER B 1 34 ? -2.857 -0.776 -6.602 1 91.81 34 SER B N 1
ATOM 2577 C CA . SER B 1 34 ? -2.855 -0.337 -7.992 1 91.81 34 SER B CA 1
ATOM 2578 C C . SER B 1 34 ? -4.148 -0.727 -8.695 1 91.81 34 SER B C 1
ATOM 2580 O O . SER B 1 34 ? -4.699 0.057 -9.477 1 91.81 34 SER B O 1
ATOM 2582 N N . VAL B 1 35 ? -4.605 -1.905 -8.422 1 96 35 VAL B N 1
ATOM 2583 C CA . VAL B 1 35 ? -5.859 -2.371 -9.008 1 96 35 VAL B CA 1
ATOM 2584 C C . VAL B 1 35 ? -7.004 -1.457 -8.57 1 96 35 VAL B C 1
ATOM 2586 O O . VAL B 1 35 ? -7.797 -1.003 -9.398 1 96 35 VAL B O 1
ATOM 2589 N N . ILE B 1 36 ? -7.016 -1.176 -7.312 1 95.06 36 ILE B N 1
ATOM 2590 C CA . ILE B 1 36 ? -8.086 -0.356 -6.75 1 95.06 36 ILE B CA 1
ATOM 2591 C C . ILE B 1 36 ? -8.016 1.055 -7.332 1 95.06 36 ILE B C 1
ATOM 2593 O O . ILE B 1 36 ? -9.047 1.665 -7.625 1 95.06 36 ILE B O 1
ATOM 2597 N N . ALA B 1 37 ? -6.832 1.541 -7.523 1 92.25 37 ALA B N 1
ATOM 2598 C CA . ALA B 1 37 ? -6.672 2.857 -8.141 1 92.25 37 ALA B CA 1
ATOM 2599 C C . ALA B 1 37 ? -7.262 2.881 -9.547 1 92.25 37 ALA B C 1
ATOM 2601 O O . ALA B 1 37 ? -7.949 3.834 -9.922 1 92.25 37 ALA B O 1
ATOM 2602 N N . GLY B 1 38 ? -6.988 1.88 -10.297 1 94.88 38 GLY B N 1
ATOM 2603 C CA . GLY B 1 38 ? -7.578 1.768 -11.625 1 94.88 38 GLY B CA 1
ATOM 2604 C C . GLY B 1 38 ? -9.094 1.675 -11.602 1 94.88 38 GLY B C 1
ATOM 2605 O O . GLY B 1 38 ? -9.773 2.316 -12.398 1 94.88 38 GLY B O 1
ATOM 2606 N N . MET B 1 39 ? -9.594 0.892 -10.633 1 97.19 39 MET B N 1
ATOM 2607 C CA . MET B 1 39 ? -11.039 0.773 -10.461 1 97.19 39 MET B CA 1
ATOM 2608 C C . MET B 1 39 ? -11.664 2.125 -10.133 1 97.19 39 MET B C 1
ATOM 2610 O O . MET B 1 39 ? -12.703 2.49 -10.688 1 97.19 39 MET B O 1
ATOM 2614 N N . GLU B 1 40 ? -11.016 2.826 -9.266 1 94.06 40 GLU B N 1
ATOM 2615 C CA . GLU B 1 40 ? -11.508 4.117 -8.797 1 94.06 40 GLU B CA 1
ATOM 2616 C C . GLU B 1 40 ? -11.594 5.125 -9.938 1 94.06 40 GLU B C 1
ATOM 2618 O O . GLU B 1 40 ? -12.562 5.879 -10.039 1 94.06 40 GLU B O 1
ATOM 2623 N N . LYS B 1 41 ? -10.594 5.125 -10.727 1 92.69 41 LYS B N 1
ATOM 2624 C CA . LYS B 1 41 ? -10.586 6.055 -11.852 1 92.69 41 LYS B CA 1
ATOM 2625 C C . LYS B 1 41 ? -11.828 5.875 -12.719 1 92.69 41 LYS B C 1
ATOM 2627 O O . LYS B 1 41 ? -12.547 6.84 -12.992 1 92.69 41 LYS B O 1
ATOM 2632 N N . VAL B 1 42 ? -12.117 4.695 -13.047 1 95.56 42 VAL B N 1
ATOM 2633 C CA . VAL B 1 42 ? -13.234 4.387 -13.93 1 95.56 42 VAL B CA 1
ATOM 2634 C C . VAL B 1 42 ? -14.555 4.621 -13.195 1 95.56 42 VAL B C 1
ATOM 2636 O O . VAL B 1 42 ? -15.477 5.23 -13.734 1 95.56 42 VAL B O 1
ATOM 2639 N N . ALA B 1 43 ? -14.617 4.145 -11.938 1 95.19 43 ALA B N 1
ATOM 2640 C CA . ALA B 1 43 ? -15.836 4.285 -11.133 1 95.19 43 ALA B CA 1
ATOM 2641 C C . ALA B 1 43 ? -16.188 5.754 -10.93 1 95.19 43 ALA B C 1
ATOM 2643 O O . ALA B 1 43 ? -17.359 6.145 -11.078 1 95.19 43 ALA B O 1
ATOM 2644 N N . ASN B 1 44 ? -15.266 6.5 -10.602 1 90.31 44 ASN B N 1
ATOM 2645 C CA . ASN B 1 44 ? -15.477 7.922 -10.352 1 90.31 44 ASN B CA 1
ATOM 2646 C C . ASN B 1 44 ? -16.016 8.633 -11.586 1 90.31 44 ASN B C 1
ATOM 2648 O O . ASN B 1 44 ? -16.938 9.453 -11.492 1 90.31 44 ASN B O 1
ATOM 2652 N N . ASN B 1 45 ? -15.422 8.344 -12.664 1 90.94 45 ASN B N 1
ATOM 2653 C CA . ASN B 1 45 ? -15.844 8.953 -13.914 1 90.94 45 ASN B CA 1
ATOM 2654 C C . ASN B 1 45 ? -17.297 8.602 -14.242 1 90.94 45 ASN B C 1
ATOM 2656 O O . ASN B 1 45 ? -18 9.375 -14.906 1 90.94 45 ASN B O 1
ATOM 2660 N N . ALA B 1 46 ? -17.75 7.48 -13.719 1 92.88 46 ALA B N 1
ATOM 2661 C CA . ALA B 1 46 ? -19.109 7.008 -14.016 1 92.88 46 ALA B CA 1
ATOM 2662 C C . ALA B 1 46 ? -20.062 7.34 -12.875 1 92.88 46 ALA B C 1
ATOM 2664 O O . ALA B 1 46 ? -21.25 7 -12.938 1 92.88 46 ALA B O 1
ATOM 2665 N N . GLY B 1 47 ? -19.531 7.941 -11.805 1 90.75 47 GLY B N 1
ATOM 2666 C CA . GLY B 1 47 ? -20.375 8.391 -10.703 1 90.75 47 GLY B CA 1
ATOM 2667 C C . GLY B 1 47 ? -20.641 7.301 -9.68 1 90.75 47 GLY B C 1
ATOM 2668 O O . GLY B 1 47 ? -21.641 7.359 -8.953 1 90.75 47 GLY B O 1
ATOM 2669 N N . PHE B 1 48 ? -19.828 6.219 -9.656 1 93.81 48 PHE B N 1
ATOM 2670 C CA . PHE B 1 48 ? -19.984 5.137 -8.688 1 93.81 48 PHE B CA 1
ATOM 2671 C C . PHE B 1 48 ? -19.016 5.316 -7.52 1 93.81 48 PHE B C 1
ATOM 2673 O O . PHE B 1 48 ? -17.938 5.887 -7.68 1 93.81 48 PHE B O 1
ATOM 2680 N N . ASN B 1 49 ? -19.438 4.77 -6.348 1 92.94 49 ASN B N 1
ATOM 2681 C CA . ASN B 1 49 ? -18.578 4.652 -5.18 1 92.94 49 ASN B CA 1
ATOM 2682 C C . ASN B 1 49 ? -18.125 3.211 -4.961 1 92.94 49 ASN B C 1
ATOM 2684 O O . ASN B 1 49 ? -18.844 2.271 -5.301 1 92.94 49 ASN B O 1
ATOM 2688 N N . LEU B 1 50 ? -16.938 3.139 -4.406 1 95.31 50 LEU B N 1
ATOM 2689 C CA . LEU B 1 50 ? -16.438 1.804 -4.082 1 95.31 50 LEU B CA 1
ATOM 2690 C C . LEU B 1 50 ? -16.625 1.501 -2.6 1 95.31 50 LEU B C 1
ATOM 2692 O O . LEU B 1 50 ? -16.391 2.369 -1.754 1 95.31 50 LEU B O 1
ATOM 2696 N N . ILE B 1 51 ? -17.062 0.281 -2.352 1 95.12 51 ILE B N 1
ATOM 2697 C CA . ILE B 1 51 ? -17.078 -0.311 -1.018 1 95.12 51 ILE B CA 1
ATOM 2698 C C . ILE B 1 51 ? -16.141 -1.515 -0.981 1 95.12 51 ILE B C 1
ATOM 2700 O O . ILE B 1 51 ? -16.422 -2.553 -1.584 1 95.12 51 ILE B O 1
ATOM 2704 N N . ILE B 1 52 ? -15.102 -1.346 -0.173 1 95.44 52 ILE B N 1
ATOM 2705 C CA . ILE B 1 52 ? -14.008 -2.309 -0.254 1 95.44 52 ILE B CA 1
ATOM 2706 C C . ILE B 1 52 ? -13.945 -3.133 1.03 1 95.44 52 ILE B C 1
ATOM 2708 O O . ILE B 1 52 ? -14.102 -2.592 2.129 1 95.44 52 ILE B O 1
ATOM 2712 N N . SER B 1 53 ? -13.75 -4.438 0.875 1 94.69 53 SER B N 1
ATOM 2713 C CA . SER B 1 53 ? -13.531 -5.355 1.991 1 94.69 53 SER B CA 1
ATOM 2714 C C . SER B 1 53 ? -12.383 -6.316 1.705 1 94.69 53 SER B C 1
ATOM 2716 O O . SER B 1 53 ? -12.055 -6.566 0.544 1 94.69 53 SER B O 1
ATOM 2718 N N . GLN B 1 54 ? -11.805 -6.797 2.754 1 92.69 54 GLN B N 1
ATOM 2719 C CA . GLN B 1 54 ? -10.734 -7.773 2.578 1 92.69 54 GLN B CA 1
ATOM 2720 C C . GLN B 1 54 ? -11 -9.031 3.402 1 92.69 54 GLN B C 1
ATOM 2722 O O . GLN B 1 54 ? -11.516 -8.945 4.523 1 92.69 54 GLN B O 1
ATOM 2727 N N . SER B 1 55 ? -10.594 -10.164 2.889 1 91.62 55 SER B N 1
ATOM 2728 C CA . SER B 1 55 ? -10.875 -11.453 3.512 1 91.62 55 SER B CA 1
ATOM 2729 C C . SER B 1 55 ? -9.719 -11.898 4.402 1 91.62 55 SER B C 1
ATOM 2731 O O . SER B 1 55 ? -9.859 -12.836 5.188 1 91.62 55 SER B O 1
ATOM 2733 N N . LEU B 1 56 ? -8.539 -11.242 4.312 1 87.62 56 LEU B N 1
ATOM 2734 C CA . LEU B 1 56 ? -7.324 -11.648 5.016 1 87.62 56 LEU B CA 1
ATOM 2735 C C . LEU B 1 56 ? -7.012 -13.117 4.762 1 87.62 56 LEU B C 1
ATOM 2737 O O . LEU B 1 56 ? -6.676 -13.859 5.688 1 87.62 56 LEU B O 1
ATOM 2741 N N . GLU B 1 57 ? -7.293 -13.523 3.58 1 87.81 57 GLU B N 1
ATOM 2742 C CA . GLU B 1 57 ? -6.973 -14.859 3.084 1 87.81 57 GLU B CA 1
ATOM 2743 C C . GLU B 1 57 ? -7.809 -15.922 3.787 1 87.81 57 GLU B C 1
ATOM 2745 O O . GLU B 1 57 ? -7.43 -17.094 3.822 1 87.81 57 GLU B O 1
ATOM 2750 N N . ASN B 1 58 ? -8.914 -15.57 4.367 1 90.38 58 ASN B N 1
ATOM 2751 C CA . ASN B 1 58 ? -9.789 -16.484 5.113 1 90.38 58 ASN B CA 1
ATOM 2752 C C . ASN B 1 58 ? -11.125 -16.688 4.402 1 90.38 58 ASN B C 1
ATOM 2754 O O . ASN B 1 58 ? -11.836 -15.719 4.125 1 90.38 58 ASN B O 1
ATOM 2758 N N . PHE B 1 59 ? -11.438 -17.938 4.227 1 92.06 59 PHE B N 1
ATOM 2759 C CA . PHE B 1 59 ? -12.641 -18.266 3.467 1 92.06 59 PHE B CA 1
ATOM 2760 C C . PHE B 1 59 ? -13.891 -17.844 4.223 1 92.06 59 PHE B C 1
ATOM 2762 O O . PHE B 1 59 ? -14.828 -17.297 3.629 1 92.06 59 PHE B O 1
ATOM 2769 N N . GLU B 1 60 ? -13.93 -18.062 5.457 1 92.12 60 GLU B N 1
ATOM 2770 C CA . GLU B 1 60 ? -15.094 -17.688 6.258 1 92.12 60 GLU B CA 1
ATOM 2771 C C . GLU B 1 60 ? -15.305 -16.188 6.238 1 92.12 60 GLU B C 1
ATOM 2773 O O . GLU B 1 60 ? -16.438 -15.711 6.168 1 92.12 60 GLU B O 1
ATOM 2778 N N . LYS B 1 61 ? -14.25 -15.523 6.25 1 92 61 LYS B N 1
ATOM 2779 C CA . LYS B 1 61 ? -14.336 -14.07 6.188 1 92 61 LYS B CA 1
ATOM 2780 C C . LYS B 1 61 ? -14.789 -13.609 4.805 1 92 61 LYS B C 1
ATOM 2782 O O . LYS B 1 61 ? -15.547 -12.641 4.688 1 92 61 LYS B O 1
ATOM 2787 N N . GLU B 1 62 ? -14.266 -14.258 3.807 1 94.38 62 GLU B N 1
ATOM 2788 C CA . GLU B 1 62 ? -14.734 -13.953 2.457 1 94.38 62 GLU B CA 1
ATOM 2789 C C . GLU B 1 62 ? -16.25 -14.102 2.352 1 94.38 62 GLU B C 1
ATOM 2791 O O . GLU B 1 62 ? -16.922 -13.227 1.82 1 94.38 62 GLU B O 1
ATOM 2796 N N . CYS B 1 63 ? -16.781 -15.195 2.896 1 95 63 CYS B N 1
ATOM 2797 C CA . CYS B 1 63 ? -18.219 -15.445 2.875 1 95 63 CYS B CA 1
ATOM 2798 C C . CYS B 1 63 ? -18.984 -14.359 3.627 1 95 63 CYS B C 1
ATOM 2800 O O . CYS B 1 63 ? -19.984 -13.844 3.139 1 95 63 CYS B O 1
ATOM 2802 N N . SER B 1 64 ? -18.422 -14.023 4.762 1 93.88 64 SER B N 1
ATOM 2803 C CA . SER B 1 64 ? -19.047 -12.984 5.574 1 93.88 64 SER B CA 1
ATOM 2804 C C . SER B 1 64 ? -19.047 -11.641 4.848 1 93.88 64 SER B C 1
ATOM 2806 O O . SER B 1 64 ? -20.031 -10.914 4.891 1 93.88 64 SER B O 1
ATOM 2808 N N . ASN B 1 65 ? -17.969 -11.352 4.219 1 94.62 65 ASN B N 1
ATOM 2809 C CA . ASN B 1 65 ? -17.875 -10.109 3.469 1 94.62 65 ASN B CA 1
ATOM 2810 C C . ASN B 1 65 ? -18.844 -10.07 2.297 1 94.62 65 ASN B C 1
ATOM 2812 O O . ASN B 1 65 ? -19.469 -9.039 2.025 1 94.62 65 ASN B O 1
ATOM 2816 N N . VAL B 1 66 ? -18.938 -11.18 1.633 1 96.06 66 VAL B N 1
ATOM 2817 C CA . VAL B 1 66 ? -19.875 -11.273 0.509 1 96.06 66 VAL B CA 1
ATOM 2818 C C . VAL B 1 66 ? -21.297 -11 0.99 1 96.06 66 VAL B C 1
ATOM 2820 O O . VAL B 1 66 ? -22.031 -10.234 0.365 1 96.06 66 VAL B O 1
ATOM 2823 N N . GLU B 1 67 ? -21.609 -11.578 2.078 1 95 67 GLU B N 1
ATOM 2824 C CA . GLU B 1 67 ? -22.938 -11.359 2.666 1 95 67 GLU B CA 1
ATOM 2825 C C . GLU B 1 67 ? -23.125 -9.898 3.045 1 95 67 GLU B C 1
ATOM 2827 O O . GLU B 1 67 ? -24.188 -9.32 2.779 1 95 67 GLU B O 1
ATOM 2832 N N . SER B 1 68 ? -22.141 -9.344 3.639 1 93 68 SER B N 1
ATOM 2833 C CA . SER B 1 68 ? -22.188 -7.945 4.051 1 93 68 SER B CA 1
ATOM 2834 C C . SER B 1 68 ? -22.375 -7.023 2.85 1 93 68 SER B C 1
ATOM 2836 O O . SER B 1 68 ? -23.172 -6.082 2.895 1 93 68 SER B O 1
ATOM 2838 N N . LEU B 1 69 ? -21.672 -7.262 1.794 1 95.56 69 LEU B N 1
ATOM 2839 C CA . LEU B 1 69 ? -21.75 -6.434 0.596 1 95.56 69 LEU B CA 1
ATOM 2840 C C . LEU B 1 69 ? -23.109 -6.59 -0.083 1 95.56 69 LEU B C 1
ATOM 2842 O O . LEU B 1 69 ? -23.641 -5.625 -0.632 1 95.56 69 LEU B O 1
ATOM 2846 N N . PHE B 1 70 ? -23.641 -7.797 -0.002 1 94.75 70 PHE B N 1
ATOM 2847 C CA . PHE B 1 70 ? -24.984 -8.016 -0.523 1 94.75 70 PHE B CA 1
ATOM 2848 C C . PHE B 1 70 ? -26 -7.207 0.26 1 94.75 70 PHE B C 1
ATOM 2850 O O . PHE B 1 70 ? -26.844 -6.516 -0.329 1 94.75 70 PHE B O 1
ATOM 2857 N N . LYS B 1 71 ? -25.844 -7.238 1.537 1 91.12 71 LYS B N 1
ATOM 2858 C CA . LYS B 1 71 ? -26.766 -6.527 2.418 1 91.12 71 LYS B CA 1
ATOM 2859 C C . LYS B 1 71 ? -26.625 -5.016 2.268 1 91.12 71 LYS B C 1
ATOM 2861 O O . LYS B 1 71 ? -27.562 -4.266 2.52 1 91.12 71 LYS B O 1
ATOM 2866 N N . SER B 1 72 ? -25.484 -4.648 1.857 1 90.62 72 SER B N 1
ATOM 2867 C CA . SER B 1 72 ? -25.219 -3.229 1.633 1 90.62 72 SER B CA 1
ATOM 2868 C C . SER B 1 72 ? -25.812 -2.768 0.3 1 90.62 72 SER B C 1
ATOM 2870 O O . SER B 1 72 ? -25.703 -1.594 -0.058 1 90.62 72 SER B O 1
ATOM 2872 N N . ARG B 1 73 ? -26.328 -3.666 -0.526 1 92.12 73 ARG B N 1
ATOM 2873 C CA . ARG B 1 73 ? -27.062 -3.4 -1.76 1 92.12 73 ARG B CA 1
ATOM 2874 C C . ARG B 1 73 ? -26.141 -2.803 -2.822 1 92.12 73 ARG B C 1
ATOM 2876 O O . ARG B 1 73 ? -26.516 -1.833 -3.49 1 92.12 73 ARG B O 1
ATOM 2883 N N . VAL B 1 74 ? -24.953 -3.344 -2.922 1 95.31 74 VAL B N 1
ATOM 2884 C CA . VAL B 1 74 ? -24.078 -2.906 -3.994 1 95.31 74 VAL B CA 1
ATOM 2885 C C . VAL B 1 74 ? -24.672 -3.289 -5.348 1 95.31 74 VAL B C 1
ATOM 2887 O O . VAL B 1 74 ? -25.359 -4.301 -5.461 1 95.31 74 VAL B O 1
ATOM 2890 N N . ASP B 1 75 ? -24.375 -2.453 -6.379 1 95.81 75 ASP B N 1
ATOM 2891 C CA . ASP B 1 75 ? -24.922 -2.672 -7.719 1 95.81 75 ASP B CA 1
ATOM 2892 C C . ASP B 1 75 ? -24.109 -3.736 -8.461 1 95.81 75 ASP B C 1
ATOM 2894 O O . ASP B 1 75 ? -24.594 -4.301 -9.453 1 95.81 75 ASP B O 1
ATOM 2898 N N . GLY B 1 76 ? -22.969 -4.004 -8.117 1 96.19 76 GLY B N 1
ATOM 2899 C CA . GLY B 1 76 ? -22.062 -4.984 -8.688 1 96.19 76 GLY B CA 1
ATOM 2900 C C . GLY B 1 76 ? -20.891 -5.324 -7.77 1 96.19 76 GLY B C 1
ATOM 2901 O O . GLY B 1 76 ? -20.672 -4.645 -6.77 1 96.19 76 GLY B O 1
ATOM 2902 N N . LEU B 1 77 ? -20.188 -6.438 -8.125 1 97.06 77 LEU B N 1
ATOM 2903 C CA . LEU B 1 77 ? -19.141 -6.941 -7.262 1 97.06 77 LEU B CA 1
ATOM 2904 C C . LEU B 1 77 ? -17.891 -7.309 -8.07 1 97.06 77 LEU B C 1
ATOM 2906 O O . LEU B 1 77 ? -18 -7.953 -9.117 1 97.06 77 LEU B O 1
ATOM 2910 N N . LEU B 1 78 ? -16.781 -6.762 -7.664 1 97.75 78 LEU B N 1
ATOM 2911 C CA . LEU B 1 78 ? -15.477 -7.18 -8.172 1 97.75 78 LEU B CA 1
ATOM 2912 C C . LEU B 1 78 ? -14.719 -7.992 -7.121 1 97.75 78 LEU B C 1
ATOM 2914 O O . LEU B 1 78 ? -14.609 -7.57 -5.969 1 97.75 78 LEU B O 1
ATOM 2918 N N . VAL B 1 79 ? -14.141 -9.203 -7.543 1 96.94 79 VAL B N 1
ATOM 2919 C CA . VAL B 1 79 ? -13.641 -10.125 -6.52 1 96.94 79 VAL B CA 1
ATOM 2920 C C . VAL B 1 79 ? -12.281 -10.672 -6.934 1 96.94 79 VAL B C 1
ATOM 2922 O O . VAL B 1 79 ? -12.102 -11.125 -8.062 1 96.94 79 VAL B O 1
ATOM 2925 N N . SER B 1 80 ? -11.32 -10.547 -6.082 1 96.06 80 SER B N 1
ATOM 2926 C CA . SER B 1 80 ? -10.133 -11.391 -6.07 1 96.06 80 SER B CA 1
ATOM 2927 C C . SER B 1 80 ? -10.18 -12.391 -4.926 1 96.06 80 SER B C 1
ATOM 2929 O O . SER B 1 80 ? -10.164 -12.008 -3.754 1 96.06 80 SER B O 1
ATOM 2931 N N . MET B 1 81 ? -10.141 -13.586 -5.203 1 93.69 81 MET B N 1
ATOM 2932 C CA . MET B 1 81 ? -10.523 -14.633 -4.258 1 93.69 81 MET B CA 1
ATOM 2933 C C . MET B 1 81 ? -9.438 -14.844 -3.211 1 93.69 81 MET B C 1
ATOM 2935 O O . MET B 1 81 ? -8.258 -14.586 -3.473 1 93.69 81 MET B O 1
ATOM 2939 N N . ALA B 1 82 ? -9.891 -15.367 -2.047 1 90.62 82 ALA B N 1
ATOM 2940 C CA . ALA B 1 82 ? -8.977 -15.773 -0.982 1 90.62 82 ALA B CA 1
ATOM 2941 C C . ALA B 1 82 ? -8.305 -17.109 -1.309 1 90.62 82 ALA B C 1
ATOM 2943 O O . ALA B 1 82 ? -8.727 -17.812 -2.236 1 90.62 82 ALA B O 1
ATOM 2944 N N . LYS B 1 83 ? -7.211 -17.453 -0.579 1 82.31 83 LYS B N 1
ATOM 2945 C CA . LYS B 1 83 ? -6.418 -18.656 -0.819 1 82.31 83 LYS B CA 1
ATOM 2946 C C . LYS B 1 83 ? -7.273 -19.906 -0.69 1 82.31 83 LYS B C 1
ATOM 2948 O O . LYS B 1 83 ? -7.137 -20.844 -1.483 1 82.31 83 LYS B O 1
ATOM 2953 N N . ASN B 1 84 ? -8.148 -20.062 0.222 1 77.06 84 ASN B N 1
ATOM 2954 C CA . ASN B 1 84 ? -8.875 -21.312 0.471 1 77.06 84 ASN B CA 1
ATOM 2955 C C . ASN B 1 84 ? -10.32 -21.219 0.004 1 77.06 84 ASN B C 1
ATOM 2957 O O . ASN B 1 84 ? -11.188 -21.922 0.512 1 77.06 84 ASN B O 1
ATOM 2961 N N . SER B 1 85 ? -10.398 -20.312 -0.985 1 76.5 85 SER B N 1
ATOM 2962 C CA . SER B 1 85 ? -11.773 -20.172 -1.462 1 76.5 85 SER B CA 1
ATOM 2963 C C . SER B 1 85 ? -12.227 -21.438 -2.188 1 76.5 85 SER B C 1
ATOM 2965 O O . SER B 1 85 ? -11.453 -22.047 -2.93 1 76.5 85 SER B O 1
ATOM 2967 N N . ASN B 1 86 ? -13.406 -21.906 -1.766 1 74.56 86 ASN B N 1
ATOM 2968 C CA . ASN B 1 86 ? -13.977 -23.141 -2.291 1 74.56 86 ASN B CA 1
ATOM 2969 C C . ASN B 1 86 ? -15.227 -22.875 -3.123 1 74.56 86 ASN B C 1
ATOM 2971 O O . ASN B 1 86 ? -16.328 -22.797 -2.584 1 74.56 86 ASN B O 1
ATOM 2975 N N . GLY B 1 87 ? -15.062 -22.719 -4.406 1 80.19 87 GLY B N 1
ATOM 2976 C CA . GLY B 1 87 ? -16.219 -22.609 -5.281 1 80.19 87 GLY B CA 1
ATOM 2977 C C . GLY B 1 87 ? -16.844 -21.234 -5.262 1 80.19 87 GLY B C 1
ATOM 2978 O O . GLY B 1 87 ? -16.203 -20.25 -4.867 1 80.19 87 GLY B O 1
ATOM 2979 N N . THR B 1 88 ? -18.062 -21.125 -5.809 1 89.06 88 THR B N 1
ATOM 2980 C CA . THR B 1 88 ? -18.703 -19.828 -5.977 1 89.06 88 THR B CA 1
ATOM 2981 C C . THR B 1 88 ? -20.078 -19.812 -5.316 1 89.06 88 THR B C 1
ATOM 2983 O O . THR B 1 88 ? -20.891 -18.922 -5.57 1 89.06 88 THR B O 1
ATOM 2986 N N . LYS B 1 89 ? -20.344 -20.703 -4.422 1 91.38 89 LYS B N 1
ATOM 2987 C CA . LYS B 1 89 ? -21.672 -20.828 -3.834 1 91.38 89 LYS B CA 1
ATOM 2988 C C . LYS B 1 89 ? -22.016 -19.594 -2.998 1 91.38 89 LYS B C 1
ATOM 2990 O O . LYS B 1 89 ? -23.188 -19.188 -2.947 1 91.38 89 LYS B O 1
ATOM 2995 N N . HIS B 1 90 ? -21.047 -19.094 -2.328 1 92.94 90 HIS B N 1
ATOM 2996 C CA . HIS B 1 90 ? -21.312 -17.969 -1.442 1 92.94 90 HIS B CA 1
ATOM 2997 C C . HIS B 1 90 ? -21.625 -16.703 -2.236 1 92.94 90 HIS B C 1
ATOM 2999 O O . HIS B 1 90 ? -22.031 -15.688 -1.662 1 92.94 90 HIS B O 1
ATOM 3005 N N . PHE B 1 91 ? -21.531 -16.797 -3.568 1 94.19 91 PHE B N 1
ATOM 3006 C CA . PHE B 1 91 ? -21.922 -15.672 -4.422 1 94.19 91 PHE B CA 1
ATOM 3007 C C . PHE B 1 91 ? -23.312 -15.883 -4.98 1 94.19 91 PHE B C 1
ATOM 3009 O O . PHE B 1 91 ? -23.828 -15.047 -5.73 1 94.19 91 PHE B O 1
ATOM 3016 N N . ASP B 1 92 ? -24.031 -16.891 -4.676 1 93.69 92 ASP B N 1
ATOM 3017 C CA . ASP B 1 92 ? -25.297 -17.297 -5.289 1 93.69 92 ASP B CA 1
ATOM 3018 C C . ASP B 1 92 ? -26.344 -16.188 -5.152 1 93.69 92 ASP B C 1
ATOM 3020 O O . ASP B 1 92 ? -27.156 -15.992 -6.059 1 93.69 92 ASP B O 1
ATOM 3024 N N . ARG B 1 93 ? -26.344 -15.562 -4.047 1 94.12 93 ARG B N 1
ATOM 3025 C CA . ARG B 1 93 ? -27.328 -14.508 -3.855 1 94.12 93 ARG B CA 1
ATOM 3026 C C . ARG B 1 93 ? -27.156 -13.406 -4.895 1 94.12 93 ARG B C 1
ATOM 3028 O O . ARG B 1 93 ? -28.141 -12.82 -5.359 1 94.12 93 ARG B O 1
ATOM 3035 N N . PHE B 1 94 ? -25.922 -13.117 -5.207 1 94.06 94 PHE B N 1
ATOM 3036 C CA . PHE B 1 94 ? -25.672 -12.141 -6.258 1 94.06 94 PHE B CA 1
ATOM 3037 C C . PHE B 1 94 ? -26.156 -12.648 -7.605 1 94.06 94 PHE B C 1
ATOM 3039 O O . PHE B 1 94 ? -26.875 -11.945 -8.32 1 94.06 94 PHE B O 1
ATOM 3046 N N . PHE B 1 95 ? -25.859 -13.883 -7.891 1 90.88 95 PHE B N 1
ATOM 3047 C CA . PHE B 1 95 ? -26.25 -14.484 -9.156 1 90.88 95 PHE B CA 1
ATOM 3048 C C . PHE B 1 95 ? -27.766 -14.547 -9.297 1 90.88 95 PHE B C 1
ATOM 3050 O O . PHE B 1 95 ? -28.312 -14.156 -10.328 1 90.88 95 PHE B O 1
ATOM 3057 N N . ASN B 1 96 ? -28.375 -14.953 -8.273 1 92.75 96 ASN B N 1
ATOM 3058 C CA . ASN B 1 96 ? -29.812 -15.148 -8.289 1 92.75 96 ASN B CA 1
ATOM 3059 C C . ASN B 1 96 ? -30.562 -13.828 -8.461 1 92.75 96 ASN B C 1
ATOM 3061 O O . ASN B 1 96 ? -31.641 -13.781 -9.047 1 92.75 96 ASN B O 1
ATOM 3065 N N . LYS B 1 97 ? -29.953 -12.773 -7.996 1 93.75 97 LYS B N 1
ATOM 3066 C CA . LYS B 1 97 ? -30.594 -11.461 -8.086 1 93.75 97 LYS B CA 1
ATOM 3067 C C . LYS B 1 97 ? -30.141 -10.719 -9.344 1 93.75 97 LYS B C 1
ATOM 3069 O O . LYS B 1 97 ? -30.547 -9.578 -9.578 1 93.75 97 LYS B O 1
ATOM 3074 N N . GLY B 1 98 ? -29.297 -11.367 -10.055 1 89.94 98 GLY B N 1
ATOM 3075 C CA . GLY B 1 98 ? -28.828 -10.766 -11.289 1 89.94 98 GLY B CA 1
ATOM 3076 C C . GLY B 1 98 ? -27.828 -9.641 -11.07 1 89.94 98 GLY B C 1
ATOM 3077 O O . GLY B 1 98 ? -27.656 -8.773 -11.93 1 89.94 98 GLY B O 1
ATOM 3078 N N . ILE B 1 99 ? -27.203 -9.562 -9.914 1 93.19 99 ILE B N 1
ATOM 3079 C CA . ILE B 1 99 ? -26.141 -8.602 -9.641 1 93.19 99 ILE B CA 1
ATOM 3080 C C . ILE B 1 99 ? -24.828 -9.094 -10.219 1 93.19 99 ILE B C 1
ATOM 3082 O O . ILE B 1 99 ? -24.359 -10.18 -9.875 1 93.19 99 ILE B O 1
ATOM 3086 N N . PRO B 1 100 ? -24.234 -8.305 -11.125 1 93.31 100 PRO B N 1
ATOM 3087 C CA . PRO B 1 100 ? -23.047 -8.805 -11.805 1 93.31 100 PRO B CA 1
ATOM 3088 C C . PRO B 1 100 ? -21.844 -8.977 -10.867 1 93.31 100 PRO B C 1
ATOM 3090 O O . PRO B 1 100 ? -21.625 -8.133 -9.992 1 93.31 100 PRO B O 1
ATOM 3093 N N . VAL B 1 101 ? -21.109 -10.102 -11.062 1 94.25 101 VAL B N 1
ATOM 3094 C CA . VAL B 1 101 ? -19.875 -10.414 -10.352 1 94.25 101 VAL B CA 1
ATOM 3095 C C . VAL B 1 101 ? -18.75 -10.648 -11.359 1 94.25 101 VAL B C 1
ATOM 3097 O O . VAL B 1 101 ? -18.875 -11.492 -12.25 1 94.25 101 VAL B O 1
ATOM 3100 N N . ILE B 1 102 ? -17.688 -9.859 -11.258 1 95 102 ILE B N 1
ATOM 3101 C CA . ILE B 1 102 ? -16.5 -10.039 -12.094 1 95 102 ILE B CA 1
ATOM 3102 C C . ILE B 1 102 ? -15.305 -10.383 -11.219 1 95 102 ILE B C 1
ATOM 3104 O O . ILE B 1 102 ? -15.086 -9.758 -10.18 1 95 102 ILE B O 1
ATOM 3108 N N . PHE B 1 103 ? -14.641 -11.406 -11.586 1 95.12 103 PHE B N 1
ATOM 3109 C CA . PHE B 1 103 ? -13.43 -11.797 -10.875 1 95.12 103 PHE B CA 1
ATOM 3110 C C . PHE B 1 103 ? -12.195 -11.203 -11.539 1 95.12 103 PHE B C 1
ATOM 3112 O O . PHE B 1 103 ? -12.203 -10.922 -12.742 1 95.12 103 PHE B O 1
ATOM 3119 N N . PHE B 1 104 ? -11.18 -10.953 -10.711 1 95.75 104 PHE B N 1
ATOM 3120 C CA . PHE B 1 104 ? -9.906 -10.453 -11.227 1 95.75 104 PHE B CA 1
ATOM 3121 C C . PHE B 1 104 ? -8.734 -11.039 -10.445 1 95.75 104 PHE B C 1
ATOM 3123 O O . PHE B 1 104 ? -8.891 -11.414 -9.281 1 95.75 104 PHE B O 1
ATOM 3130 N N . ASP B 1 105 ? -7.539 -11.18 -11.008 1 94.38 105 ASP B N 1
ATOM 3131 C CA . ASP B 1 105 ? -6.312 -11.672 -10.398 1 94.38 105 ASP B CA 1
ATOM 3132 C C . ASP B 1 105 ? -6.449 -13.141 -9.992 1 94.38 105 ASP B C 1
ATOM 3134 O O . ASP B 1 105 ? -6.086 -14.039 -10.758 1 94.38 105 ASP B O 1
ATOM 3138 N N . ARG B 1 106 ? -7.113 -13.375 -8.891 1 93.38 106 ARG B N 1
ATOM 3139 C CA . ARG B 1 106 ? -7.488 -14.719 -8.453 1 93.38 106 ARG B CA 1
ATOM 3140 C C . ARG B 1 106 ? -8.953 -15.008 -8.781 1 93.38 106 ARG B C 1
ATOM 3142 O O . ARG B 1 106 ? -9.852 -14.492 -8.125 1 93.38 106 ARG B O 1
ATOM 3149 N N . VAL B 1 107 ? -9.109 -15.891 -9.766 1 90 107 VAL B N 1
ATOM 3150 C CA . VAL B 1 107 ? -10.445 -16 -10.359 1 90 107 VAL B CA 1
ATOM 3151 C C . VAL B 1 107 ? -11.023 -17.391 -10.062 1 90 107 VAL B C 1
ATOM 3153 O O . VAL B 1 107 ? -10.273 -18.359 -9.922 1 90 107 VAL B O 1
ATOM 3156 N N . ALA B 1 108 ? -12.289 -17.422 -9.93 1 83.44 108 ALA B N 1
ATOM 3157 C CA . ALA B 1 108 ? -13 -18.688 -9.75 1 83.44 108 ALA B CA 1
ATOM 3158 C C . ALA B 1 108 ? -13.039 -19.469 -11.055 1 83.44 108 ALA B C 1
ATOM 3160 O O . ALA B 1 108 ? -12.977 -18.891 -12.141 1 83.44 108 ALA B O 1
ATOM 3161 N N . ASP B 1 109 ? -13.023 -20.734 -10.812 1 77.81 109 ASP B N 1
ATOM 3162 C CA . ASP B 1 109 ? -13.281 -21.594 -11.961 1 77.81 109 ASP B CA 1
ATOM 3163 C C . ASP B 1 109 ? -14.773 -21.734 -12.219 1 77.81 109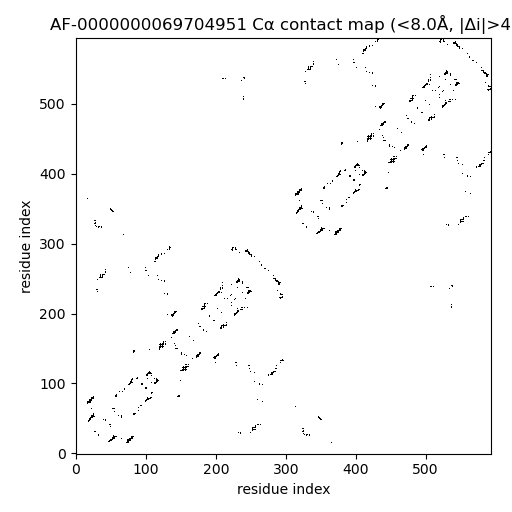 ASP B C 1
ATOM 3165 O O . ASP B 1 109 ? -15.414 -22.656 -11.695 1 77.81 109 ASP B O 1
ATOM 3169 N N . CYS B 1 110 ? -15.312 -20.766 -12.836 1 72.44 110 CYS B N 1
ATOM 3170 C CA . CYS B 1 110 ? -16.75 -20.766 -13.062 1 72.44 110 CYS B CA 1
ATOM 3171 C C . CYS B 1 110 ? -17.078 -20.391 -14.508 1 72.44 110 CYS B C 1
ATOM 3173 O O . CYS B 1 110 ? -16.531 -19.422 -15.039 1 72.44 110 CYS B O 1
ATOM 3175 N N . ASP B 1 111 ? -17.922 -21.141 -15.086 1 67.81 111 ASP B N 1
ATOM 3176 C CA . ASP B 1 111 ? -18.266 -20.969 -16.5 1 67.81 111 ASP B CA 1
ATOM 3177 C C . ASP B 1 111 ? -19.078 -19.703 -16.719 1 67.81 111 ASP B C 1
ATOM 3179 O O . ASP B 1 111 ? -19.078 -19.141 -17.812 1 67.81 111 ASP B O 1
ATOM 3183 N N . ILE B 1 112 ? -19.719 -19.234 -15.711 1 68.75 112 ILE B N 1
ATOM 3184 C CA . ILE B 1 112 ? -20.641 -18.141 -15.906 1 68.75 112 ILE B CA 1
ATOM 3185 C C . ILE B 1 112 ? -20 -16.828 -15.445 1 68.75 112 ILE B C 1
ATOM 3187 O O . ILE B 1 112 ? -20.625 -15.766 -15.484 1 68.75 112 ILE B O 1
ATOM 3191 N N . CYS B 1 113 ? -18.766 -16.891 -15.07 1 78 113 CYS B N 1
ATOM 3192 C CA . CYS B 1 113 ? -18.141 -15.68 -14.523 1 78 113 CYS B CA 1
ATOM 3193 C C . CYS B 1 113 ? -17.016 -15.195 -15.406 1 78 113 CYS B C 1
ATOM 3195 O O . CYS B 1 113 ? -16.344 -15.992 -16.078 1 78 113 CYS B O 1
ATOM 3197 N N . THR B 1 114 ? -16.938 -13.891 -15.453 1 87.25 114 THR B N 1
ATOM 3198 C CA . THR B 1 114 ? -15.828 -13.25 -16.172 1 87.25 114 THR B CA 1
ATOM 3199 C C . THR B 1 114 ? -14.648 -13.008 -15.234 1 87.25 114 THR B C 1
ATOM 3201 O O . THR B 1 114 ? -14.836 -12.609 -14.078 1 87.25 114 THR B O 1
ATOM 3204 N N . GLY B 1 115 ? -13.5 -13.367 -15.719 1 92.81 115 GLY B N 1
ATOM 3205 C CA . GLY B 1 115 ? -12.273 -13.133 -14.977 1 92.81 115 GLY B CA 1
ATOM 3206 C C . GLY B 1 115 ? -11.25 -12.32 -15.75 1 92.81 115 GLY B C 1
ATOM 3207 O O . GLY B 1 115 ? -11.094 -12.508 -16.969 1 92.81 115 GLY B O 1
ATOM 3208 N N . VAL B 1 116 ? -10.719 -11.305 -15.141 1 94.62 116 VAL B N 1
ATOM 3209 C CA . VAL B 1 116 ? -9.625 -10.539 -15.711 1 94.62 116 VAL B CA 1
ATOM 3210 C C . VAL B 1 116 ? -8.297 -11.008 -15.117 1 94.62 116 VAL B C 1
ATOM 3212 O O . VAL B 1 116 ? -8.094 -10.93 -13.898 1 94.62 116 VAL B O 1
ATOM 3215 N N . VAL B 1 117 ? -7.371 -11.547 -15.914 1 95 117 VAL B N 1
ATOM 3216 C CA . VAL B 1 117 ? -6.16 -12.18 -15.398 1 95 117 VAL B CA 1
ATOM 3217 C C . VAL B 1 117 ? -4.984 -11.875 -16.312 1 95 117 VAL B C 1
ATOM 3219 O O . VAL B 1 117 ? -5.152 -11.227 -17.359 1 95 117 VAL B O 1
ATOM 3222 N N . ILE B 1 118 ? -3.771 -12.227 -15.898 1 95.81 118 ILE B N 1
ATOM 3223 C CA . ILE B 1 118 ? -2.635 -12.352 -16.812 1 95.81 118 ILE B CA 1
ATOM 3224 C C . ILE B 1 118 ? -2.322 -13.828 -17.031 1 95.81 118 ILE B C 1
ATOM 3226 O O . ILE B 1 118 ? -2.941 -14.703 -16.422 1 95.81 118 ILE B O 1
ATOM 3230 N N . ASP B 1 119 ? -1.441 -14.086 -18 1 96.69 119 ASP B N 1
ATOM 3231 C CA . ASP B 1 119 ? -0.926 -15.43 -18.219 1 96.69 119 ASP B CA 1
ATOM 3232 C C . ASP B 1 119 ? 0.244 -15.734 -17.281 1 96.69 119 ASP B C 1
ATOM 3234 O O . ASP B 1 119 ? 1.405 -15.547 -17.656 1 96.69 119 ASP B O 1
ATOM 3238 N N . ASN B 1 120 ? -0.081 -16.203 -16.109 1 96.94 120 ASN B N 1
ATOM 3239 C CA . ASN B 1 120 ? 0.917 -16.438 -15.078 1 96.94 120 ASN B CA 1
ATOM 3240 C C . ASN B 1 120 ? 1.923 -17.5 -15.508 1 96.94 120 ASN B C 1
ATOM 3242 O O . ASN B 1 120 ? 3.096 -17.453 -15.133 1 96.94 120 ASN B O 1
ATOM 3246 N N . PHE B 1 121 ? 1.435 -18.484 -16.203 1 97.44 121 PHE B N 1
ATOM 3247 C CA . PHE B 1 121 ? 2.336 -19.516 -16.734 1 97.44 121 PHE B CA 1
ATOM 3248 C C . PHE B 1 121 ? 3.418 -18.875 -17.609 1 97.44 121 PHE B C 1
ATOM 3250 O O . PHE B 1 121 ? 4.609 -19.062 -17.359 1 97.44 121 PHE B O 1
ATOM 3257 N N . ASN B 1 122 ? 3.002 -18.109 -18.516 1 97.94 122 ASN B N 1
ATOM 3258 C CA . ASN B 1 122 ? 3.945 -17.484 -19.438 1 97.94 122 ASN B CA 1
ATOM 3259 C C . ASN B 1 122 ? 4.852 -16.484 -18.734 1 97.94 122 ASN B C 1
ATOM 3261 O O . ASN B 1 122 ? 6.031 -16.359 -19.062 1 97.94 122 ASN B O 1
ATOM 3265 N N . ALA B 1 123 ? 4.285 -15.719 -17.844 1 98.12 123 ALA B N 1
ATOM 3266 C CA . ALA B 1 123 ? 5.07 -14.742 -17.094 1 98.12 123 ALA B CA 1
ATOM 3267 C C . ALA B 1 123 ? 6.219 -15.422 -16.344 1 98.12 123 ALA B C 1
ATOM 3269 O O . ALA B 1 123 ? 7.363 -14.969 -16.422 1 98.12 123 ALA B O 1
ATOM 3270 N N . SER B 1 124 ? 5.898 -16.484 -15.68 1 98.31 124 SER B N 1
ATOM 3271 C CA . SER B 1 124 ? 6.91 -17.203 -14.906 1 98.31 124 SER B CA 1
ATOM 3272 C C . SER B 1 124 ? 7.891 -17.922 -15.828 1 98.31 124 SER B C 1
ATOM 3274 O O . SER B 1 124 ? 9.086 -18 -15.523 1 98.31 124 SER B O 1
ATOM 3276 N N . TYR B 1 125 ? 7.379 -18.453 -16.906 1 98.56 125 TYR B N 1
ATOM 3277 C CA . TYR B 1 125 ? 8.234 -19.078 -17.891 1 98.56 125 TYR B CA 1
ATOM 3278 C C . TYR B 1 125 ? 9.281 -18.109 -18.422 1 98.56 125 TYR B C 1
ATOM 3280 O O . TYR B 1 125 ? 10.469 -18.422 -18.453 1 98.56 125 TYR B O 1
ATOM 3288 N N . GLN B 1 126 ? 8.875 -16.906 -18.75 1 98.5 126 GLN B N 1
ATOM 3289 C CA . GLN B 1 126 ? 9.766 -15.891 -19.297 1 98.5 126 GLN B CA 1
ATOM 3290 C C . GLN B 1 126 ? 10.82 -15.469 -18.266 1 98.5 126 GLN B C 1
ATOM 3292 O O . GLN B 1 126 ? 11.992 -15.305 -18.609 1 98.5 126 GLN B O 1
ATOM 3297 N N . ALA B 1 127 ? 10.375 -15.32 -17.047 1 98.75 127 ALA B N 1
ATOM 3298 C CA . ALA B 1 127 ? 11.281 -14.914 -15.984 1 98.75 127 ALA B CA 1
ATOM 3299 C C . ALA B 1 127 ? 12.352 -15.977 -15.742 1 98.75 127 ALA B C 1
ATOM 3301 O O . ALA B 1 127 ? 13.539 -15.664 -15.648 1 98.75 127 ALA B O 1
ATOM 3302 N N . THR B 1 128 ? 11.922 -17.203 -15.664 1 98.81 128 THR B N 1
ATOM 3303 C CA . THR B 1 128 ? 12.844 -18.312 -15.445 1 98.81 128 THR B CA 1
ATOM 3304 C C . THR B 1 128 ? 13.781 -18.5 -16.641 1 98.81 128 THR B C 1
ATOM 3306 O O . THR B 1 128 ? 14.984 -18.656 -16.469 1 98.81 128 THR B O 1
ATOM 3309 N N . ASN B 1 129 ? 13.195 -18.453 -17.797 1 98.56 129 ASN B N 1
ATOM 3310 C CA . ASN B 1 129 ? 13.977 -18.578 -19.016 1 98.56 129 ASN B CA 1
ATOM 3311 C C . ASN B 1 129 ? 15.07 -17.531 -19.109 1 98.56 129 ASN B C 1
ATOM 3313 O O . ASN B 1 129 ? 16.188 -17.812 -19.516 1 98.56 129 ASN B O 1
ATOM 3317 N N . HIS B 1 130 ? 14.75 -16.328 -18.734 1 98.69 130 HIS B N 1
ATOM 3318 C CA . HIS B 1 130 ? 15.727 -15.242 -18.719 1 98.69 130 HIS B CA 1
ATOM 3319 C C . HIS B 1 130 ? 16.922 -15.586 -17.844 1 98.69 130 HIS B C 1
ATOM 3321 O O . HIS B 1 130 ? 18.078 -1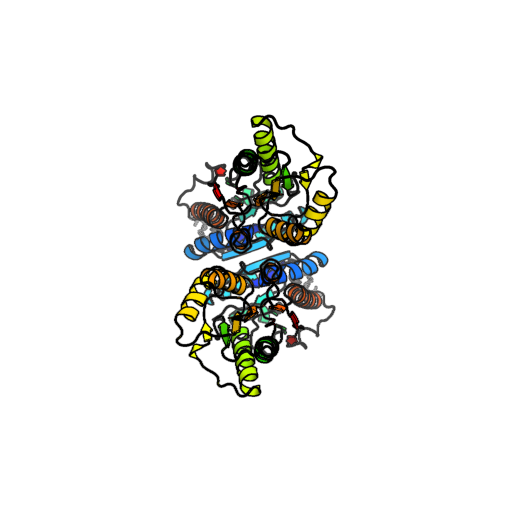5.414 -18.25 1 98.69 130 HIS B O 1
ATOM 3327 N N . LEU B 1 131 ? 16.641 -16.078 -16.625 1 98.75 131 LEU B N 1
ATOM 3328 C CA . LEU B 1 131 ? 17.719 -16.453 -15.727 1 98.75 131 LEU B CA 1
ATOM 3329 C C . LEU B 1 131 ? 18.578 -17.562 -16.328 1 98.75 131 LEU B C 1
ATOM 3331 O O . LEU B 1 131 ? 19.812 -17.516 -16.234 1 98.75 131 LEU B O 1
ATOM 3335 N N . LEU B 1 132 ? 17.969 -18.531 -16.984 1 98.44 132 LEU B N 1
ATOM 3336 C CA . LEU B 1 132 ? 18.672 -19.625 -17.625 1 98.44 132 LEU B CA 1
ATOM 3337 C C . LEU B 1 132 ? 19.547 -19.109 -18.766 1 98.44 132 LEU B C 1
ATOM 3339 O O . LEU B 1 132 ? 20.688 -19.562 -18.938 1 98.44 132 LEU B O 1
ATOM 3343 N N . GLU B 1 133 ? 18.984 -18.172 -19.516 1 97.88 133 GLU B N 1
ATOM 3344 C CA . GLU B 1 133 ? 19.703 -17.578 -20.625 1 97.88 133 GLU B CA 1
ATOM 3345 C C . GLU B 1 133 ? 20.906 -16.781 -20.125 1 97.88 133 GLU B C 1
ATOM 3347 O O . GLU B 1 133 ? 21.906 -16.625 -20.859 1 97.88 133 GLU B O 1
ATOM 3352 N N . GLN B 1 134 ? 20.812 -16.281 -18.906 1 97.56 134 GLN B N 1
ATOM 3353 C CA . GLN B 1 134 ? 21.922 -15.547 -18.297 1 97.56 134 GLN B CA 1
ATOM 3354 C C . GLN B 1 134 ? 22.969 -16.5 -17.734 1 97.56 134 GLN B C 1
ATOM 3356 O O . GLN B 1 134 ? 23.984 -16.078 -17.188 1 97.56 134 GLN B O 1
ATOM 3361 N N . GLY B 1 135 ? 22.703 -17.844 -17.812 1 97.31 135 GLY B N 1
ATOM 3362 C CA . GLY B 1 135 ? 23.688 -18.844 -17.422 1 97.31 135 GLY B CA 1
ATOM 3363 C C . GLY B 1 135 ? 23.391 -19.5 -16.094 1 97.31 135 GLY B C 1
ATOM 3364 O O . GLY B 1 135 ? 24.125 -20.375 -15.633 1 97.31 135 GLY B O 1
ATOM 3365 N N . CYS B 1 136 ? 22.297 -19.109 -15.453 1 98.12 136 CYS B N 1
ATOM 3366 C CA . CYS B 1 136 ? 21.938 -19.734 -14.188 1 98.12 136 CYS B CA 1
ATOM 3367 C C . CYS B 1 136 ? 21.531 -21.188 -14.398 1 98.12 136 CYS B C 1
ATOM 3369 O O . CYS B 1 136 ? 20.922 -21.531 -15.422 1 98.12 136 CYS B O 1
ATOM 3371 N N . LYS B 1 137 ? 21.812 -22.016 -13.414 1 96.94 137 LYS B N 1
ATOM 3372 C CA . LYS B 1 137 ? 21.5 -23.438 -13.508 1 96.94 137 LYS B CA 1
ATOM 3373 C C . LYS B 1 137 ? 20.75 -23.922 -12.273 1 96.94 137 LYS B C 1
ATOM 3375 O O . LYS B 1 137 ? 20.062 -24.953 -12.312 1 96.94 137 LYS B O 1
ATOM 3380 N N . ARG B 1 138 ? 20.953 -23.266 -11.195 1 98.31 138 ARG B N 1
ATOM 3381 C CA . ARG B 1 138 ? 20.281 -23.578 -9.93 1 98.31 138 ARG B CA 1
ATOM 3382 C C . ARG B 1 138 ? 19.469 -22.391 -9.438 1 98.31 138 ARG B C 1
ATOM 3384 O O . ARG B 1 138 ? 19.969 -21.547 -8.688 1 98.31 138 ARG B O 1
ATOM 3391 N N . ILE B 1 139 ? 18.219 -22.422 -9.797 1 98.69 139 ILE B N 1
ATOM 3392 C CA . ILE B 1 139 ? 17.375 -21.25 -9.586 1 98.69 139 ILE B CA 1
ATOM 3393 C C . ILE B 1 139 ? 16.359 -21.547 -8.477 1 98.69 139 ILE B C 1
ATOM 3395 O O . ILE B 1 139 ? 15.523 -22.438 -8.617 1 98.69 139 ILE B O 1
ATOM 3399 N N . VAL B 1 140 ? 16.453 -20.828 -7.375 1 98.81 140 VAL B N 1
ATOM 3400 C CA . VAL B 1 140 ? 15.43 -20.875 -6.336 1 98.81 140 VAL B CA 1
ATOM 3401 C C . VAL B 1 140 ? 14.203 -20.062 -6.77 1 98.81 140 VAL B C 1
ATOM 3403 O O . VAL B 1 140 ? 14.344 -18.953 -7.289 1 98.81 140 VAL B O 1
ATOM 3406 N N . HIS B 1 141 ? 13.062 -20.641 -6.645 1 98.62 141 HIS B N 1
ATOM 3407 C CA . HIS B 1 141 ? 11.805 -19.953 -6.902 1 98.62 141 HIS B CA 1
ATOM 3408 C C . HIS B 1 141 ? 10.984 -19.797 -5.621 1 98.62 141 HIS B C 1
ATOM 3410 O O . HIS B 1 141 ? 10.633 -20.797 -4.984 1 98.62 141 HIS B O 1
ATOM 3416 N N . VAL B 1 142 ? 10.797 -18.547 -5.23 1 98.06 142 VAL B N 1
ATOM 3417 C CA . VAL B 1 142 ? 10.016 -18.234 -4.035 1 98.06 142 VAL B CA 1
ATOM 3418 C C . VAL B 1 142 ? 8.57 -17.938 -4.426 1 98.06 142 VAL B C 1
ATOM 3420 O O . VAL B 1 142 ? 8.305 -17 -5.184 1 98.06 142 VAL B O 1
ATOM 3423 N N . LEU B 1 143 ? 7.641 -18.719 -3.871 1 95.5 143 LEU B N 1
ATOM 3424 C CA . LEU B 1 143 ? 6.227 -18.641 -4.23 1 95.5 143 LEU B CA 1
ATOM 3425 C C . LEU B 1 143 ? 5.359 -18.484 -2.986 1 95.5 143 LEU B C 1
ATOM 3427 O O . LEU B 1 143 ? 5.805 -18.781 -1.874 1 95.5 143 LEU B O 1
ATOM 3431 N N . GLY B 1 144 ? 4.176 -17.969 -3.229 1 91.44 144 GLY B N 1
ATOM 3432 C CA . GLY B 1 144 ? 3.129 -18.125 -2.229 1 91.44 144 GLY B CA 1
ATOM 3433 C C . GLY B 1 144 ? 2.479 -19.5 -2.25 1 91.44 144 GLY B C 1
ATOM 3434 O O . GLY B 1 144 ? 2.98 -20.422 -2.896 1 91.44 144 GLY B O 1
ATOM 3435 N N . ASN B 1 145 ? 1.355 -19.594 -1.566 1 85.69 145 ASN B N 1
ATOM 3436 C CA . ASN B 1 145 ? 0.62 -20.844 -1.486 1 85.69 145 ASN B CA 1
ATOM 3437 C C . ASN B 1 145 ? 0.197 -21.344 -2.867 1 85.69 145 ASN B C 1
ATOM 3439 O O . ASN B 1 145 ? -0.594 -20.688 -3.549 1 85.69 145 ASN B O 1
ATOM 3443 N N . THR B 1 146 ? 0.582 -22.547 -3.244 1 87 146 THR B N 1
ATOM 3444 C CA . THR B 1 146 ? 0.382 -23.047 -4.602 1 87 146 THR B CA 1
ATOM 3445 C C . THR B 1 146 ? -1.026 -23.609 -4.766 1 87 146 THR B C 1
ATOM 3447 O O . THR B 1 146 ? -1.409 -24.016 -5.863 1 87 146 THR B O 1
ATOM 3450 N N . GLU B 1 147 ? -1.778 -23.547 -3.678 1 81.94 147 GLU B N 1
ATOM 3451 C CA . GLU B 1 147 ? -3.203 -23.828 -3.805 1 81.94 147 GLU B CA 1
ATOM 3452 C C . GLU B 1 147 ? -3.943 -22.688 -4.496 1 81.94 147 GLU B C 1
ATOM 3454 O O . GLU B 1 147 ? -5.062 -22.875 -4.98 1 81.94 147 GLU B O 1
ATOM 3459 N N . ILE B 1 148 ? -3.277 -21.641 -4.508 1 81.88 148 ILE B N 1
ATOM 3460 C CA . ILE B 1 148 ? -3.791 -20.5 -5.242 1 81.88 148 ILE B CA 1
ATOM 3461 C C . ILE B 1 148 ? -3.416 -20.609 -6.715 1 81.88 148 ILE B C 1
ATOM 3463 O O . ILE B 1 148 ? -2.252 -20.844 -7.051 1 81.88 148 ILE B O 1
ATOM 3467 N N . ASN B 1 149 ? -4.336 -20.422 -7.547 1 85.44 149 ASN B N 1
ATOM 3468 C CA . ASN B 1 149 ? -4.199 -20.688 -8.977 1 85.44 149 ASN B CA 1
ATOM 3469 C C . ASN B 1 149 ? -3.031 -19.922 -9.586 1 85.44 149 ASN B C 1
ATOM 3471 O O . ASN B 1 149 ? -2.277 -20.469 -10.391 1 85.44 149 ASN B O 1
ATOM 3475 N N . ILE B 1 150 ? -2.834 -18.719 -9.203 1 90.62 150 ILE B N 1
ATOM 3476 C CA . ILE B 1 150 ? -1.805 -17.906 -9.844 1 90.62 150 ILE B CA 1
ATOM 3477 C C . ILE B 1 150 ? -0.427 -18.5 -9.555 1 90.62 150 ILE B C 1
ATOM 3479 O O . ILE B 1 150 ? 0.414 -18.609 -10.445 1 90.62 150 ILE B O 1
ATOM 3483 N N . TYR B 1 151 ? -0.197 -18.969 -8.391 1 93.62 151 TYR B N 1
ATOM 3484 C CA . TYR B 1 151 ? 1.106 -19.5 -8.023 1 93.62 151 TYR B CA 1
ATOM 3485 C C . TYR B 1 151 ? 1.302 -20.891 -8.617 1 93.62 151 TYR B C 1
ATOM 3487 O O . TYR B 1 151 ? 2.422 -21.281 -8.961 1 93.62 151 TYR B O 1
ATOM 3495 N N . ALA B 1 152 ? 0.215 -21.656 -8.719 1 93.94 152 ALA B N 1
ATOM 3496 C CA . ALA B 1 152 ? 0.296 -22.953 -9.391 1 93.94 152 ALA B CA 1
ATOM 3497 C C . ALA B 1 152 ? 0.753 -22.797 -10.836 1 93.94 152 ALA B C 1
ATOM 3499 O O . ALA B 1 152 ? 1.612 -23.547 -11.305 1 93.94 152 ALA B O 1
ATOM 3500 N N . GLU B 1 153 ? 0.175 -21.812 -11.477 1 95.81 153 GLU B N 1
ATOM 3501 C CA . GLU B 1 153 ? 0.533 -21.547 -12.867 1 95.81 153 GLU B CA 1
ATOM 3502 C C . GLU B 1 153 ? 1.968 -21.047 -12.984 1 95.81 153 GLU B C 1
ATOM 3504 O O . GLU B 1 153 ? 2.684 -21.391 -13.922 1 95.81 153 GLU B O 1
ATOM 3509 N N . ARG B 1 154 ? 2.4 -20.234 -12.047 1 97.38 154 ARG B N 1
ATOM 3510 C CA . ARG B 1 154 ? 3.773 -19.734 -12.047 1 97.38 154 ARG B CA 1
ATOM 3511 C C . ARG B 1 154 ? 4.766 -20.875 -11.844 1 97.38 154 ARG B C 1
ATOM 3513 O O . ARG B 1 154 ? 5.801 -20.938 -12.508 1 97.38 154 ARG B O 1
ATOM 3520 N N . LEU B 1 155 ? 4.395 -21.766 -10.945 1 98 155 LEU B N 1
ATOM 3521 C CA . LEU B 1 155 ? 5.242 -22.922 -10.719 1 98 155 LEU B CA 1
ATOM 3522 C C . LEU B 1 155 ? 5.355 -23.766 -11.992 1 98 155 LEU B C 1
ATOM 3524 O O . LEU B 1 155 ? 6.441 -24.25 -12.328 1 98 155 LEU B O 1
ATOM 3528 N N . LYS B 1 156 ? 4.238 -23.953 -12.672 1 98.06 156 LYS B N 1
ATOM 3529 C CA . LYS B 1 156 ? 4.238 -24.688 -13.93 1 98.06 156 LYS B CA 1
ATOM 3530 C C . LYS B 1 156 ? 5.152 -24.031 -14.961 1 98.06 156 LYS B C 1
ATOM 3532 O O . LYS B 1 156 ? 5.891 -24.719 -15.672 1 98.06 156 LYS B O 1
ATOM 3537 N N . GLY B 1 157 ? 5.055 -22.703 -15.047 1 98.56 157 GLY B N 1
ATOM 3538 C CA . GLY B 1 157 ? 5.922 -21.969 -15.953 1 98.56 157 GLY B CA 1
ATOM 3539 C C . GLY B 1 157 ? 7.395 -22.125 -15.633 1 98.56 157 GLY B C 1
ATOM 3540 O O . GLY B 1 157 ? 8.219 -22.312 -16.531 1 98.56 157 GLY B O 1
ATOM 3541 N N . TYR B 1 158 ? 7.703 -22.125 -14.359 1 98.69 158 TYR B N 1
ATOM 3542 C CA . TYR B 1 158 ? 9.055 -22.359 -13.859 1 98.69 158 TYR B CA 1
ATOM 3543 C C . TYR B 1 158 ? 9.562 -23.734 -14.273 1 98.69 158 TYR B C 1
ATOM 3545 O O . TYR B 1 158 ? 10.641 -23.859 -14.852 1 98.69 158 TYR B O 1
ATOM 3553 N N . LYS B 1 159 ? 8.805 -24.734 -14.062 1 98.69 159 LYS B N 1
ATOM 3554 C CA . LYS B 1 159 ? 9.164 -26.109 -14.375 1 98.69 159 LYS B CA 1
ATOM 3555 C C . LYS B 1 159 ? 9.359 -26.297 -15.883 1 98.69 159 LYS B C 1
ATOM 3557 O O . LYS B 1 159 ? 10.281 -26.984 -16.312 1 98.69 159 LYS B O 1
ATOM 3562 N N . ASN B 1 160 ? 8.492 -25.703 -16.609 1 98.62 160 ASN B N 1
ATOM 3563 C CA . ASN B 1 160 ? 8.562 -25.844 -18.062 1 98.62 160 ASN B CA 1
ATOM 3564 C C . ASN B 1 160 ? 9.852 -25.25 -18.625 1 98.62 160 ASN B C 1
ATOM 3566 O O . ASN B 1 160 ? 10.461 -25.812 -19.531 1 98.62 160 ASN B O 1
ATOM 3570 N N . ALA B 1 161 ? 10.234 -24.078 -18.109 1 98.69 161 ALA B N 1
ATOM 3571 C CA . ALA B 1 161 ? 11.484 -23.453 -18.531 1 98.69 161 ALA B CA 1
ATOM 3572 C C . ALA B 1 161 ? 12.68 -24.359 -18.234 1 98.69 161 ALA B C 1
ATOM 3574 O O . ALA B 1 161 ? 13.562 -24.516 -19.078 1 98.69 161 ALA B O 1
ATOM 3575 N N . LEU B 1 162 ? 12.695 -24.953 -17.062 1 98.62 162 LEU B N 1
ATOM 3576 C CA . LEU B 1 162 ? 13.766 -25.875 -16.703 1 98.62 162 LEU B CA 1
ATOM 3577 C C . LEU B 1 162 ? 13.82 -27.047 -17.688 1 98.62 162 LEU B C 1
ATOM 3579 O O . LEU B 1 162 ? 14.898 -27.391 -18.188 1 98.62 162 LEU B O 1
ATOM 3583 N N . THR B 1 163 ? 12.688 -27.578 -17.938 1 98.19 163 THR B N 1
ATOM 3584 C CA . THR B 1 163 ? 12.586 -28.75 -18.812 1 98.19 163 THR B CA 1
ATOM 3585 C C . THR B 1 163 ? 13.141 -28.422 -20.203 1 98.19 163 THR B C 1
ATOM 3587 O O . THR B 1 163 ? 13.914 -29.203 -20.75 1 98.19 163 THR B O 1
ATOM 3590 N N . GLU B 1 164 ? 12.789 -27.344 -20.703 1 97.94 164 GLU B N 1
ATOM 3591 C CA . GLU B 1 164 ? 13.203 -26.953 -22.047 1 97.94 164 GLU B CA 1
ATOM 3592 C C . GLU B 1 164 ? 14.719 -26.734 -22.125 1 97.94 164 GLU B C 1
ATOM 3594 O O . GLU B 1 164 ? 15.312 -26.828 -23.203 1 97.94 164 GLU B O 1
ATOM 3599 N N . HIS B 1 165 ? 15.312 -26.453 -21.031 1 97.88 165 HIS B N 1
ATOM 3600 C CA . HIS B 1 165 ? 16.75 -26.25 -20.984 1 97.88 165 HIS B CA 1
ATOM 3601 C C . HIS B 1 165 ? 17.469 -27.5 -20.469 1 97.88 165 HIS B C 1
ATOM 3603 O O . HIS B 1 165 ? 18.656 -27.453 -20.156 1 97.88 165 HIS B O 1
ATOM 3609 N N . ASN B 1 166 ? 16.703 -28.562 -20.297 1 97.88 166 ASN B N 1
ATOM 3610 C CA . ASN B 1 166 ? 17.219 -29.859 -19.859 1 97.88 166 ASN B CA 1
ATOM 3611 C C . ASN B 1 166 ? 17.797 -29.797 -18.453 1 97.88 166 ASN B C 1
ATOM 3613 O O . ASN B 1 166 ? 18.859 -30.375 -18.188 1 97.88 166 ASN B O 1
ATOM 3617 N N . ILE B 1 167 ? 17.219 -28.969 -17.672 1 97.81 167 ILE B N 1
ATOM 3618 C CA . ILE B 1 167 ? 17.578 -28.906 -16.25 1 97.81 167 ILE B CA 1
ATOM 3619 C C . ILE B 1 167 ? 16.516 -29.609 -15.422 1 97.81 167 ILE B C 1
ATOM 3621 O O . ILE B 1 167 ? 15.312 -29.391 -15.609 1 97.81 167 ILE B O 1
ATOM 3625 N N . SER B 1 168 ? 16.906 -30.484 -14.555 1 97.31 168 SER B N 1
ATOM 3626 C CA . SER B 1 168 ? 15.969 -31.266 -13.742 1 97.31 168 SER B CA 1
ATOM 3627 C C . SER B 1 168 ? 15.336 -30.406 -12.656 1 97.31 168 SER B C 1
ATOM 3629 O O . SER B 1 168 ? 16.016 -29.594 -12.031 1 97.31 168 SER B O 1
ATOM 3631 N N . TYR B 1 169 ? 14.125 -30.625 -12.539 1 97.69 169 TYR B N 1
ATOM 3632 C CA . TYR B 1 169 ? 13.398 -29.984 -11.445 1 97.69 169 TYR B CA 1
ATOM 3633 C C . TYR B 1 169 ? 13.875 -30.5 -10.094 1 97.69 169 TYR B C 1
ATOM 3635 O O . TYR B 1 169 ? 14.055 -31.703 -9.914 1 97.69 169 TYR B O 1
ATOM 3643 N N . ASP B 1 170 ? 14.164 -29.641 -9.195 1 97.62 170 ASP B N 1
ATOM 3644 C CA . ASP B 1 170 ? 14.586 -29.938 -7.832 1 97.62 170 ASP B CA 1
ATOM 3645 C C . ASP B 1 170 ? 13.664 -29.281 -6.812 1 97.62 170 ASP B C 1
ATOM 3647 O O . ASP B 1 170 ? 13.703 -28.062 -6.633 1 97.62 170 ASP B O 1
ATOM 3651 N N . GLN B 1 171 ? 12.898 -30.047 -6.105 1 96.5 171 GLN B N 1
ATOM 3652 C CA . GLN B 1 171 ? 11.898 -29.547 -5.164 1 96.5 171 GLN B CA 1
ATOM 3653 C C . GLN B 1 171 ? 12.555 -28.75 -4.039 1 96.5 171 GLN B C 1
ATOM 3655 O O . GLN B 1 171 ? 11.938 -27.859 -3.457 1 96.5 171 GLN B O 1
ATOM 3660 N N . THR B 1 172 ? 13.812 -28.984 -3.76 1 96.75 172 THR B N 1
ATOM 3661 C CA . THR B 1 172 ? 14.508 -28.312 -2.668 1 96.75 172 THR B CA 1
ATOM 3662 C C . THR B 1 172 ? 14.789 -26.859 -3.023 1 96.75 172 THR B C 1
ATOM 3664 O O . THR B 1 172 ? 15.148 -26.062 -2.156 1 96.75 172 THR B O 1
ATOM 3667 N N . LEU B 1 173 ? 14.531 -26.484 -4.289 1 98.25 173 LEU B N 1
ATOM 3668 C CA . LEU B 1 173 ? 14.773 -25.109 -4.746 1 98.25 173 LEU B CA 1
ATOM 3669 C C . LEU B 1 173 ? 13.484 -24.297 -4.715 1 98.25 173 LEU B C 1
ATOM 3671 O O . LEU B 1 173 ? 13.477 -23.141 -5.129 1 98.25 173 LEU B O 1
ATOM 3675 N N . ILE B 1 174 ? 12.414 -24.891 -4.203 1 98.19 174 ILE B N 1
ATOM 3676 C CA . ILE B 1 174 ? 11.141 -24.203 -4.074 1 98.19 174 ILE B CA 1
ATOM 3677 C C . ILE B 1 174 ? 10.938 -23.766 -2.625 1 98.19 174 ILE B C 1
ATOM 3679 O O . ILE B 1 174 ? 11.016 -24.578 -1.705 1 98.19 174 ILE B O 1
ATOM 3683 N N . ILE B 1 175 ? 10.75 -22.484 -2.445 1 97.38 175 ILE B N 1
ATOM 3684 C CA . ILE B 1 175 ? 10.414 -21.938 -1.132 1 97.38 175 ILE B CA 1
ATOM 3685 C C . ILE B 1 175 ? 9 -21.359 -1.152 1 97.38 175 ILE B C 1
ATOM 3687 O O . ILE B 1 175 ? 8.695 -20.469 -1.947 1 97.38 175 ILE B O 1
ATOM 3691 N N . ILE B 1 176 ? 8.109 -21.922 -0.336 1 94.81 176 ILE B N 1
ATOM 3692 C CA . ILE B 1 176 ? 6.734 -21.438 -0.218 1 94.81 176 ILE B CA 1
ATOM 3693 C C . ILE B 1 176 ? 6.562 -20.672 1.092 1 94.81 176 ILE B C 1
ATOM 3695 O O . ILE B 1 176 ? 6.789 -21.234 2.174 1 94.81 176 ILE B O 1
ATOM 3699 N N . MET B 1 177 ? 6.219 -19.422 0.958 1 90.56 177 MET B N 1
ATOM 3700 C CA . MET B 1 177 ? 6.016 -18.625 2.168 1 90.56 177 MET B CA 1
ATOM 3701 C C . MET B 1 177 ? 5.18 -17.391 1.875 1 90.56 177 MET B C 1
ATOM 3703 O O . MET B 1 177 ? 4.84 -17.125 0.721 1 90.56 177 MET B O 1
ATOM 3707 N N . ASP B 1 178 ? 4.758 -16.734 2.98 1 83.38 178 ASP B N 1
ATOM 3708 C CA . ASP B 1 178 ? 4.098 -15.438 2.822 1 83.38 178 ASP B CA 1
ATOM 3709 C C . ASP B 1 178 ? 5.074 -14.383 2.312 1 83.38 178 ASP B C 1
ATOM 3711 O O . ASP B 1 178 ? 6.164 -14.211 2.869 1 83.38 178 ASP B O 1
ATOM 3715 N N . LEU B 1 179 ? 4.777 -13.75 1.289 1 83.31 179 LEU B N 1
ATOM 3716 C CA . LEU B 1 179 ? 5.68 -12.875 0.549 1 83.31 179 LEU B CA 1
ATOM 3717 C C . LEU B 1 179 ? 5.637 -11.461 1.11 1 83.31 179 LEU B C 1
ATOM 3719 O O . LEU B 1 179 ? 5.504 -10.492 0.357 1 83.31 179 LEU B O 1
ATOM 3723 N N . GLY B 1 180 ? 5.684 -11.383 2.424 1 77.38 180 GLY B N 1
ATOM 3724 C CA . GLY B 1 180 ? 5.762 -10.062 3.043 1 77.38 180 GLY B CA 1
ATOM 372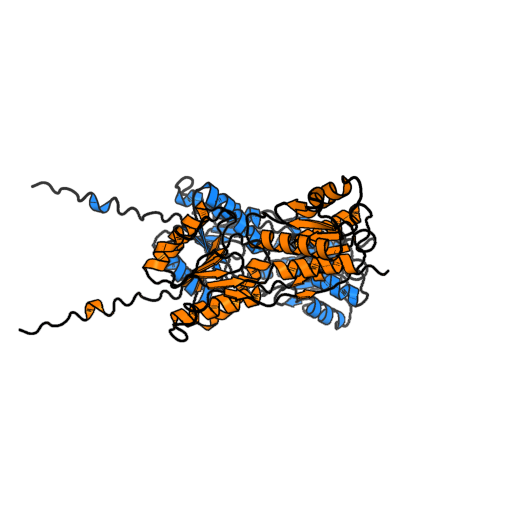5 C C . GLY B 1 180 ? 7.141 -9.438 2.947 1 77.38 180 GLY B C 1
ATOM 3726 O O . GLY B 1 180 ? 8.086 -10.086 2.494 1 77.38 180 GLY B O 1
ATOM 3727 N N . GLU B 1 181 ? 7.258 -8.133 3.256 1 72.69 181 GLU B N 1
ATOM 3728 C CA . GLU B 1 181 ? 8.508 -7.391 3.164 1 72.69 181 GLU B CA 1
ATOM 3729 C C . GLU B 1 181 ? 9.57 -7.969 4.098 1 72.69 181 GLU B C 1
ATOM 3731 O O . GLU B 1 181 ? 10.766 -7.867 3.828 1 72.69 181 GLU B O 1
ATOM 3736 N N . ASP B 1 182 ? 9.188 -8.68 5.039 1 77 182 ASP B N 1
ATOM 3737 C CA . ASP B 1 182 ? 10.117 -9.164 6.047 1 77 182 ASP B CA 1
ATOM 3738 C C . ASP B 1 182 ? 10.555 -10.594 5.746 1 77 182 ASP B C 1
ATOM 3740 O O . ASP B 1 182 ? 11.391 -11.156 6.457 1 77 182 ASP B O 1
ATOM 3744 N N . ALA B 1 183 ? 10.125 -11.062 4.676 1 90.25 183 ALA B N 1
ATOM 3745 C CA . ALA B 1 183 ? 10.391 -12.469 4.375 1 90.25 183 ALA B CA 1
ATOM 3746 C C . ALA B 1 183 ? 11.797 -12.656 3.814 1 90.25 183 ALA B C 1
ATOM 3748 O O . ALA B 1 183 ? 12.32 -13.766 3.801 1 90.25 183 ALA B O 1
ATOM 3749 N N . GLY B 1 184 ? 12.422 -11.617 3.375 1 94.56 184 GLY B N 1
ATOM 3750 C CA . GLY B 1 184 ? 13.703 -11.68 2.689 1 94.56 184 GLY B CA 1
ATOM 3751 C C . GLY B 1 184 ? 14.805 -12.305 3.529 1 94.56 184 GLY B C 1
ATOM 3752 O O . GLY B 1 184 ? 15.594 -13.109 3.029 1 94.56 184 GLY B O 1
ATOM 3753 N N . GLU B 1 185 ? 14.812 -11.961 4.812 1 94.25 185 GLU B N 1
ATOM 3754 C CA . GLU B 1 185 ? 15.828 -12.5 5.711 1 94.25 185 GLU B CA 1
ATOM 3755 C C . GLU B 1 185 ? 15.719 -14.016 5.816 1 94.25 185 GLU B C 1
ATOM 3757 O O . GLU B 1 185 ? 16.719 -14.727 5.734 1 94.25 185 GLU B O 1
ATOM 3762 N N . PHE B 1 186 ? 14.531 -14.453 5.973 1 96.19 186 PHE B N 1
ATOM 3763 C CA . PHE B 1 186 ? 14.281 -15.883 6.121 1 96.19 186 PHE B CA 1
ATOM 3764 C C . PHE B 1 186 ? 14.648 -16.641 4.848 1 96.19 186 PHE B C 1
ATOM 3766 O O . PHE B 1 186 ? 15.242 -17.719 4.902 1 96.19 186 PHE B O 1
ATOM 3773 N N . ILE B 1 187 ? 14.305 -16.062 3.748 1 97.44 187 ILE B N 1
ATOM 3774 C CA . ILE B 1 187 ? 14.586 -16.688 2.455 1 97.44 187 ILE B CA 1
ATOM 3775 C C . ILE B 1 187 ? 16.094 -16.828 2.26 1 97.44 187 ILE B C 1
ATOM 3777 O O . ILE B 1 187 ? 16.578 -17.891 1.874 1 97.44 187 ILE B O 1
ATOM 3781 N N . VAL B 1 188 ? 16.844 -15.82 2.553 1 97.88 188 VAL B N 1
ATOM 3782 C CA . VAL B 1 188 ? 18.281 -15.82 2.365 1 97.88 188 VAL B CA 1
ATOM 3783 C C . VAL B 1 188 ? 18.938 -16.797 3.342 1 97.88 188 VAL B C 1
ATOM 3785 O O . VAL B 1 188 ? 19.891 -17.5 2.986 1 97.88 188 VAL B O 1
ATOM 3788 N N . ASP B 1 189 ? 18.375 -16.844 4.555 1 97.19 189 ASP B N 1
ATOM 3789 C CA . ASP B 1 189 ? 18.875 -17.828 5.516 1 97.19 189 ASP B CA 1
ATOM 3790 C C . ASP B 1 189 ? 18.734 -19.25 4.977 1 97.19 189 ASP B C 1
ATOM 3792 O O . ASP B 1 189 ? 19.656 -20.062 5.125 1 97.19 189 ASP B O 1
ATOM 3796 N N . GLN B 1 190 ? 17.625 -19.531 4.426 1 97.38 190 GLN B N 1
ATOM 3797 C CA . GLN B 1 190 ? 17.406 -20.844 3.832 1 97.38 190 GLN B CA 1
ATOM 3798 C C . GLN B 1 190 ? 18.375 -21.109 2.689 1 97.38 190 GLN B C 1
ATOM 3800 O O . GLN B 1 190 ? 18.922 -22.203 2.564 1 97.38 190 GLN B O 1
ATOM 3805 N N . ILE B 1 191 ? 18.609 -20.125 1.881 1 97.94 191 ILE B N 1
ATOM 3806 C CA . ILE B 1 191 ? 19.516 -20.219 0.737 1 97.94 191 ILE B CA 1
ATOM 3807 C C . ILE B 1 191 ? 20.938 -20.516 1.22 1 97.94 191 ILE B C 1
ATOM 3809 O O . ILE B 1 191 ? 21.609 -21.406 0.687 1 97.94 191 ILE B O 1
ATOM 3813 N N . LEU B 1 192 ? 21.328 -19.812 2.254 1 97.62 192 LEU B N 1
ATOM 3814 C CA . LEU B 1 192 ? 22.688 -19.938 2.787 1 97.62 192 LEU B CA 1
ATOM 3815 C C . LEU B 1 192 ? 22.875 -21.312 3.428 1 97.62 192 LEU B C 1
ATOM 3817 O O . LEU B 1 192 ? 24.016 -21.766 3.592 1 97.62 192 LEU B O 1
ATOM 3821 N N . GLY B 1 193 ? 21.797 -21.938 3.787 1 97.19 193 GLY B N 1
ATOM 3822 C CA . GLY B 1 193 ? 21.859 -23.25 4.398 1 97.19 193 GLY B CA 1
ATOM 3823 C C . GLY B 1 193 ? 21.906 -24.391 3.387 1 97.19 193 GLY B C 1
ATOM 3824 O O . GLY B 1 193 ? 22.125 -25.547 3.75 1 97.19 193 GLY B O 1
ATOM 3825 N N . MET B 1 194 ? 21.75 -24.062 2.143 1 96.81 194 MET B N 1
ATOM 3826 C CA . MET B 1 194 ? 21.781 -25.094 1.101 1 96.81 194 MET B CA 1
ATOM 3827 C C . MET B 1 194 ? 23.188 -25.625 0.894 1 96.81 194 MET B C 1
ATOM 3829 O O . MET B 1 194 ? 24.172 -24.906 1.112 1 96.81 194 MET B O 1
ATOM 3833 N N . GLU B 1 195 ? 23.266 -26.859 0.486 1 94.88 195 GLU B N 1
ATOM 3834 C CA . GLU B 1 195 ? 24.562 -27.484 0.234 1 94.88 195 GLU B CA 1
ATOM 3835 C C . GLU B 1 195 ? 25.328 -26.766 -0.865 1 94.88 195 GLU B C 1
ATOM 3837 O O . GLU B 1 195 ? 26.547 -26.562 -0.757 1 94.88 195 GLU B O 1
ATOM 3842 N N . THR B 1 196 ? 24.625 -26.453 -1.899 1 96.12 196 THR B N 1
ATOM 3843 C CA . THR B 1 196 ? 25.141 -25.672 -3.01 1 96.12 196 THR B CA 1
ATOM 3844 C C . THR B 1 196 ? 24.344 -24.391 -3.188 1 96.12 196 THR B C 1
ATOM 3846 O O . THR B 1 196 ? 23.125 -24.422 -3.314 1 96.12 196 THR B O 1
ATOM 3849 N N . LEU B 1 197 ? 25.062 -23.297 -3.236 1 97.25 197 LEU B N 1
ATOM 3850 C CA . LEU B 1 197 ? 24.406 -22 -3.412 1 97.25 197 LEU B CA 1
ATOM 3851 C C . LEU B 1 197 ? 23.766 -21.906 -4.793 1 97.25 197 LEU B C 1
ATOM 3853 O O . LEU B 1 197 ? 24.359 -22.328 -5.789 1 97.25 197 LEU B O 1
ATOM 3857 N N . PRO B 1 198 ? 22.594 -21.406 -4.805 1 98.56 198 PRO B N 1
ATOM 3858 C CA . PRO B 1 198 ? 22.016 -21.141 -6.125 1 98.56 198 PRO B CA 1
ATOM 3859 C C . PRO B 1 198 ? 22.703 -19.969 -6.844 1 98.56 198 PRO B C 1
ATOM 3861 O O . PRO B 1 198 ? 23.453 -19.219 -6.223 1 98.56 198 PRO B O 1
ATOM 3864 N N . ASP B 1 199 ? 22.453 -19.938 -8.094 1 98.56 199 ASP B N 1
ATOM 3865 C CA . ASP B 1 199 ? 23 -18.828 -8.867 1 98.56 199 ASP B CA 1
ATOM 3866 C C . ASP B 1 199 ? 21.875 -17.969 -9.461 1 98.56 199 ASP B C 1
ATOM 3868 O O . ASP B 1 199 ? 22.156 -16.984 -10.148 1 98.56 199 ASP B O 1
ATOM 3872 N N . GLY B 1 200 ? 20.594 -18.328 -9.234 1 98.75 200 GLY B N 1
ATOM 3873 C CA . GLY B 1 200 ? 19.406 -17.562 -9.594 1 98.75 200 GLY B CA 1
ATOM 3874 C C . GLY B 1 200 ? 18.344 -17.562 -8.508 1 98.75 200 GLY B C 1
ATOM 3875 O O . GLY B 1 200 ? 18.188 -18.547 -7.793 1 98.75 200 GLY B O 1
ATOM 3876 N N . LEU B 1 201 ? 17.703 -16.5 -8.336 1 98.88 201 LEU B N 1
ATOM 3877 C CA . LEU B 1 201 ? 16.609 -16.328 -7.383 1 98.88 201 LEU B CA 1
ATOM 3878 C C . LEU B 1 201 ? 15.43 -15.609 -8.031 1 98.88 201 LEU B C 1
ATOM 3880 O O . LEU B 1 201 ? 15.547 -14.461 -8.453 1 98.88 201 LEU B O 1
ATOM 3884 N N . PHE B 1 202 ? 14.359 -16.328 -8.203 1 98.81 202 PHE B N 1
ATOM 3885 C CA . PHE B 1 202 ? 13.109 -15.789 -8.727 1 98.81 202 PHE B CA 1
ATOM 3886 C C . PHE B 1 202 ? 12.07 -15.648 -7.617 1 98.81 202 PHE B C 1
ATOM 3888 O O . PHE B 1 202 ? 11.547 -16.656 -7.121 1 98.81 202 PHE B O 1
ATOM 3895 N N . VAL B 1 203 ? 11.828 -14.375 -7.242 1 98.19 203 VAL B N 1
ATOM 3896 C CA . VAL B 1 203 ? 10.914 -14.078 -6.141 1 98.19 203 VAL B CA 1
ATOM 3897 C C . VAL B 1 203 ? 9.602 -13.523 -6.688 1 98.19 203 VAL B C 1
ATOM 3899 O O . VAL B 1 203 ? 9.602 -12.586 -7.48 1 98.19 203 VAL B O 1
ATOM 3902 N N . SER B 1 204 ? 8.484 -13.984 -6.223 1 96 204 SER B N 1
ATOM 3903 C CA . SER B 1 204 ? 7.176 -13.672 -6.789 1 96 204 SER B CA 1
ATOM 3904 C C . SER B 1 204 ? 6.664 -12.32 -6.289 1 96 204 SER B C 1
ATOM 3906 O O . SER B 1 204 ? 5.461 -12.062 -6.312 1 96 204 SER B O 1
ATOM 3908 N N . ASN B 1 205 ? 7.508 -11.5 -5.789 1 94.06 205 ASN B N 1
ATOM 3909 C CA . ASN B 1 205 ? 7.145 -10.188 -5.258 1 94.06 205 ASN B CA 1
ATOM 3910 C C . ASN B 1 205 ? 8.359 -9.266 -5.168 1 94.06 205 ASN B C 1
ATOM 3912 O O . ASN B 1 205 ? 9.375 -9.625 -4.574 1 94.06 205 ASN B O 1
ATOM 3916 N N . ASP B 1 206 ? 8.242 -8.062 -5.66 1 95 206 ASP B N 1
ATOM 3917 C CA . ASP B 1 206 ? 9.383 -7.152 -5.766 1 95 206 ASP B CA 1
ATOM 3918 C C . ASP B 1 206 ? 9.859 -6.703 -4.387 1 95 206 ASP B C 1
ATOM 3920 O O . ASP B 1 206 ? 11.062 -6.566 -4.156 1 95 206 ASP B O 1
ATOM 3924 N N . ALA B 1 207 ? 8.898 -6.434 -3.525 1 92.75 207 ALA B N 1
ATOM 3925 C CA . ALA B 1 207 ? 9.305 -6.012 -2.186 1 92.75 207 ALA B CA 1
ATOM 3926 C C . ALA B 1 207 ? 10.094 -7.109 -1.479 1 92.75 207 ALA B C 1
ATOM 3928 O O . ALA B 1 207 ? 11.102 -6.836 -0.822 1 92.75 207 ALA B O 1
ATOM 3929 N N . CYS B 1 208 ? 9.656 -8.297 -1.627 1 94.88 208 CYS B N 1
ATOM 3930 C CA . CYS B 1 208 ? 10.367 -9.453 -1.075 1 94.88 208 CYS B CA 1
ATOM 3931 C C . CYS B 1 208 ? 11.719 -9.633 -1.75 1 94.88 208 CYS B C 1
ATOM 3933 O O . CYS B 1 208 ? 12.719 -9.922 -1.084 1 94.88 208 CYS B O 1
ATOM 3935 N N . ALA B 1 209 ? 11.75 -9.477 -3.053 1 97.12 209 ALA B N 1
ATOM 3936 C CA . ALA B 1 209 ? 13.008 -9.57 -3.795 1 97.12 209 ALA B CA 1
ATOM 3937 C C . ALA B 1 209 ? 14.016 -8.539 -3.305 1 97.12 209 ALA B C 1
ATOM 3939 O O . ALA B 1 209 ? 15.195 -8.844 -3.133 1 97.12 209 ALA B O 1
ATOM 3940 N N . ALA B 1 210 ? 13.508 -7.344 -3.074 1 95.94 210 ALA B N 1
ATOM 3941 C CA . ALA B 1 210 ? 14.375 -6.285 -2.561 1 95.94 210 ALA B CA 1
ATOM 3942 C C . ALA B 1 210 ? 14.938 -6.652 -1.192 1 95.94 210 ALA B C 1
ATOM 3944 O O . ALA B 1 210 ? 16.125 -6.414 -0.917 1 95.94 210 ALA B O 1
ATOM 3945 N N . SER B 1 211 ? 14.109 -7.215 -0.375 1 96.12 211 SER B N 1
ATOM 3946 C CA . SER B 1 211 ? 14.555 -7.668 0.938 1 96.12 211 SER B CA 1
ATOM 3947 C C . SER B 1 211 ? 15.602 -8.773 0.817 1 96.12 211 SER B C 1
ATOM 3949 O O . SER B 1 211 ? 16.578 -8.789 1.56 1 96.12 211 SER B O 1
ATOM 3951 N N . CYS B 1 212 ? 15.406 -9.656 -0.091 1 97.69 212 CYS B N 1
ATOM 3952 C CA . CYS B 1 212 ? 16.375 -10.711 -0.339 1 97.69 212 CYS B CA 1
ATOM 3953 C C . CYS B 1 212 ? 17.719 -10.117 -0.751 1 97.69 212 CYS B C 1
ATOM 3955 O O . CYS B 1 212 ? 18.766 -10.531 -0.241 1 97.69 212 CYS B O 1
ATOM 3957 N N . ILE B 1 213 ? 17.688 -9.164 -1.688 1 97.5 213 ILE B N 1
ATOM 3958 C CA . ILE B 1 213 ? 18.906 -8.539 -2.178 1 97.5 213 ILE B CA 1
ATOM 3959 C C . ILE B 1 213 ? 19.656 -7.898 -1.016 1 97.5 213 ILE B C 1
ATOM 3961 O O . ILE B 1 213 ? 20.875 -8.07 -0.884 1 97.5 213 ILE B O 1
ATOM 3965 N N . LYS B 1 214 ? 18.938 -7.188 -0.176 1 95.88 214 LYS B N 1
ATOM 3966 C CA . LYS B 1 214 ? 19.547 -6.566 0.995 1 95.88 214 LYS B CA 1
ATOM 3967 C C . LYS B 1 214 ? 20.266 -7.602 1.854 1 95.88 214 LYS B C 1
ATOM 3969 O O . LYS B 1 214 ? 21.422 -7.398 2.25 1 95.88 214 LYS B O 1
ATOM 3974 N N . HIS B 1 215 ? 19.609 -8.68 2.129 1 96.62 215 HIS B N 1
ATOM 3975 C CA . HIS B 1 215 ? 20.156 -9.68 3.037 1 96.62 215 HIS B CA 1
ATOM 3976 C C . HIS B 1 215 ? 21.266 -10.484 2.367 1 96.62 215 HIS B C 1
ATOM 3978 O O . HIS B 1 215 ? 22.219 -10.906 3.027 1 96.62 215 HIS B O 1
ATOM 3984 N N . LEU B 1 216 ? 21.203 -10.688 1.037 1 98 216 LEU B N 1
ATOM 3985 C CA . LEU B 1 216 ? 22.312 -11.289 0.311 1 98 216 LEU B CA 1
ATOM 3986 C C . LEU B 1 216 ? 23.562 -10.438 0.443 1 98 216 LEU B C 1
ATOM 3988 O O . LEU B 1 216 ? 24.641 -10.953 0.741 1 98 216 LEU B O 1
ATOM 3992 N N . LYS B 1 217 ? 23.391 -9.156 0.286 1 96.81 217 LYS B N 1
ATOM 3993 C CA . LYS B 1 217 ? 24.516 -8.227 0.39 1 96.81 217 LYS B CA 1
ATOM 3994 C C . LYS B 1 217 ? 25.109 -8.25 1.791 1 96.81 217 LYS B C 1
ATOM 3996 O O . LYS B 1 217 ? 26.344 -8.188 1.945 1 96.81 217 LYS B O 1
ATOM 4001 N N . LEU B 1 218 ? 24.266 -8.328 2.75 1 95.25 218 LEU B N 1
ATOM 4002 C CA . LEU B 1 218 ? 24.734 -8.375 4.133 1 95.25 218 LEU B CA 1
ATOM 4003 C C . LEU B 1 218 ? 25.625 -9.594 4.367 1 95.25 218 LEU B C 1
ATOM 4005 O O . LEU B 1 218 ? 26.453 -9.586 5.273 1 95.25 218 LEU B O 1
ATOM 4009 N N . HIS B 1 219 ? 25.453 -10.594 3.535 1 97.31 219 HIS B N 1
ATOM 4010 C CA . HIS B 1 219 ? 26.25 -11.812 3.65 1 97.31 219 HIS B CA 1
ATOM 4011 C C . HIS B 1 219 ? 27.328 -11.875 2.576 1 97.31 219 HIS B C 1
ATOM 4013 O O . HIS B 1 219 ? 27.859 -12.945 2.281 1 97.31 219 HIS B O 1
ATOM 4019 N N . ASN B 1 220 ? 27.562 -10.766 1.933 1 97.69 220 ASN B N 1
ATOM 4020 C CA . ASN B 1 220 ? 28.625 -10.57 0.966 1 97.69 220 ASN B CA 1
ATOM 4021 C C . ASN B 1 220 ? 28.406 -11.406 -0.294 1 97.69 220 ASN B C 1
ATOM 4023 O O . ASN B 1 220 ? 29.359 -11.938 -0.865 1 97.69 220 ASN B O 1
ATOM 4027 N N . ILE B 1 221 ? 27.188 -11.602 -0.609 1 98.12 221 ILE B N 1
ATOM 4028 C CA . ILE B 1 221 ? 26.828 -12.242 -1.87 1 98.12 221 ILE B CA 1
ATOM 4029 C C . ILE B 1 221 ? 26.453 -11.172 -2.9 1 98.12 221 ILE B C 1
ATOM 4031 O O . ILE B 1 221 ? 25.578 -10.344 -2.658 1 98.12 221 ILE B O 1
ATOM 4035 N N . ARG B 1 222 ? 27.172 -11.297 -4.008 1 97.5 222 ARG B N 1
ATOM 4036 C CA . ARG B 1 222 ? 27 -10.258 -5.02 1 97.5 222 ARG B CA 1
ATOM 4037 C C . ARG B 1 222 ? 25.797 -10.57 -5.906 1 97.5 222 ARG B C 1
ATOM 4039 O O . ARG B 1 222 ? 25.562 -11.727 -6.27 1 97.5 222 ARG B O 1
ATOM 4046 N N . VAL B 1 223 ? 24.953 -9.531 -6.227 1 98.44 223 VAL B N 1
ATOM 4047 C CA . VAL B 1 223 ? 23.844 -9.578 -7.164 1 98.44 223 VAL B CA 1
ATOM 4048 C C . VAL B 1 223 ? 24.125 -8.664 -8.359 1 98.44 223 VAL B C 1
ATOM 4050 O O . VAL B 1 223 ? 24.344 -7.465 -8.188 1 98.44 223 VAL B O 1
ATOM 4053 N N . PRO B 1 224 ? 24.234 -9.188 -9.492 1 98.25 224 PRO B N 1
ATOM 4054 C CA . PRO B 1 224 ? 23.797 -10.5 -9.961 1 98.25 224 PRO B CA 1
ATOM 4055 C C . PRO B 1 224 ? 24.938 -11.508 -10.07 1 98.25 224 PRO B C 1
ATOM 4057 O O . PRO B 1 224 ? 24.703 -12.664 -10.445 1 98.25 224 PRO B O 1
ATOM 4060 N N . GLU B 1 225 ? 26.125 -11.086 -9.797 1 97.69 225 GLU B N 1
ATOM 4061 C CA . GLU B 1 225 ? 27.297 -11.875 -10.148 1 97.69 225 GLU B CA 1
ATOM 4062 C C . GLU B 1 225 ? 27.234 -13.266 -9.531 1 97.69 225 GLU B C 1
ATOM 4064 O O . GLU B 1 225 ? 27.5 -14.266 -10.195 1 97.69 225 GLU B O 1
ATOM 4069 N N . ASP B 1 226 ? 26.938 -13.336 -8.25 1 97.88 226 ASP B N 1
ATOM 4070 C CA . ASP B 1 226 ? 26.859 -14.617 -7.559 1 97.88 226 ASP B CA 1
ATOM 4071 C C . ASP B 1 226 ? 25.453 -15.211 -7.676 1 97.88 226 ASP B C 1
ATOM 4073 O O . ASP B 1 226 ? 25.297 -16.391 -7.973 1 97.88 226 ASP B O 1
ATOM 4077 N N . ILE B 1 227 ? 24.422 -14.398 -7.426 1 98.62 227 ILE B N 1
ATOM 4078 C CA . ILE B 1 227 ? 23.031 -14.805 -7.539 1 98.62 227 ILE B CA 1
ATOM 4079 C C . ILE B 1 227 ? 22.234 -13.742 -8.297 1 98.62 227 ILE B C 1
ATOM 4081 O O . ILE B 1 227 ? 22.078 -12.609 -7.824 1 98.62 227 ILE B O 1
ATOM 4085 N N . ALA B 1 228 ? 21.766 -14.086 -9.477 1 98.81 228 ALA B N 1
ATOM 4086 C CA . ALA B 1 228 ? 20.891 -13.195 -10.234 1 98.81 228 ALA B CA 1
ATOM 4087 C C . ALA B 1 228 ? 19.469 -13.234 -9.672 1 98.81 228 ALA B C 1
ATOM 4089 O O . ALA B 1 228 ? 18.969 -14.297 -9.297 1 98.81 228 ALA B O 1
ATOM 4090 N N . VAL B 1 229 ? 18.828 -12.047 -9.594 1 98.88 229 VAL B N 1
ATOM 4091 C CA . VAL B 1 229 ? 17.531 -11.969 -8.906 1 98.88 229 VAL B CA 1
ATOM 4092 C C . VAL B 1 229 ? 16.484 -11.406 -9.859 1 98.88 229 VAL B C 1
ATOM 4094 O O . VAL B 1 229 ? 16.719 -10.422 -10.555 1 98.88 229 VAL B O 1
ATOM 4097 N N . VAL B 1 230 ? 15.359 -12.055 -9.922 1 98.81 230 VAL B N 1
ATOM 4098 C CA . VAL B 1 230 ? 14.164 -11.602 -10.633 1 98.81 230 VAL B CA 1
ATOM 4099 C C . VAL B 1 230 ? 13 -11.477 -9.656 1 98.81 230 VAL B C 1
ATOM 4101 O O . VAL B 1 230 ? 12.828 -12.312 -8.766 1 98.81 230 VAL B O 1
ATOM 4104 N N . GLY B 1 231 ? 12.328 -10.375 -9.781 1 98.19 231 GLY B N 1
ATOM 4105 C CA . GLY B 1 231 ? 11.125 -10.156 -8.992 1 98.19 231 GLY B CA 1
ATOM 4106 C C . GLY B 1 231 ? 9.844 -10.273 -9.797 1 98.19 231 GLY B C 1
ATOM 4107 O O . GLY B 1 231 ? 9.812 -10.969 -10.82 1 98.19 231 GLY B O 1
ATOM 4108 N N . PHE B 1 232 ? 8.758 -9.719 -9.289 1 97.38 232 PHE B N 1
ATOM 4109 C CA . PHE B 1 232 ? 7.434 -9.781 -9.898 1 97.38 232 PHE B CA 1
ATOM 4110 C C . PHE B 1 232 ? 6.59 -8.578 -9.484 1 97.38 232 PHE B C 1
ATOM 4112 O O . PHE B 1 232 ? 6.648 -8.141 -8.336 1 97.38 232 PHE B O 1
ATOM 4119 N N . ASN B 1 233 ? 5.805 -7.969 -10.469 1 94.81 233 ASN B N 1
ATOM 4120 C CA . ASN B 1 233 ? 4.781 -6.953 -10.25 1 94.81 233 ASN B CA 1
ATOM 4121 C C . ASN B 1 233 ? 5.195 -5.602 -10.82 1 94.81 233 ASN B C 1
ATOM 4123 O O . ASN B 1 233 ? 4.348 -4.742 -11.07 1 94.81 233 ASN B O 1
ATOM 4127 N N . ASN B 1 234 ? 6.473 -5.363 -10.906 1 95.94 234 ASN B N 1
ATOM 4128 C CA . ASN B 1 234 ? 6.973 -4.066 -11.344 1 95.94 234 ASN B CA 1
ATOM 4129 C C . ASN B 1 234 ? 6.59 -2.959 -10.367 1 95.94 234 ASN B C 1
ATOM 4131 O O . ASN B 1 234 ? 6.086 -1.911 -10.773 1 95.94 234 ASN B O 1
ATOM 4135 N N . ASP B 1 235 ? 6.793 -3.264 -9.086 1 92 235 ASP B N 1
ATOM 4136 C CA . ASP B 1 235 ? 6.562 -2.26 -8.055 1 92 235 ASP B CA 1
ATOM 4137 C C . ASP B 1 235 ? 7.633 -1.17 -8.094 1 92 235 ASP B C 1
ATOM 4139 O O . ASP B 1 235 ? 8.75 -1.41 -8.555 1 92 235 ASP B O 1
ATOM 4143 N N . PRO B 1 236 ? 7.305 -0.023 -7.535 1 88.81 236 PRO B N 1
ATOM 4144 C CA . PRO B 1 236 ? 8.273 1.076 -7.559 1 88.81 236 PRO B CA 1
ATOM 4145 C C . PRO B 1 236 ? 9.609 0.695 -6.934 1 88.81 236 PRO B C 1
ATOM 4147 O O . PRO B 1 236 ? 10.664 1.148 -7.395 1 88.81 236 PRO B O 1
ATOM 4150 N N . ILE B 1 237 ? 9.562 -0.151 -5.961 1 91.88 237 ILE B N 1
ATOM 4151 C CA . ILE B 1 237 ? 10.766 -0.542 -5.234 1 91.88 237 ILE B CA 1
ATOM 4152 C C . ILE B 1 237 ? 11.766 -1.179 -6.199 1 91.88 237 ILE B C 1
ATOM 4154 O O . ILE B 1 237 ? 12.977 -1.099 -5.988 1 91.88 237 ILE B O 1
ATOM 4158 N N . SER B 1 238 ? 11.273 -1.766 -7.262 1 95.38 238 SER B N 1
ATOM 4159 C CA . SER B 1 238 ? 12.141 -2.453 -8.211 1 95.38 238 SER B CA 1
ATOM 4160 C C . SER B 1 238 ? 13.07 -1.473 -8.922 1 95.38 238 SER B C 1
ATOM 4162 O O . SER B 1 238 ? 14.102 -1.868 -9.461 1 95.38 238 SER B O 1
ATOM 4164 N N . ARG B 1 239 ? 12.695 -0.191 -8.875 1 93.69 239 ARG B N 1
ATOM 4165 C CA . ARG B 1 239 ? 13.492 0.836 -9.539 1 93.69 239 ARG B CA 1
ATOM 4166 C C . ARG B 1 239 ? 14.242 1.69 -8.523 1 93.69 239 ARG B C 1
ATOM 4168 O O . ARG B 1 239 ? 15.031 2.559 -8.898 1 93.69 239 ARG B O 1
ATOM 4175 N N . LEU B 1 240 ? 14.023 1.367 -7.238 1 93 240 LEU B N 1
ATOM 4176 C CA . LEU B 1 240 ? 14.555 2.258 -6.211 1 93 240 LEU B CA 1
ATOM 4177 C C . LEU B 1 240 ? 15.727 1.604 -5.477 1 93 240 LEU B C 1
ATOM 4179 O O . LEU B 1 240 ? 16.516 2.289 -4.816 1 93 240 LEU B O 1
ATOM 4183 N N . VAL B 1 241 ? 15.805 0.323 -5.602 1 94.12 241 VAL B N 1
ATOM 4184 C CA . VAL B 1 241 ? 16.891 -0.395 -4.938 1 94.12 241 VAL B CA 1
ATOM 4185 C C . VAL B 1 241 ? 18.047 -0.606 -5.91 1 94.12 241 VAL B C 1
ATOM 4187 O O . VAL B 1 241 ? 17.891 -0.394 -7.117 1 94.12 241 VAL B O 1
ATOM 4190 N N . GLU B 1 242 ? 19.219 -0.933 -5.285 1 93.31 242 GLU B N 1
ATOM 4191 C CA . GLU B 1 242 ? 20.406 -1.22 -6.086 1 93.31 242 GLU B CA 1
ATOM 4192 C C . GLU B 1 242 ? 20.922 -2.635 -5.828 1 93.31 242 GLU B C 1
ATOM 4194 O O . GLU B 1 242 ? 21.25 -2.982 -4.695 1 93.31 242 GLU B O 1
ATOM 4199 N N . PRO B 1 243 ? 21.062 -3.436 -6.945 1 96.5 243 PRO B N 1
ATOM 4200 C CA . PRO B 1 243 ? 20.703 -3.141 -8.336 1 96.5 243 PRO B CA 1
ATOM 4201 C C . PRO B 1 243 ? 19.188 -3.062 -8.547 1 96.5 243 PRO B C 1
ATOM 4203 O O . PRO B 1 243 ? 18.422 -3.611 -7.75 1 96.5 243 PRO B O 1
ATOM 4206 N N . ASN B 1 244 ? 18.766 -2.316 -9.602 1 97.25 244 ASN B N 1
ATOM 4207 C CA . ASN B 1 244 ? 17.359 -2.354 -10 1 97.25 244 ASN B CA 1
ATOM 4208 C C . ASN B 1 244 ? 16.906 -3.77 -10.352 1 97.25 244 ASN B C 1
ATOM 4210 O O . ASN B 1 244 ? 17.656 -4.52 -10.992 1 97.25 244 ASN B O 1
ATOM 4214 N N . ILE B 1 245 ? 15.742 -4.066 -10.016 1 98.31 245 ILE B N 1
ATOM 4215 C CA . ILE B 1 245 ? 15.305 -5.461 -10.039 1 98.31 245 ILE B CA 1
ATOM 4216 C C . ILE B 1 245 ? 14.656 -5.773 -11.383 1 98.31 245 ILE B C 1
ATOM 4218 O O . ILE B 1 245 ? 13.719 -5.09 -11.805 1 98.31 245 ILE B O 1
ATOM 4222 N N . THR B 1 246 ? 15.18 -6.77 -12.086 1 98.81 246 THR B N 1
ATOM 4223 C CA . THR B 1 246 ? 14.422 -7.406 -13.156 1 98.81 246 THR B CA 1
ATOM 4224 C C . THR B 1 246 ? 13.102 -7.953 -12.625 1 98.81 246 THR B C 1
ATOM 4226 O O . THR B 1 246 ? 13.062 -8.602 -11.578 1 98.81 246 THR B O 1
ATOM 4229 N N . THR B 1 247 ? 12.008 -7.641 -13.328 1 98.69 247 THR B N 1
ATOM 4230 C CA . THR B 1 247 ? 10.703 -7.992 -12.766 1 98.69 247 THR B CA 1
ATOM 4231 C C . THR B 1 247 ? 9.68 -8.219 -13.875 1 98.69 247 THR B C 1
ATOM 4233 O O . THR B 1 247 ? 9.875 -7.789 -15.008 1 98.69 247 THR B O 1
ATOM 4236 N N . VAL B 1 248 ? 8.664 -8.984 -13.562 1 98.44 248 VAL B N 1
ATOM 4237 C CA . VAL B 1 248 ? 7.52 -9.148 -14.453 1 98.44 248 VAL B CA 1
ATOM 4238 C C . VAL B 1 248 ? 6.535 -8 -14.234 1 98.44 248 VAL B C 1
ATOM 4240 O O . VAL B 1 248 ? 6.145 -7.711 -13.102 1 98.44 248 VAL B O 1
ATOM 4243 N N . ASN B 1 249 ? 6.203 -7.336 -15.258 1 97.19 249 ASN B N 1
ATOM 4244 C CA . ASN B 1 249 ? 5.188 -6.297 -15.172 1 97.19 249 ASN B CA 1
ATOM 4245 C C . ASN B 1 249 ? 3.787 -6.891 -15.031 1 97.19 249 ASN B C 1
ATOM 4247 O O . ASN B 1 249 ? 3.252 -7.457 -15.984 1 97.19 249 ASN B O 1
ATOM 4251 N N . TYR B 1 250 ? 3.223 -6.875 -13.875 1 95 250 TYR B N 1
ATOM 4252 C CA . TYR B 1 250 ? 1.844 -7.234 -13.562 1 95 250 TYR B CA 1
ATOM 4253 C C . TYR B 1 250 ? 0.956 -5.996 -13.516 1 95 250 TYR B C 1
ATOM 4255 O O . TYR B 1 250 ? 0.897 -5.305 -12.492 1 95 250 TYR B O 1
ATOM 4263 N N . PRO B 1 251 ? 0.238 -5.648 -14.609 1 94.81 251 PRO B N 1
ATOM 4264 C CA . PRO B 1 251 ? -0.412 -4.344 -14.766 1 94.81 251 PRO B CA 1
ATOM 4265 C C . PRO B 1 251 ? -1.673 -4.207 -13.914 1 94.81 251 PRO B C 1
ATOM 4267 O O . PRO B 1 251 ? -2.787 -4.258 -14.445 1 94.81 251 PRO B O 1
ATOM 4270 N N . GLY B 1 252 ? -1.494 -3.971 -12.641 1 95.38 252 GLY B N 1
ATOM 4271 C CA . GLY B 1 252 ? -2.602 -3.879 -11.703 1 95.38 252 GLY B CA 1
ATOM 4272 C C . GLY B 1 252 ? -3.562 -2.75 -12.023 1 95.38 252 GLY B C 1
ATOM 4273 O O . GLY B 1 252 ? -4.781 -2.939 -12.008 1 95.38 252 GLY B O 1
ATOM 4274 N N . TYR B 1 253 ? -3.035 -1.572 -12.375 1 94.44 253 TYR B N 1
ATOM 4275 C CA . TYR B 1 253 ? -3.861 -0.411 -12.688 1 94.44 253 TYR B CA 1
ATOM 4276 C C . TYR B 1 253 ? -4.773 -0.69 -13.875 1 94.44 253 TYR B C 1
ATOM 4278 O O . TYR B 1 253 ? -5.98 -0.453 -13.812 1 94.44 253 TYR B O 1
ATOM 4286 N N . GLU B 1 254 ? -4.234 -1.253 -14.875 1 96.44 254 GLU B N 1
ATOM 4287 C CA . GLU B 1 254 ? -5 -1.59 -16.062 1 96.44 254 GLU B CA 1
ATOM 4288 C C . GLU B 1 254 ? -6.039 -2.668 -15.773 1 96.44 254 GLU B C 1
ATOM 4290 O O . GLU B 1 254 ? -7.156 -2.615 -16.297 1 96.44 254 GLU B O 1
ATOM 4295 N N . MET B 1 255 ? -5.652 -3.629 -15.016 1 96.88 255 MET B N 1
ATOM 4296 C CA . MET B 1 255 ? -6.59 -4.68 -14.625 1 96.88 255 MET B CA 1
ATOM 4297 C C . MET B 1 255 ? -7.812 -4.086 -13.938 1 96.88 255 MET B C 1
ATOM 4299 O O . MET B 1 255 ? -8.945 -4.473 -14.234 1 96.88 255 MET B O 1
ATOM 4303 N N . GLY B 1 256 ? -7.527 -3.141 -13.023 1 97.69 256 GLY B N 1
ATOM 4304 C CA . GLY B 1 256 ? -8.617 -2.465 -12.344 1 97.69 256 GLY B CA 1
ATOM 4305 C C . GLY B 1 256 ? -9.531 -1.708 -13.289 1 97.69 256 GLY B C 1
ATOM 4306 O O . GLY B 1 256 ? -10.758 -1.8 -13.18 1 97.69 256 GLY B O 1
ATOM 4307 N N . GLU B 1 257 ? -8.914 -0.981 -14.211 1 97 257 GLU B N 1
ATOM 4308 C CA . GLU B 1 257 ? -9.695 -0.22 -15.18 1 97 257 GLU B CA 1
ATOM 4309 C C . GLU B 1 257 ? -10.586 -1.139 -16.016 1 97 257 GLU B C 1
ATOM 4311 O O . GLU B 1 257 ? -11.773 -0.87 -16.188 1 97 257 GLU B O 1
ATOM 4316 N N . ILE B 1 258 ? -10.008 -2.223 -16.469 1 96.25 258 ILE B N 1
ATOM 4317 C CA . ILE B 1 258 ? -10.703 -3.135 -17.375 1 96.25 258 ILE B CA 1
ATOM 4318 C C . ILE B 1 258 ? -11.836 -3.832 -16.625 1 96.25 258 ILE B C 1
ATOM 4320 O O . ILE B 1 258 ? -12.953 -3.924 -17.125 1 96.25 258 ILE B O 1
ATOM 4324 N N . ALA B 1 259 ? -11.555 -4.301 -15.414 1 96.75 259 ALA B N 1
ATOM 4325 C CA . ALA B 1 259 ? -12.578 -4.98 -14.625 1 96.75 259 ALA B CA 1
ATOM 4326 C C . ALA B 1 259 ? -13.758 -4.055 -14.344 1 96.75 259 ALA B C 1
ATOM 4328 O O . ALA B 1 259 ? -14.914 -4.43 -14.562 1 96.75 259 ALA B O 1
ATOM 4329 N N . MET B 1 260 ? -13.469 -2.838 -13.914 1 96.88 260 MET B N 1
ATOM 4330 C CA . MET B 1 260 ? -14.508 -1.871 -13.562 1 96.88 260 MET B CA 1
ATOM 4331 C C . MET B 1 260 ? -15.289 -1.436 -14.797 1 96.88 260 MET B C 1
ATOM 4333 O O . MET B 1 260 ? -16.516 -1.337 -14.758 1 96.88 260 MET B O 1
ATOM 4337 N N . ARG B 1 261 ? -14.578 -1.161 -15.898 1 95.75 261 ARG B N 1
ATOM 4338 C CA . ARG B 1 261 ? -15.227 -0.741 -17.125 1 95.75 261 ARG B CA 1
ATOM 4339 C C . ARG B 1 261 ? -16.219 -1.799 -17.625 1 95.75 261 ARG B C 1
ATOM 4341 O O . ARG B 1 261 ? -17.328 -1.473 -18.031 1 95.75 261 ARG B O 1
ATOM 4348 N N . ASN B 1 262 ? -15.82 -3.025 -17.562 1 93.88 262 ASN B N 1
ATOM 4349 C CA . ASN B 1 262 ? -16.703 -4.105 -17.984 1 93.88 262 ASN B CA 1
ATOM 4350 C C . ASN B 1 262 ? -17.938 -4.207 -17.094 1 93.88 262 ASN B C 1
ATOM 4352 O O . ASN B 1 262 ? -19.047 -4.418 -17.578 1 93.88 262 ASN B O 1
ATOM 4356 N N . LEU B 1 263 ? -17.719 -4.039 -15.789 1 94.56 263 LEU B N 1
ATOM 4357 C CA . LEU B 1 263 ? -18.828 -4.09 -14.852 1 94.56 263 LEU B CA 1
ATOM 4358 C C . LEU B 1 263 ? -19.812 -2.953 -15.109 1 94.56 263 LEU B C 1
ATOM 4360 O O . LEU B 1 263 ? -21.016 -3.176 -15.188 1 94.56 263 LEU B O 1
ATOM 4364 N N . ILE B 1 264 ? -19.312 -1.775 -15.273 1 94 264 ILE B N 1
ATOM 4365 C CA . ILE B 1 264 ? -20.156 -0.592 -15.43 1 94 264 ILE B CA 1
ATOM 4366 C C . ILE B 1 264 ? -20.891 -0.657 -16.766 1 94 264 ILE B C 1
ATOM 4368 O O . ILE B 1 264 ? -22.062 -0.302 -16.859 1 94 264 ILE B O 1
ATOM 4372 N N . ASN B 1 265 ? -20.156 -1.073 -17.797 1 91.25 265 ASN B N 1
ATOM 4373 C CA . ASN B 1 265 ? -20.797 -1.245 -19.094 1 91.25 265 ASN B CA 1
ATOM 4374 C C . ASN B 1 265 ? -22 -2.184 -18.984 1 91.25 265 ASN B C 1
ATOM 4376 O O . ASN B 1 265 ? -23.031 -1.949 -19.625 1 91.25 265 ASN B O 1
ATOM 4380 N N . HIS B 1 266 ? -21.859 -3.223 -18.234 1 89.25 266 HIS B N 1
ATOM 4381 C CA . HIS B 1 266 ? -22.953 -4.156 -18.016 1 89.25 266 HIS B CA 1
ATOM 4382 C C . HIS B 1 266 ? -24.094 -3.49 -17.266 1 89.25 266 HIS B C 1
ATOM 4384 O O . HIS B 1 266 ? -25.266 -3.652 -17.625 1 89.25 266 HIS B O 1
ATOM 4390 N N . LEU B 1 267 ? -23.781 -2.725 -16.25 1 90.44 267 LEU B N 1
ATOM 4391 C CA . LEU B 1 267 ? -24.781 -2.057 -15.422 1 90.44 267 LEU B CA 1
ATOM 4392 C C . LEU B 1 267 ? -25.547 -1.007 -16.219 1 90.44 267 LEU B C 1
ATOM 4394 O O . LEU B 1 267 ? -26.734 -0.774 -15.984 1 90.44 267 LEU B O 1
ATOM 4398 N N . GLU B 1 268 ? -24.875 -0.43 -17.125 1 88.12 268 GLU B N 1
ATOM 4399 C CA . GLU B 1 268 ? -25.484 0.657 -17.891 1 88.12 268 GLU B CA 1
ATOM 4400 C C . GLU B 1 268 ? -26.109 0.143 -19.188 1 88.12 268 GLU B C 1
ATOM 4402 O O . GLU B 1 268 ? -26.641 0.924 -19.969 1 88.12 268 GLU B O 1
ATOM 4407 N N . GLY B 1 269 ? -26.094 -1.067 -19.484 1 80.19 269 GLY B N 1
ATOM 4408 C CA . GLY B 1 269 ? -26.766 -1.679 -20.609 1 80.19 269 GLY B CA 1
ATOM 4409 C C . GLY B 1 269 ? -26.047 -1.436 -21.938 1 80.19 269 GLY B C 1
ATOM 4410 O O . GLY B 1 269 ? -26.656 -1.562 -23 1 80.19 269 GLY B O 1
ATOM 4411 N N . LYS B 1 270 ? -24.891 -0.866 -21.953 1 68.81 270 LYS B N 1
ATOM 4412 C CA . LYS B 1 270 ? -24.156 -0.552 -23.172 1 68.81 270 LYS B CA 1
ATOM 4413 C C . LYS B 1 270 ? -23.656 -1.821 -23.859 1 68.81 270 LYS B C 1
ATOM 4415 O O . LYS B 1 270 ? -23.453 -1.848 -25.078 1 68.81 270 LYS B O 1
ATOM 4420 N N . ASP B 1 271 ? -23.328 -2.822 -23.047 1 60.69 271 ASP B N 1
ATOM 4421 C CA . ASP B 1 271 ? -22.781 -4.059 -23.578 1 60.69 271 ASP B CA 1
ATOM 4422 C C . ASP B 1 271 ? -23.391 -5.281 -22.906 1 60.69 271 ASP B C 1
ATOM 4424 O O . ASP B 1 271 ? -22.703 -6.004 -22.172 1 60.69 271 ASP B O 1
ATOM 4428 N N . GLU B 1 272 ? -24.625 -5.43 -22.922 1 56.16 272 GLU B N 1
ATOM 4429 C CA . GLU B 1 272 ? -25.375 -6.438 -22.172 1 56.16 272 GLU B CA 1
ATOM 4430 C C . GLU B 1 272 ? -24.766 -7.824 -22.359 1 56.16 272 GLU B C 1
ATOM 4432 O O . GLU B 1 272 ? -24.734 -8.625 -21.422 1 56.16 272 GLU B O 1
ATOM 4437 N N . ASN B 1 273 ? -24.188 -8.094 -23.516 1 57.75 273 ASN B N 1
ATOM 4438 C CA . ASN B 1 273 ? -23.812 -9.477 -23.797 1 57.75 273 ASN B CA 1
ATOM 4439 C C . ASN B 1 273 ? -22.312 -9.688 -23.609 1 57.75 273 ASN B C 1
ATOM 4441 O O . ASN B 1 273 ? -21.828 -10.82 -23.688 1 57.75 273 ASN B O 1
ATOM 4445 N N . THR B 1 274 ? -21.656 -8.656 -23.281 1 58.66 274 THR B N 1
ATOM 4446 C CA . THR B 1 274 ? -20.203 -8.797 -23.266 1 58.66 274 THR B CA 1
ATOM 4447 C C . THR B 1 274 ? -19.75 -9.602 -22.062 1 58.66 274 THR B C 1
ATOM 4449 O O . THR B 1 274 ? -18.938 -10.523 -22.188 1 58.66 274 THR B O 1
ATOM 4452 N N . LEU B 1 275 ? -20.391 -9.406 -20.969 1 66.75 275 LEU B N 1
ATOM 4453 C CA . LEU B 1 275 ? -19.969 -10.148 -19.781 1 66.75 275 LEU B CA 1
ATOM 4454 C C . LEU B 1 275 ? -20.406 -11.602 -19.875 1 66.75 275 LEU B C 1
ATOM 4456 O O . LEU B 1 275 ? -19.688 -12.508 -19.453 1 66.75 275 LEU B O 1
ATOM 4460 N N . SER B 1 276 ? -21.516 -11.711 -20.5 1 62.25 276 SER B N 1
ATOM 4461 C CA . SER B 1 276 ? -22.031 -13.07 -20.578 1 62.25 276 SER B CA 1
ATOM 4462 C C . SER B 1 276 ? -21.266 -13.891 -21.609 1 62.25 276 SER B C 1
ATOM 4464 O O . SER B 1 276 ? -21.234 -15.125 -21.531 1 62.25 276 SER B O 1
ATOM 4466 N N . THR B 1 277 ? -20.609 -13.18 -22.438 1 68.44 277 THR B N 1
ATOM 4467 C CA . THR B 1 277 ? -19.953 -13.914 -23.516 1 68.44 277 THR B CA 1
ATOM 4468 C C . THR B 1 277 ? -18.438 -13.945 -23.281 1 68.44 277 THR B C 1
ATOM 4470 O O . THR B 1 277 ? -17.719 -14.641 -24 1 68.44 277 THR B O 1
ATOM 4473 N N . THR B 1 278 ? -18.109 -13.219 -22.297 1 75.69 278 THR B N 1
ATOM 4474 C CA . THR B 1 278 ? -16.672 -13.148 -22.047 1 75.69 278 THR B CA 1
ATOM 4475 C C . THR B 1 278 ? -16.328 -13.891 -20.766 1 75.69 278 THR B C 1
ATOM 4477 O O . THR B 1 278 ? -16.703 -13.461 -19.672 1 75.69 278 THR B O 1
ATOM 4480 N N . LYS B 1 279 ? -15.68 -14.992 -20.953 1 79.12 279 LYS B N 1
ATOM 4481 C CA . LYS B 1 279 ? -15.297 -15.789 -19.781 1 79.12 279 LYS B CA 1
ATOM 4482 C C . LYS B 1 279 ? -14.023 -15.242 -19.141 1 79.12 279 LYS B C 1
ATOM 4484 O O . LYS B 1 279 ? -13.938 -15.141 -17.922 1 79.12 279 LYS B O 1
ATOM 4489 N N . LYS B 1 280 ? -13.148 -14.898 -20.094 1 88.5 280 LYS B N 1
ATOM 4490 C CA . LYS B 1 280 ? -11.844 -14.539 -19.547 1 88.5 280 LYS B CA 1
ATOM 4491 C C . LYS B 1 280 ? -11.188 -13.43 -20.359 1 88.5 280 LYS B C 1
ATOM 4493 O O . LYS B 1 280 ? -11.234 -13.461 -21.594 1 88.5 280 LYS B O 1
ATOM 4498 N N . ILE B 1 281 ? -10.703 -12.398 -19.734 1 91.5 281 ILE B N 1
ATOM 4499 C CA . ILE B 1 281 ? -9.883 -11.344 -20.328 1 91.5 281 ILE B CA 1
ATOM 4500 C C . ILE B 1 281 ? -8.445 -11.469 -19.828 1 91.5 281 ILE B C 1
ATOM 4502 O O . ILE B 1 281 ? -8.188 -11.367 -18.625 1 91.5 281 ILE B O 1
ATOM 4506 N N . THR B 1 282 ? -7.531 -11.75 -20.672 1 94 282 THR B N 1
ATOM 4507 C CA . THR B 1 282 ? -6.125 -11.906 -20.312 1 94 282 THR B CA 1
ATOM 4508 C C . THR B 1 282 ? -5.324 -10.672 -20.719 1 94 282 THR B C 1
ATOM 4510 O O . THR B 1 282 ? -5.277 -10.312 -21.891 1 94 282 THR B O 1
ATOM 4513 N N . LEU B 1 283 ? -4.727 -10.023 -19.781 1 95.88 283 LEU B N 1
ATOM 4514 C CA . LEU B 1 283 ? -3.914 -8.836 -20.031 1 95.88 283 LEU B CA 1
ATOM 4515 C C . LEU B 1 283 ? -2.482 -9.227 -20.391 1 95.88 283 LEU B C 1
ATOM 4517 O O . LEU B 1 283 ? -2.023 -10.312 -20.031 1 95.88 283 LEU B O 1
ATOM 4521 N N . ARG B 1 284 ? -1.868 -8.297 -21.047 1 93.81 284 ARG B N 1
ATOM 4522 C CA . ARG B 1 284 ? -0.468 -8.508 -21.391 1 93.81 284 ARG B CA 1
ATOM 4523 C C . ARG B 1 284 ? 0.442 -8.281 -20.188 1 93.81 284 ARG B C 1
ATOM 4525 O O . ARG B 1 284 ? 0.219 -7.355 -19.406 1 93.81 284 ARG B O 1
ATOM 4532 N N . SER B 1 285 ? 1.351 -9.164 -19.984 1 93.88 285 SER B N 1
ATOM 4533 C CA . SER B 1 285 ? 2.453 -9.023 -19.031 1 93.88 285 SER B CA 1
ATOM 4534 C C . SER B 1 285 ? 3.801 -9.188 -19.734 1 93.88 285 SER B C 1
ATOM 4536 O O . SER B 1 285 ? 3.895 -9.852 -20.766 1 93.88 285 SER B O 1
ATOM 4538 N N . GLU B 1 286 ? 4.805 -8.484 -19.25 1 96.31 286 GLU B N 1
ATOM 4539 C CA . GLU B 1 286 ? 6.121 -8.578 -19.875 1 96.31 286 GLU B CA 1
ATOM 4540 C C . GLU B 1 286 ? 7.23 -8.578 -18.828 1 96.31 286 GLU B C 1
ATOM 4542 O O . GLU B 1 286 ? 7.055 -8.039 -17.734 1 96.31 286 GLU B O 1
ATOM 4547 N N . LEU B 1 287 ? 8.273 -9.211 -19.203 1 98.38 287 LEU B N 1
ATOM 4548 C CA . LEU B 1 287 ? 9.477 -9.164 -18.375 1 98.38 287 LEU B CA 1
ATOM 4549 C C . LEU B 1 287 ? 10.258 -7.875 -18.625 1 98.38 287 LEU B C 1
ATOM 4551 O O . LEU B 1 287 ? 10.555 -7.539 -19.766 1 98.38 287 LEU B O 1
ATOM 4555 N N . LEU B 1 288 ? 10.5 -7.129 -17.641 1 98.5 288 LEU B N 1
ATOM 4556 C CA . LEU B 1 288 ? 11.352 -5.941 -17.688 1 98.5 288 LEU B CA 1
ATOM 4557 C C . LEU B 1 288 ? 12.734 -6.238 -17.141 1 98.5 288 LEU B C 1
ATOM 4559 O O . LEU B 1 288 ? 12.906 -6.383 -15.922 1 98.5 288 LEU B O 1
ATOM 4563 N N . VAL B 1 289 ? 13.664 -6.305 -18 1 98.62 289 VAL B N 1
ATOM 4564 C CA . VAL B 1 289 ? 15.023 -6.688 -17.625 1 98.62 289 VAL B CA 1
ATOM 4565 C C . VAL B 1 289 ? 15.766 -5.473 -17.062 1 98.62 289 VAL B C 1
ATOM 4567 O O . VAL B 1 289 ? 15.773 -4.406 -17.688 1 98.62 289 VAL B O 1
ATOM 4570 N N . ARG B 1 290 ? 16.328 -5.68 -15.828 1 98 290 ARG B N 1
ATOM 4571 C CA . ARG B 1 290 ? 17.125 -4.648 -15.18 1 98 290 ARG B CA 1
ATOM 4572 C C . ARG B 1 290 ? 18.438 -5.227 -14.648 1 98 290 ARG B C 1
ATOM 4574 O O . ARG B 1 290 ? 18.844 -6.324 -15.039 1 98 290 ARG B O 1
ATOM 4581 N N . ALA B 1 291 ? 19.125 -4.559 -13.766 1 97.81 291 ALA B N 1
ATOM 4582 C CA . ALA B 1 291 ? 20.516 -4.84 -13.43 1 97.81 291 ALA B CA 1
ATOM 4583 C C . ALA B 1 291 ? 20.625 -6.059 -12.516 1 97.81 291 ALA B C 1
ATOM 4585 O O . ALA B 1 291 ? 21.672 -6.711 -12.469 1 97.81 291 ALA B O 1
ATOM 4586 N N . SER B 1 292 ? 19.562 -6.449 -11.836 1 98.56 292 SER B N 1
ATOM 4587 C CA . SER B 1 292 ? 19.641 -7.473 -10.797 1 98.56 292 SER B CA 1
ATOM 4588 C C . SER B 1 292 ? 19.828 -8.859 -11.406 1 98.56 292 SER B C 1
ATOM 4590 O O . SER B 1 292 ? 20.141 -9.812 -10.688 1 98.56 292 SER B O 1
ATOM 4592 N N . SER B 1 293 ? 19.609 -8.992 -12.75 1 98.62 293 SER B N 1
ATOM 4593 C CA . SER B 1 293 ? 19.672 -10.328 -13.336 1 98.62 293 SER B CA 1
ATOM 4594 C C . SER B 1 293 ? 20.656 -10.375 -14.5 1 98.62 293 SER B C 1
ATOM 4596 O O . SER B 1 293 ? 20.781 -11.406 -15.164 1 98.62 293 SER B O 1
ATOM 4598 N N . LEU B 1 294 ? 21.25 -9.289 -14.875 1 96.94 294 LEU B N 1
ATOM 4599 C CA . LEU B 1 294 ? 22.188 -9.242 -15.992 1 96.94 294 LEU B CA 1
ATOM 4600 C C . LEU B 1 294 ? 23.578 -9.664 -15.539 1 96.94 294 LEU B C 1
ATOM 4602 O O . LEU B 1 294 ? 24.328 -8.859 -14.977 1 96.94 294 LEU B O 1
ATOM 4606 N N . LYS B 1 295 ? 23.828 -10.891 -15.797 1 91.81 295 LYS B N 1
ATOM 4607 C CA . LYS B 1 295 ? 25.141 -11.414 -15.445 1 91.81 295 LYS B CA 1
ATOM 4608 C C . LYS B 1 295 ? 26.172 -11.086 -16.531 1 91.81 295 LYS B C 1
ATOM 4610 O O . LYS B 1 295 ? 25.859 -11.094 -17.719 1 91.81 295 LYS B O 1
ATOM 4615 N N . ASN B 1 296 ? 26.969 -10 -16.406 1 69.62 296 ASN B N 1
ATOM 4616 C CA . ASN B 1 296 ? 28.016 -9.695 -17.375 1 69.62 296 ASN B CA 1
ATOM 4617 C C . ASN B 1 296 ? 28.922 -10.898 -17.625 1 69.62 296 ASN B C 1
ATOM 4619 O O . ASN B 1 296 ? 29.625 -11.344 -16.703 1 69.62 296 ASN B O 1
ATOM 4623 N N . ASN B 1 297 ? 28.422 -11.875 -18.328 1 47.78 297 ASN B N 1
ATOM 4624 C CA . ASN B 1 297 ? 29.422 -12.844 -18.766 1 47.78 297 ASN B CA 1
ATOM 4625 C C . ASN B 1 297 ? 30.5 -12.18 -19.641 1 47.78 297 ASN B C 1
ATOM 4627 O O . ASN B 1 297 ? 30.219 -11.195 -20.328 1 47.78 297 ASN B O 1
#

Secondary structure (DSSP, 8-state):
------TTTTT-S-----EEEEEES-SS-HHHHHHHHHHHHHHHHHT-EEEEEE-TT-HHHHHHHHHHHHHTT-SEEEE---TT---SGGGHHHHHTT--EEEESS----TT-EEEEE-HHHHHHHHHHHHHHTT--SEEEEES-TTSHHHHHHHHHHHHHHHHTTPPP-GGGEEE----TTHHHHHHHHHHTSSS--SEEEES-HHHHHHHHHHHHHTT--TTTTSEEE-SS--THHHHSSSPPBEEE--HHHHHHHHHHHHHHHHTTSSTTHHHH-SEEEEP-EEE--GGG----/------TTTTT-S-----EEEEEES-SS-HHHHHHHHHHHHHHHHHT-EEEEEE-TT-HHHHHHHHHHHHHTT-SEEEE---TT---SGGGHHHHHTT--EEEESS----TT-EEEEE-HHHHHHHHHHHHHHTT--SEEEEES-TTSHHHHHHHHHHHHHHHHTTPPP-GGGEEE----TTHHHHHHHHHHTSSS--SEEEES-HHHHHHHHHHHHHTT--TTTTSEEE-SS--THHHHSSSPPBEEE--HHHHHHHHHHHHHHHHTTSSTTHHHH-SEEEEP-EEE--GGG---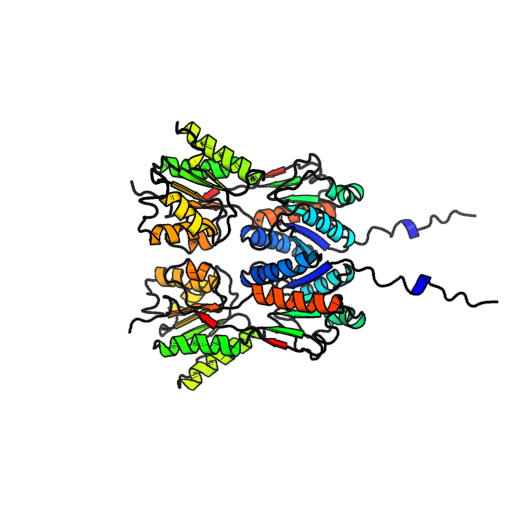-

Solvent-accessible surface area (backbone atoms only — not comparable to full-atom values): 30355 Å² total; per-residue (Å²): 136,78,84,73,76,69,68,75,67,67,76,65,58,79,74,77,64,44,28,32,31,36,38,32,27,54,65,80,33,74,56,49,27,32,18,50,50,19,26,45,55,47,32,51,77,72,67,36,43,63,40,33,35,63,25,72,47,29,43,70,45,38,45,51,49,45,50,49,42,56,72,42,48,41,57,30,37,38,35,28,54,34,57,62,54,77,82,64,66,76,46,41,69,38,56,75,69,67,36,53,61,37,27,30,73,42,55,76,95,47,88,83,34,27,27,39,33,61,55,39,31,58,54,28,20,54,54,44,38,50,42,43,73,52,65,35,84,40,58,32,39,38,35,48,66,54,79,27,67,59,41,38,31,25,50,52,12,37,51,49,35,32,51,77,67,73,40,81,86,56,74,86,36,55,44,75,44,76,77,42,64,73,36,9,54,59,53,41,53,54,47,72,66,41,95,66,72,51,33,22,36,38,24,73,27,26,58,21,33,48,29,27,53,54,45,32,46,76,69,73,42,48,65,17,79,52,33,19,34,32,26,23,43,60,44,72,62,26,73,58,28,87,54,27,40,11,20,32,37,51,58,27,36,56,51,16,30,52,53,39,47,54,52,49,33,41,76,68,58,78,38,67,58,51,56,78,69,32,47,68,45,71,46,82,64,48,77,44,87,37,52,13,40,55,44,85,121,140,79,84,74,74,70,67,74,68,66,74,64,57,77,75,78,63,45,27,32,30,34,38,32,27,54,65,80,35,74,56,47,28,31,18,49,50,19,24,47,55,48,31,51,77,71,66,36,42,62,40,32,36,63,25,72,47,30,42,70,44,39,46,52,48,45,51,50,42,56,73,43,49,40,57,29,37,39,35,28,56,34,60,63,54,76,82,64,68,76,46,42,68,38,56,76,69,66,36,54,60,37,27,29,74,40,52,76,95,46,88,84,34,25,26,39,33,61,57,39,31,58,54,29,20,53,55,43,39,50,42,43,74,52,65,33,84,39,58,32,38,38,37,50,65,55,80,26,66,59,40,38,32,24,50,50,13,37,49,49,36,33,51,77,68,74,40,81,85,56,74,89,34,54,45,74,43,75,77,43,64,72,36,9,54,59,52,40,52,54,48,71,65,40,94,66,70,50,32,22,37,39,25,72,28,26,59,21,34,48,29,27,52,54,44,33,45,76,68,73,42,48,64,17,79,51,34,17,33,32,25,23,43,59,44,72,60,26,72,60,28,86,53,28,39,11,20,31,36,52,58,26,37,58,49,16,31,51,52,38,47,54,51,49,33,42,76,68,59,79,38,67,58,50,56,77,68,34,47,68,46,71,48,82,65,48,76,45,86,37,52,13,40,55,43,86,122

InterPro domains:
  IPR028082 Periplasmic binding protein-like I [SSF53822] (19-293)
  IPR046335 Transcriptional regulator LacI/GalR-like, sensor domain [PF13377] (129-292)

Radius of gyration: 26.15 Å; Cα contacts (8 Å, |Δi|>4): 1270; chains: 2; bounding box: 97×64×54 Å

Foldseek 3Di:
DDPPPPPVVPVPPPPAPLEEEEEEADDPDPLQVLLVLLLCVQSVVVPHHYDYDHQVLPQVSSLVVLVVVVVVVHQAYEYADHLPHDACVSNVVCVVVVRAYEYEDQDHPDLQHEYEHAQLLQLLLVQLLLLVVLPWQQEAEEFEDCSGPSRVSSVNSNCVNCVVVVHDDDPLSYHYDDQDLQCLLVVLVSQVPDPDHGLEYEYAAQSSQLSVCVNCVVVVHDFNQRYFYAYEQPDPVLVVGPPRHWYKHDNSSVRSNVRNVVSVCCSVVVCVCCRRVHHYHHDDMDIDDTRRRNHPD/DDCPPPPVVPVPPPPAPLEEEEEEADDPDPLQVLLVLLLCVQSVVVPHHYDYDHQVLPQVSSLVVLVVVVVVVHQAYEYADHLPHDACVSNVVCVVVVRAYEYEDQDHPDLQHEYEHAQLLVLLLVQLLLLVVLPWQQEAEEFEDCSGPSRVSSVNSNCVNCVVVPHDDDPLSYHYDDQDLQCLLVVLVSQVPDPDHGLEYEYAAQSSQLSVCVNCVVVVHDFNQRYFYAYEQPDPVLVVGPPRHWYKHDNSSVRSNVRNVVSVCCSVVVCVCCRRVHHYHHDDMDTDDTRRRNHPD